Protein 3RMJ (pdb70)

Foldseek 3Di:
DQAFAEAAECQAQLCPAPQQPFALVLLLVLLVLVVQQAHAEYANYQLLPDVRRLVSLLVNLQRHARHEREHEAELDLSSLVSRLVSNLSYPHYEYEYEDEAAPCCVCPVVVHDLVVRLVSNLNSLLSNVVRPLEYEYEHACQVNHDLLSLQVSQLSSVVSRHAEYEYEPNVQPDDLQRLLVSLLVSLVSHVCSVRHAYEYKHACQPPCQLSNRVSNVNSRHRYYYAYDVQRHYDRHTHHPLVNQVCCQFVCVPSVHDYRGQQLSNQVSNVSSCVSSVPDDDLPDDLRRVPNACVPGDDDDNNSNNDD/DQAFAEAEECQAQQCPAVLQPFALVLLLVLLVLVVVQAHAEYANYQLPPDVRRLVSLLVNLQRDARHEYEHEAELALVSLVSRLVSNQSHPHYEYEYEDAAAPCCQCPVVVHDLVVRLVSLLVSLLSNVVRDLEYEYEHAVQVNHDLLSLLVSQLSSVVSRHAEYEYEPNVQPDDLQVLLVSLLVSCVSHVCSVRHAYEYKHACQVDCQLSNRVSNVNSPHRYYYAYDLQRHYDRHTHHPLSNQVVCQQPCVPSVHHYRGQLLSNQVSNVSSCVRRVPDRDQCHDLHRVCNVVDPPTDDDDNNSNNDD

Radius of gyration: 25.3 Å; Cα contacts (8 Å, |Δi|>4): 1574; chains: 2; bounding box: 49×45×78 Å

B-factor: mean 22.08, std 9.11, range [11.08, 83.56]

InterPro domains:
  IPR000891 Pyruvate carboxyltransferase [PF00682] (6-275)
  IPR000891 Pyruvate carboxyltransferase [PS50991] (7-269)
  IPR002034 Alpha-isopropylmalate/homocitrate synthase, conserved site [PS00815] (14-30)
  IPR002034 Alpha-isopropylmalate/homocitrate synthase, conserved site [PS00816] (201-214)
  IPR005671 2-isopropylmalate synthase, bacterial-type [MF_01025] (4-512)
  IPR005671 2-isopropylmalate synthase, bacterial-type [TIGR00973] (6-499)
  IPR013709 2-isopropylmalate synthase LeuA, allosteric (dimerisation) domain [PF08502] (372-502)
  IPR013709 2-isopropylmalate synthase LeuA, allosteric (dimerisation) domain [SM00917] (372-503)
  IPR013785 Aldolase-type TIM barrel [G3DSA:3.20.20.70] (1-280)
  IPR036230 2-isopropylmalate synthase LeuA, allosteric (dimerisation) domain superfamily [G3DSA:3.30.160.270] (397-503)
  IPR036230 2-isopropylmalate synthase LeuA, allosteric (dimerisation) domain superfamily [SSF110921] (395-501)
  IPR050073 2-IPM synthase/homocitrate synthase-like [PTHR10277] (3-502)
  IPR054691 2-isopropylmalate synthase/homocitrate synthase, post-catalytic domain [PF22617] (289-370)

Nearest PDB structures (foldseek):
  3rmj-assembly1_B  TM=1.003E+00  e=2.138E-63  Neisseria meningitidis serogroup B
  3rmj-assembly1_A  TM=1.002E+00  e=8.128E-59  Neisseria meningitidis serogroup B
  3ewb-assembly1_X-2  TM=9.824E-01  e=4.772E-33  Listeria monocytogenes serotype 4b str. F2365
  3eeg-assembly1_B  TM=9.761E-01  e=1.014E-32  Cytophaga hutchinsonii ATCC 33406
  3eeg-assembly1_A  TM=9.746E-01  e=2.756E-31  Cytophaga hutchinsonii ATCC 33406

CATH classification: 3.20.20.70

Organism: Neisseria meningitidis serogroup B (strain ATCC BAA-335 / MC58) (NCBI:txid122586)

Sequence (615 aa):
TNRVIIFDTTLRDGEQSPGAAMTKEEKIRVARQLEKLGVDIIEAGFAAASPGDFEEAVNAIIAKTITKSTVCSLSSRAIERDIRQAGEAVAPAPKKRIHTFIATSPIHMEEYKLKMKPKQQVIEAAVKAVKIAREYTDDVEFSCEDALRSEIDFLAEICGAVIEAGATTINIPDTVGYSIPYKTEEFFRELIAKTPNGGKVVWSAHCHNDLGLAVANSLAALKGGARQVECTVNGLGERAGNASVEEIIVMALKVRHDLFGLETGIDTTQIVPSSKLVSTITGYPVQPNKAIVGANAFSETYEIMSAEESVGWATNRVIIFDTTLRDGEQSPGAAMTKEEEKIRRVARQLEKLGVDIIEAGFAAASPGDFEAVNAIAKTITKSTVCSLSRAIERDIRQAGEAVAPAPKKRIHTFIATSPIHMEYKLKMKPKQVIEAAVKAVKIAREYTDDVEFSCEDALRSEIDFLAEICGAVIEAGATTINIPDTVGYSIPYKTEEFFRELIAKTPNGGKVVWSAHCHNDLGLAVANSLAALKGGARQVECTVNGLGERAGNASSVEEIVMALKVRHDLFGLETGIDTTQIVPSSKLVSTITGYPVQPNKAIVGANAFSHETTYEIMSAESVGWA

Secondary structure (DSSP, 8-state):
--BPEEEE-IIIIITTSTT----HHHHHHHHHHHHHHT-SEEEEEEGGG-HHHHHHHHHHHTT-SSSEEEEEEESSHHHHHHHHHHHTTSSSEEEEEEEE-SHHIIIIII---HHHHHHHHHHHHHHHTTT-S-EEEEEETGGGS-HHHHHHHHHHHHHHT--EEEEE-SSS---HHHHHHHHHHHHHHSTTGGGSEEEEE-B-TTS-HHHHHHHHHHTT--EEEEBGGG-SSTT-B-BHHHHHHHHHHTHHHH--B----GGGHHHHHHHHHHHHT----SS-TTTSTTTT---S-PPPHHHHT--/--BPEEEE-IIIIITTSTT----HHHHHHHHHHHHHHT-SEEEEEEGGG-HHHHHHHHHHHTT-SSSEEEEEEESSHHHHHHHHHHHTTSSSEEEEEEEE-SHHIIIIII---HHHHHHHHHHHHHHHTTT-S-EEEEEETGGGS-HHHHHHHHHHHHHHT--EEEEE-SSS---HHHHHHHHHHHHHHSTTGGGSEEEEE-B-TTS-HHHHHHHHHHTT--EEEEBGGG--STT-B-BHHHHHHHHHHTHHHH--B----GGGHHHHHHHHHHHH-----TT-TTTSTTTT----S-PPPTGGGT--

GO terms:
  GO:0003852 2-isopropylmalate synthase activity (F, EXP)

Structure (mmCIF, N/CA/C/O backbone):
data_3RMJ
#
_entry.id   3RMJ
#
_cell.length_a   46.296
_cell.length_b   103.581
_cell.length_c   129.937
_cell.angle_alpha   90.00
_cell.angle_beta   90.00
_cell.angle_gamma   90.00
#
_symmetry.space_group_name_H-M   'P 21 21 21'
#
loop_
_entity.id
_entity.type
_entity.pdbx_description
1 polymer '2-isopropylmalate synthase'
2 non-polymer 'MANGANESE (II) ION'
3 non-polymer 'MAGNESIUM ION'
4 non-polymer GLYCEROL
5 water water
#
loop_
_atom_site.group_PDB
_atom_site.id
_atom_site.type_symbol
_atom_site.label_atom_id
_atom_site.label_alt_id
_atom_site.label_comp_id
_atom_site.label_asym_id
_atom_site.label_entity_id
_atom_site.label_seq_id
_atom_site.pdbx_PDB_ins_code
_atom_site.Cartn_x
_atom_site.Cartn_y
_atom_site.Cartn_z
_atom_site.occupancy
_atom_site.B_iso_or_equiv
_atom_site.auth_seq_id
_atom_site.auth_comp_id
_atom_site.auth_asym_id
_atom_site.auth_atom_id
_atom_site.pdbx_PDB_model_num
ATOM 1 N N . THR A 1 10 ? 59.932 79.696 19.741 1.00 48.21 4 THR A N 1
ATOM 2 C CA . THR A 1 10 ? 58.617 80.397 19.744 1.00 43.12 4 THR A CA 1
ATOM 3 C C . THR A 1 10 ? 57.742 79.909 20.901 1.00 38.00 4 THR A C 1
ATOM 4 O O . THR A 1 10 ? 57.683 78.716 21.182 1.00 38.15 4 THR A O 1
ATOM 8 N N . ASN A 1 11 ? 57.071 80.843 21.564 1.00 31.62 5 ASN A N 1
ATOM 9 C CA . ASN A 1 11 ? 56.129 80.514 22.611 1.00 33.79 5 ASN A CA 1
ATOM 10 C C . ASN A 1 11 ? 54.650 80.481 22.137 1.00 30.37 5 ASN A C 1
ATOM 11 O O . ASN A 1 11 ? 53.728 80.452 22.953 1.00 28.15 5 ASN A O 1
ATOM 16 N N . ARG A 1 12 ? 54.434 80.514 20.826 1.00 25.14 6 ARG A N 1
ATOM 17 C CA . ARG A 1 12 ? 53.084 80.370 20.285 1.00 25.24 6 ARG A CA 1
ATOM 18 C C . ARG A 1 12 ? 52.725 78.876 20.179 1.00 24.92 6 ARG A C 1
ATOM 19 O O . ARG A 1 12 ? 53.471 78.084 19.609 1.00 27.45 6 ARG A O 1
ATOM 27 N N . VAL A 1 13 ? 51.589 78.493 20.748 1.00 22.01 7 VAL A N 1
ATOM 28 C CA . VAL A 1 13 ? 51.084 77.166 20.570 1.00 19.93 7 VAL A CA 1
ATOM 29 C C . VAL A 1 13 ? 50.004 77.182 19.520 1.00 18.20 7 VAL A C 1
ATOM 30 O O . VAL A 1 13 ? 49.121 78.041 19.539 1.00 17.38 7 VAL A O 1
ATOM 34 N N . ILE A 1 14 ? 50.053 76.197 18.635 1.00 16.92 8 ILE A N 1
ATOM 35 C CA . ILE A 1 14 ? 49.108 76.111 17.563 1.00 16.75 8 ILE A CA 1
ATOM 36 C C . ILE A 1 14 ? 47.962 75.189 18.003 1.00 15.99 8 ILE A C 1
ATOM 37 O O . ILE A 1 14 ? 48.174 74.052 18.359 1.00 15.51 8 ILE A O 1
ATOM 42 N N . ILE A 1 15 ? 46.744 75.703 17.968 1.00 15.65 9 ILE A N 1
ATOM 43 C CA . ILE A 1 15 ? 45.605 74.922 18.347 1.00 15.23 9 ILE A CA 1
ATOM 44 C C . ILE A 1 15 ? 44.988 74.311 17.086 1.00 15.05 9 ILE A C 1
ATOM 45 O O . ILE A 1 15 ? 44.455 75.027 16.249 1.00 15.04 9 ILE A O 1
ATOM 50 N N . PHE A 1 16 ? 45.105 72.996 16.961 1.00 14.30 10 PHE A N 1
ATOM 51 C CA . PHE A 1 16 ? 44.596 72.254 15.797 1.00 14.21 10 PHE A CA 1
ATOM 52 C C . PHE A 1 16 ? 43.266 71.597 16.230 1.00 14.98 10 PHE A C 1
ATOM 53 O O . PHE A 1 16 ? 43.261 70.677 17.082 1.00 15.69 10 PHE A O 1
ATOM 61 N N . ASP A 1 17 ? 42.144 72.104 15.720 1.00 14.79 11 ASP A N 1
ATOM 62 C CA . ASP A 1 17 ? 40.862 71.531 16.118 1.00 15.32 11 ASP A CA 1
ATOM 63 C C . ASP A 1 17 ? 40.385 70.507 15.087 1.00 15.35 11 ASP A C 1
ATOM 64 O O . ASP A 1 17 ? 40.319 70.798 13.872 1.00 14.82 11 ASP A O 1
ATOM 69 N N . THR A 1 18 ? 40.038 69.328 15.580 1.00 14.39 12 THR A N 1
ATOM 70 C CA . THR A 1 18 ? 39.585 68.268 14.677 1.00 15.38 12 THR A CA 1
ATOM 71 C C . THR A 1 18 ? 38.205 67.745 15.130 1.00 15.12 12 THR A C 1
ATOM 72 O O . THR A 1 18 ? 37.846 66.566 14.940 1.00 14.71 12 THR A O 1
ATOM 76 N N . THR A 1 19 ? 37.424 68.650 15.715 1.00 15.55 13 THR A N 1
ATOM 77 C CA . THR A 1 19 ? 36.030 68.359 16.087 1.00 16.22 13 THR A CA 1
ATOM 78 C C . THR A 1 19 ? 35.245 67.840 14.854 1.00 16.28 13 THR A C 1
ATOM 79 O O . THR A 1 19 ? 34.435 66.872 14.942 1.00 16.24 13 THR A O 1
ATOM 83 N N . LEU A 1 20 ? 35.509 68.448 13.697 1.00 15.87 14 LEU A N 1
ATOM 84 C CA . LEU A 1 20 ? 34.781 68.094 12.472 1.00 16.59 14 LEU A CA 1
ATOM 85 C C . LEU A 1 20 ? 35.325 66.864 11.759 1.00 17.99 14 LEU A C 1
ATOM 86 O O . LEU A 1 20 ? 34.838 66.524 10.667 1.00 17.74 14 LEU A O 1
ATOM 91 N N . ARG A 1 21 ? 36.339 66.204 12.321 1.00 16.88 15 ARG A N 1
ATOM 92 C CA . ARG A 1 21 ? 36.916 65.061 11.566 1.00 17.32 15 ARG A CA 1
ATOM 93 C C . ARG A 1 21 ? 37.073 63.929 12.566 1.00 18.30 15 ARG A C 1
ATOM 94 O O . ARG A 1 21 ? 36.243 62.982 12.604 1.00 19.23 15 ARG A O 1
ATOM 102 N N . ASP A 1 22 ? 38.088 64.043 13.416 1.00 16.47 16 ASP A N 1
ATOM 103 C CA . ASP A 1 22 ? 38.282 63.039 14.456 1.00 16.00 16 ASP A CA 1
ATOM 104 C C . ASP A 1 22 ? 37.065 62.967 15.410 1.00 16.19 16 ASP A C 1
ATOM 105 O O . ASP A 1 22 ? 36.626 61.871 15.788 1.00 16.07 16 ASP A O 1
ATOM 110 N N . GLY A 1 23 ? 36.496 64.134 15.723 1.00 15.29 17 GLY A N 1
ATOM 111 C CA . GLY A 1 23 ? 35.334 64.242 16.593 1.00 16.64 17 GLY A CA 1
ATOM 112 C C . GLY A 1 23 ? 34.115 63.594 15.988 1.00 19.12 17 GLY A C 1
ATOM 113 O O . GLY A 1 23 ? 33.393 62.834 16.647 1.00 19.35 17 GLY A O 1
ATOM 114 N N . GLU A 1 24 ? 33.910 63.908 14.711 1.00 20.25 18 GLU A N 1
ATOM 115 C CA . GLU A 1 24 ? 32.785 63.453 13.938 1.00 23.51 18 GLU A CA 1
ATOM 116 C C . GLU A 1 24 ? 32.679 61.924 13.935 1.00 22.42 18 GLU A C 1
ATOM 117 O O . GLU A 1 24 ? 31.572 61.373 13.828 1.00 23.01 18 GLU A O 1
ATOM 123 N N . GLN A 1 25 ? 33.830 61.258 14.035 1.00 20.48 19 GLN A N 1
ATOM 124 C CA . GLN A 1 25 ? 33.890 59.819 13.942 1.00 22.09 19 GLN A CA 1
ATOM 125 C C . GLN A 1 25 ? 33.314 59.156 15.179 1.00 22.78 19 GLN A C 1
ATOM 126 O O . GLN A 1 25 ? 33.111 57.943 15.160 1.00 21.74 19 GLN A O 1
ATOM 132 N N . SER A 1 26 ? 33.073 59.914 16.253 1.00 20.37 20 SER A N 1
ATOM 133 C CA . SER A 1 26 ? 32.464 59.291 17.460 1.00 21.74 20 SER A CA 1
ATOM 134 C C . SER A 1 26 ? 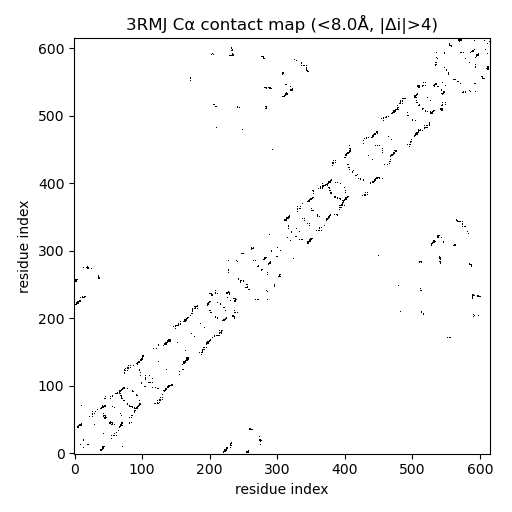31.087 58.701 17.080 1.00 21.37 20 SER A C 1
ATOM 135 O O . SER A 1 26 ? 30.396 59.221 16.187 1.00 18.85 20 SER A O 1
ATOM 138 N N . PRO A 1 27 ? 30.684 57.609 17.735 1.00 21.95 21 PRO A N 1
ATOM 139 C CA . PRO A 1 27 ? 29.425 56.999 17.278 1.00 23.33 21 PRO A CA 1
ATOM 140 C C . PRO A 1 27 ? 28.248 57.983 17.319 1.00 23.84 21 PRO A C 1
ATOM 141 O O . PRO A 1 27 ? 28.020 58.652 18.336 1.00 23.37 21 PRO A O 1
ATOM 145 N N . GLY A 1 28 ? 27.539 58.115 16.199 1.00 23.82 22 GLY A N 1
ATOM 146 C CA . GLY A 1 28 ? 26.364 58.968 16.181 1.00 24.07 22 GLY A CA 1
ATOM 147 C C . GLY A 1 28 ? 26.659 60.434 15.923 1.00 23.12 22 GLY A C 1
ATOM 148 O O . GLY A 1 28 ? 25.758 61.253 15.853 1.00 24.23 22 GLY A O 1
ATOM 149 N N . ALA A 1 29 ? 27.923 60.787 15.786 1.00 22.00 23 ALA A N 1
ATOM 150 C CA . ALA A 1 29 ? 28.287 62.187 15.799 1.00 21.82 23 ALA A CA 1
ATOM 151 C C . ALA A 1 29 ? 28.505 62.716 14.387 1.00 21.52 23 ALA A C 1
ATOM 152 O O . ALA A 1 29 ? 28.999 63.823 14.234 1.00 21.80 23 ALA A O 1
ATOM 154 N N . ALA A 1 30 ? 28.146 61.936 13.365 1.00 19.51 24 ALA A N 1
ATOM 155 C CA . ALA A 1 30 ? 28.270 62.406 11.968 1.00 21.21 24 ALA A CA 1
ATOM 156 C C . ALA A 1 30 ? 27.491 63.690 11.763 1.00 22.65 24 ALA A C 1
ATOM 157 O O . ALA A 1 30 ? 26.406 63.860 12.293 1.00 21.97 24 ALA A O 1
ATOM 159 N N . MET A 1 31 ? 28.058 64.609 10.991 1.00 23.14 25 MET A N 1
ATOM 160 C CA . MET A 1 31 ? 27.454 65.909 10.826 1.00 23.13 25 MET A CA 1
ATOM 161 C C . MET A 1 31 ? 27.185 66.159 9.357 1.00 21.02 25 MET A C 1
ATOM 162 O O . MET A 1 31 ? 27.970 65.740 8.538 1.00 19.44 25 MET A O 1
ATOM 167 N N . THR A 1 32 ? 26.085 66.836 9.052 1.00 19.84 26 THR A N 1
ATOM 168 C CA . THR A 1 32 ? 25.755 67.249 7.700 1.00 19.66 26 THR A CA 1
ATOM 169 C C . THR A 1 32 ? 26.647 68.436 7.286 1.00 19.74 26 THR A C 1
ATOM 170 O O . THR A 1 32 ? 27.321 69.080 8.095 1.00 17.79 26 THR A O 1
ATOM 174 N N . LYS A 1 33 ? 26.619 68.753 6.010 1.00 19.77 27 LYS A N 1
ATOM 175 C CA . LYS A 1 33 ? 27.393 69.876 5.556 1.00 20.39 27 LYS A CA 1
ATOM 176 C C . LYS A 1 33 ? 26.962 71.176 6.287 1.00 21.27 27 LYS A C 1
ATOM 177 O O . LYS A 1 33 ? 27.806 71.985 6.685 1.00 20.14 27 LYS A O 1
ATOM 183 N N . GLU A 1 34 ? 25.658 71.390 6.436 1.00 20.08 28 GLU A N 1
ATOM 184 C CA . GLU A 1 34 ? 25.181 72.635 7.041 1.00 22.06 28 GLU A CA 1
ATOM 185 C C . GLU A 1 34 ? 25.641 72.723 8.493 1.00 20.41 28 GLU A C 1
ATOM 186 O O . GLU A 1 34 ? 26.052 73.782 8.966 1.00 20.92 28 GLU A O 1
ATOM 192 N N . GLU A 1 35 ? 25.589 71.605 9.202 1.00 20.28 29 GLU A N 1
ATOM 193 C CA . GLU A 1 35 ? 26.082 71.559 10.578 1.00 19.62 29 GLU A CA 1
ATOM 194 C C . GLU A 1 35 ? 27.594 71.873 10.662 1.00 18.84 29 GLU A C 1
ATOM 195 O O . GLU A 1 35 ? 28.049 72.651 11.533 1.00 18.20 29 GLU A O 1
ATOM 201 N N . LYS A 1 36 ? 28.356 71.302 9.742 1.00 18.31 30 LYS A N 1
ATOM 202 C CA . LYS A 1 36 ? 29.806 71.486 9.717 1.00 18.56 30 LYS A CA 1
ATOM 203 C C . LYS A 1 36 ? 30.137 72.941 9.439 1.00 19.08 30 LYS A C 1
ATOM 204 O O . LYS A 1 36 ? 31.029 73.505 10.087 1.00 19.17 30 LYS A O 1
ATOM 210 N N . ILE A 1 37 ? 29.426 73.552 8.490 1.00 19.43 31 ILE A N 1
ATOM 211 C CA . ILE A 1 37 ? 29.708 74.964 8.191 1.00 19.81 31 ILE A CA 1
ATOM 212 C C . ILE A 1 37 ? 29.493 75.838 9.429 1.00 21.15 31 ILE A C 1
ATOM 213 O O . ILE A 1 37 ? 30.308 76.699 9.758 1.00 21.01 31 ILE A O 1
ATOM 218 N N . ARG A 1 38 ? 28.384 75.609 10.109 1.00 22.52 32 ARG A N 1
ATOM 219 C CA . ARG A 1 38 ? 28.071 76.354 11.290 1.00 22.99 32 ARG A CA 1
ATOM 220 C C . ARG A 1 38 ? 29.107 76.117 12.411 1.00 21.59 32 ARG A C 1
ATOM 221 O O . ARG A 1 38 ? 29.528 77.056 13.107 1.00 22.87 32 ARG A O 1
ATOM 229 N N . VAL A 1 39 ? 29.545 74.877 12.610 1.00 19.43 33 VAL A N 1
ATOM 230 C CA . VAL A 1 39 ? 30.546 74.661 13.640 1.00 18.51 33 VAL A CA 1
ATOM 231 C C . VAL A 1 39 ? 31.853 75.361 13.235 1.00 18.24 33 VAL A C 1
ATOM 232 O O . VAL A 1 39 ? 32.521 75.992 14.058 1.00 18.40 33 VAL A O 1
ATOM 236 N N . ALA A 1 40 ? 32.191 75.265 11.954 1.00 16.17 34 ALA A N 1
ATOM 237 C CA . ALA A 1 40 ? 33.422 75.797 11.460 1.00 16.55 34 ALA A CA 1
ATOM 238 C C . ALA A 1 40 ? 33.469 77.303 11.659 1.00 17.16 34 ALA A C 1
ATOM 239 O O . ALA A 1 40 ? 34.509 77.827 12.026 1.00 18.47 34 ALA A O 1
ATOM 241 N N . ARG A 1 41 ? 32.362 78.015 11.398 1.00 18.02 35 ARG A N 1
ATOM 242 C CA . ARG A 1 41 ? 32.348 79.470 11.588 1.00 19.30 35 ARG A CA 1
ATOM 243 C C . ARG A 1 41 ? 32.553 79.783 13.063 1.00 19.51 35 ARG A C 1
ATOM 244 O O . ARG A 1 41 ? 33.246 80.738 13.428 1.00 20.01 35 ARG A O 1
ATOM 252 N N . GLN A 1 42 ? 31.942 78.985 13.923 1.00 19.33 36 GLN A N 1
ATOM 253 C CA . GLN A 1 42 ? 32.124 79.196 15.365 1.00 20.42 36 GLN A CA 1
ATOM 254 C C . GLN A 1 42 ? 33.578 78.898 15.762 1.00 20.23 36 GLN A C 1
ATOM 255 O O . GLN A 1 42 ? 34.153 79.610 16.564 1.00 21.37 36 GLN A O 1
ATOM 261 N N . LEU A 1 43 ? 34.186 77.869 15.181 1.00 19.58 37 LEU A N 1
ATOM 262 C CA . LEU A 1 43 ? 35.600 77.558 15.504 1.00 19.38 37 LEU A CA 1
ATOM 263 C C . LEU A 1 43 ? 36.546 78.687 15.051 1.00 20.09 37 LEU A C 1
ATOM 264 O O . LEU A 1 43 ? 37.512 79.020 15.742 1.00 19.68 37 LEU A O 1
ATOM 269 N N . GLU A 1 44 ? 36.276 79.238 13.859 1.00 20.03 38 GLU A N 1
ATOM 270 C CA . GLU A 1 44 ? 36.979 80.448 13.397 1.00 20.54 38 GLU A CA 1
ATOM 271 C C . GLU A 1 44 ? 36.833 81.627 14.379 1.00 21.41 38 GLU A C 1
ATOM 272 O O . GLU A 1 44 ? 37.854 82.228 14.768 1.00 22.04 38 GLU A O 1
ATOM 278 N N . LYS A 1 45 ? 35.609 81.929 14.826 1.00 20.99 39 LYS A N 1
ATOM 279 C CA . LYS A 1 45 ? 35.421 82.943 15.872 1.00 22.98 39 LYS A CA 1
ATOM 280 C C . LYS A 1 45 ? 36.199 82.651 17.170 1.00 21.97 39 LYS A C 1
ATOM 281 O O . LYS A 1 45 ? 36.740 83.568 17.808 1.00 21.63 39 LYS A O 1
ATOM 287 N N . LEU A 1 46 ? 36.219 81.377 17.570 1.00 20.01 40 LEU A N 1
ATOM 288 C CA . LEU A 1 46 ? 36.922 80.940 18.788 1.00 19.87 40 LEU A CA 1
ATOM 289 C C . LEU A 1 46 ? 38.415 81.252 18.647 1.00 20.08 40 LEU A C 1
ATOM 290 O O . LEU A 1 46 ? 39.095 81.465 19.643 1.00 21.39 40 LEU A O 1
ATOM 295 N N . GLY A 1 47 ? 38.913 81.280 17.410 1.00 18.20 41 GLY A N 1
ATOM 296 C CA . GLY A 1 47 ? 40.301 81.646 17.138 1.00 18.74 41 GLY A CA 1
ATOM 297 C C . GLY A 1 47 ? 41.274 80.458 17.096 1.00 18.15 41 GLY A C 1
ATOM 298 O O . GLY A 1 47 ? 42.499 80.650 17.168 1.00 17.33 41 GLY A O 1
ATOM 299 N N . VAL A 1 48 ? 40.753 79.242 16.888 1.00 18.08 42 VAL A N 1
ATOM 300 C CA . VAL A 1 48 ? 41.625 78.082 16.669 1.00 17.56 42 VAL A CA 1
ATOM 301 C C . VAL A 1 48 ? 42.459 78.325 15.410 1.00 18.19 42 VAL A C 1
ATOM 302 O O . VAL A 1 48 ? 42.067 79.083 14.516 1.00 19.45 42 VAL A O 1
ATOM 306 N N . ASP A 1 49 ? 43.644 77.729 15.364 1.00 17.29 43 ASP A N 1
ATOM 307 C CA . ASP A 1 49 ? 44.559 78.019 14.273 1.00 17.34 43 ASP A CA 1
ATOM 308 C C . ASP A 1 49 ? 44.253 77.166 13.033 1.00 16.55 43 ASP A C 1
ATOM 309 O O . ASP A 1 49 ? 44.369 77.645 11.898 1.00 16.96 43 ASP A O 1
ATOM 314 N N . ILE A 1 50 ? 43.934 75.896 13.265 1.00 15.91 44 ILE A N 1
ATOM 315 C CA . ILE A 1 50 ? 43.648 74.944 12.170 1.00 14.97 44 ILE A CA 1
ATOM 316 C C . ILE A 1 50 ? 42.283 74.338 12.459 1.00 14.07 44 ILE A C 1
ATOM 317 O O . ILE A 1 50 ? 41.981 73.992 13.626 1.00 14.53 44 ILE A O 1
ATOM 322 N N . ILE A 1 51 ? 41.445 74.269 11.436 1.00 13.49 45 ILE A N 1
ATOM 323 C CA . ILE A 1 51 ? 40.176 73.548 11.509 1.00 14.17 45 ILE A CA 1
ATOM 324 C C . ILE A 1 51 ? 40.313 72.352 10.551 1.00 14.02 45 ILE A C 1
ATOM 325 O O . ILE A 1 51 ? 40.309 72.512 9.324 1.00 14.61 45 ILE A O 1
ATOM 330 N N . GLU A 1 52 ? 40.454 71.161 11.110 1.00 13.76 46 GLU A N 1
ATOM 331 C CA . GLU A 1 52 ? 40.373 69.975 10.271 1.00 14.55 46 GLU A CA 1
ATOM 332 C C . GLU A 1 52 ? 38.914 69.638 9.973 1.00 15.55 46 GLU A C 1
ATOM 333 O O . GLU A 1 52 ? 38.170 69.177 10.864 1.00 15.34 46 GLU A O 1
ATOM 339 N N . ALA A 1 53 ? 38.526 69.847 8.712 1.00 14.40 47 ALA A N 1
ATOM 340 C CA . ALA A 1 53 ? 37.128 69.956 8.367 1.00 14.85 47 ALA A CA 1
ATOM 341 C C . ALA A 1 53 ? 36.539 68.586 8.011 1.00 14.77 47 ALA A C 1
ATOM 342 O O . ALA A 1 53 ? 35.319 68.438 7.970 1.00 15.75 47 ALA A O 1
ATOM 344 N N . GLY A 1 54 ? 37.397 67.614 7.687 1.00 14.21 48 GLY A N 1
ATOM 345 C CA . GLY A 1 54 ? 36.929 66.337 7.169 1.00 13.93 48 GLY A CA 1
ATOM 346 C C . GLY A 1 54 ? 38.018 65.510 6.511 1.00 13.97 48 GLY A C 1
ATOM 347 O O . GLY A 1 54 ? 39.224 65.794 6.639 1.00 13.69 48 GLY A O 1
ATOM 348 N N . PHE A 1 55 ? 37.562 64.473 5.820 1.00 14.49 49 PHE A N 1
ATOM 349 C CA . PHE A 1 55 ? 38.404 63.516 5.124 1.00 15.12 49 PHE A CA 1
ATOM 350 C C . PHE A 1 55 ? 37.856 63.485 3.674 1.00 14.27 49 PHE A C 1
ATOM 351 O O . PHE A 1 55 ? 36.911 62.751 3.362 1.00 14.31 49 PHE A O 1
ATOM 359 N N . ALA A 1 56 ? 38.392 64.334 2.813 1.00 13.91 50 ALA A N 1
ATOM 360 C CA . ALA A 1 56 ? 37.750 64.598 1.522 1.00 13.84 50 ALA A CA 1
ATOM 361 C C . ALA A 1 56 ? 37.520 63.345 0.699 1.00 14.61 50 ALA A C 1
ATOM 362 O O . ALA A 1 56 ? 36.489 63.222 0.019 1.00 15.37 50 ALA A O 1
ATOM 364 N N . ALA A 1 57 ? 38.477 62.424 0.703 1.00 14.25 51 ALA A N 1
ATOM 365 C CA . ALA A 1 57 ? 38.389 61.239 -0.180 1.00 15.06 51 ALA A CA 1
ATOM 366 C C . ALA A 1 57 ? 37.371 60.199 0.332 1.00 16.58 51 ALA A C 1
ATOM 367 O O . ALA A 1 57 ? 37.131 59.186 -0.332 1.00 16.91 51 ALA A O 1
ATOM 369 N N . ALA A 1 58 ? 36.819 60.395 1.538 1.00 16.06 52 ALA A N 1
ATOM 370 C CA . ALA A 1 58 ? 35.942 59.343 2.096 1.00 17.34 52 ALA A CA 1
ATOM 371 C C . ALA A 1 58 ? 34.664 59.106 1.317 1.00 18.33 52 ALA A C 1
ATOM 372 O O . ALA A 1 58 ? 34.187 57.976 1.288 1.00 19.48 52 ALA A O 1
ATOM 374 N N . SER A 1 59 ? 34.100 60.165 0.713 1.00 18.93 53 SER A N 1
ATOM 375 C CA . SER A 1 59 ? 32.865 60.074 -0.092 1.00 19.41 53 SER A CA 1
ATOM 376 C C . SER A 1 59 ? 32.649 61.406 -0.805 1.00 20.04 53 SER A C 1
ATOM 377 O O . SER A 1 59 ? 33.264 62.405 -0.453 1.00 19.00 53 SER A O 1
ATOM 380 N N . PRO A 1 60 ? 31.735 61.448 -1.793 1.00 21.00 54 PRO A N 1
ATOM 381 C CA . PRO A 1 60 ? 31.483 62.743 -2.411 1.00 20.91 54 PRO A CA 1
ATOM 382 C C . PRO A 1 60 ? 30.877 63.745 -1.413 1.00 20.30 54 PRO A C 1
ATOM 383 O O . PRO A 1 60 ? 31.189 64.935 -1.479 1.00 19.82 54 PRO A O 1
ATOM 387 N N . GLY A 1 61 ? 30.038 63.267 -0.498 1.00 19.56 55 GLY A N 1
ATOM 388 C CA . GLY A 1 61 ? 29.489 64.137 0.537 1.00 20.22 55 GLY A CA 1
ATOM 389 C C . GLY A 1 61 ? 30.579 64.758 1.405 1.00 20.61 55 GLY A C 1
ATOM 390 O O . GLY A 1 61 ? 30.502 65.961 1.750 1.00 20.18 55 GLY A O 1
ATOM 391 N N . ASP A 1 62 ? 31.593 63.950 1.758 1.00 18.92 56 ASP A N 1
ATOM 392 C CA . ASP A 1 62 ? 32.724 64.437 2.549 1.00 17.47 56 ASP A CA 1
ATOM 393 C C . ASP A 1 62 ? 33.563 65.444 1.763 1.00 16.55 56 ASP A C 1
ATOM 394 O O . ASP A 1 62 ? 33.970 66.495 2.283 1.00 15.52 56 ASP A O 1
ATOM 399 N N . PHE A 1 63 ? 33.790 65.158 0.483 1.00 15.53 57 PHE A N 1
ATOM 400 C CA . PHE A 1 63 ? 34.473 66.117 -0.341 1.00 15.78 57 PHE A CA 1
ATOM 401 C C . PHE A 1 63 ? 33.718 67.467 -0.384 1.00 16.29 57 PHE A C 1
ATOM 402 O O . PHE A 1 63 ? 34.329 68.532 -0.295 1.00 16.92 57 PHE A O 1
ATOM 410 N N A GLU A 1 64 ? 32.395 67.409 -0.537 0.50 17.38 58 GLU A N 1
ATOM 411 N N B GLU A 1 64 ? 32.395 67.415 -0.525 0.50 17.40 58 GLU A N 1
ATOM 412 C CA A GLU A 1 64 ? 31.602 68.622 -0.696 0.50 18.25 58 GLU A CA 1
ATOM 413 C CA B GLU A 1 64 ? 31.628 68.635 -0.737 0.50 18.29 58 GLU A CA 1
ATOM 414 C C A GLU A 1 64 ? 31.691 69.431 0.574 0.50 17.83 58 GLU A C 1
ATOM 415 C C B GLU A 1 64 ? 31.532 69.441 0.558 0.50 17.95 58 GLU A C 1
ATOM 416 O O A GLU A 1 64 ? 31.912 70.638 0.528 0.50 18.19 58 GLU A O 1
ATOM 417 O O B GLU A 1 64 ? 31.501 70.667 0.508 0.50 18.27 58 GLU A O 1
ATOM 428 N N . ALA A 1 65 ? 31.508 68.757 1.710 1.00 16.79 59 ALA A N 1
ATOM 429 C CA . ALA A 1 65 ? 31.581 69.426 3.016 1.00 16.96 59 ALA A CA 1
ATOM 430 C C . ALA A 1 65 ? 32.945 70.065 3.264 1.00 17.07 59 ALA A C 1
ATOM 431 O O . ALA A 1 65 ? 33.019 71.228 3.666 1.00 17.46 59 ALA A O 1
ATOM 433 N N . VAL A 1 66 ? 34.028 69.351 2.957 1.00 15.85 60 VAL A N 1
ATOM 434 C CA . VAL A 1 66 ? 35.348 69.912 3.156 1.00 15.21 60 VAL A CA 1
ATOM 435 C C . VAL A 1 66 ? 35.487 71.160 2.289 1.00 15.71 60 VAL A C 1
ATOM 436 O O . VAL A 1 66 ? 35.926 72.209 2.779 1.00 14.58 60 VAL A O 1
ATOM 440 N N . ASN A 1 67 ? 35.120 71.021 1.006 1.00 15.44 61 ASN A N 1
ATOM 441 C CA . ASN A 1 67 ? 35.193 72.090 0.052 1.00 16.63 61 ASN A CA 1
ATOM 442 C C . ASN A 1 67 ? 34.293 73.288 0.455 1.00 18.51 61 ASN A C 1
ATOM 443 O O . ASN A 1 67 ? 34.717 74.456 0.344 1.00 19.64 61 ASN A O 1
ATOM 448 N N . ALA A 1 68 ? 33.082 73.016 0.928 1.00 18.95 62 ALA A N 1
ATOM 449 C CA . ALA A 1 68 ? 32.260 74.098 1.479 1.00 19.22 62 ALA A CA 1
ATOM 450 C C . ALA A 1 68 ? 32.952 74.872 2.610 1.00 19.41 62 ALA A C 1
ATOM 451 O O . ALA A 1 68 ? 32.857 76.103 2.653 1.00 20.18 62 ALA A O 1
ATOM 453 N N A ILE A 1 69 ? 33.636 74.158 3.508 0.50 17.83 63 ILE A N 1
ATOM 454 N N B ILE A 1 69 ? 33.647 74.181 3.513 0.50 17.52 63 ILE A N 1
ATOM 455 C CA A ILE A 1 69 ? 34.380 74.808 4.582 0.50 17.61 63 ILE A CA 1
ATOM 456 C CA B ILE A 1 69 ? 34.353 74.889 4.578 0.50 17.02 63 ILE A CA 1
ATOM 457 C C A ILE A 1 69 ? 35.528 75.652 4.028 0.50 17.32 63 ILE A C 1
ATOM 458 C C B ILE A 1 69 ? 35.565 75.659 4.048 0.50 16.99 63 ILE A C 1
ATOM 459 O O A ILE A 1 69 ? 35.796 76.768 4.514 0.50 17.19 63 ILE A O 1
ATOM 460 O O B ILE A 1 69 ? 35.907 76.743 4.563 0.50 16.84 63 ILE A O 1
ATOM 469 N N . ALA A 1 70 ? 36.211 75.107 3.021 1.00 15.85 64 ALA A N 1
ATOM 470 C CA . ALA A 1 70 ? 37.307 75.767 2.400 1.00 16.68 64 ALA A CA 1
ATOM 471 C C . ALA A 1 70 ? 36.829 77.080 1.749 1.00 17.66 64 ALA A C 1
ATOM 472 O O . ALA A 1 70 ? 37.618 77.999 1.607 1.00 18.31 64 ALA A O 1
ATOM 474 N N . LYS A 1 71 ? 35.555 77.158 1.361 1.00 18.99 65 LYS A N 1
ATOM 475 C CA . LYS A 1 71 ? 35.012 78.394 0.762 1.00 19.69 65 LYS A CA 1
ATOM 476 C C . LYS A 1 71 ? 34.471 79.370 1.794 1.00 21.35 65 LYS A C 1
ATOM 477 O O . LYS A 1 71 ? 34.098 80.472 1.441 1.00 23.12 65 LYS A O 1
ATOM 483 N N . THR A 1 72 ? 34.458 78.971 3.061 1.00 22.29 66 THR A N 1
ATOM 484 C CA . THR A 1 72 ? 33.805 79.718 4.138 1.00 23.16 66 THR A CA 1
ATOM 485 C C . THR A 1 72 ? 34.850 80.411 5.013 1.00 23.52 66 THR A C 1
ATOM 486 O O . THR A 1 72 ? 34.671 81.561 5.431 1.00 22.79 66 THR A O 1
ATOM 490 N N . ILE A 1 73 ? 35.924 79.690 5.333 1.00 20.73 67 ILE A N 1
ATOM 491 C CA . ILE A 1 73 ? 36.766 80.076 6.439 1.00 21.02 67 ILE A CA 1
ATOM 492 C C . ILE A 1 73 ? 37.939 80.843 5.860 1.00 20.91 67 ILE A C 1
ATOM 493 O O . ILE A 1 73 ? 38.500 80.419 4.841 1.00 21.28 67 ILE A O 1
ATOM 498 N N . THR A 1 74 ? 38.330 81.947 6.506 1.00 20.15 68 THR A N 1
ATOM 499 C CA . THR A 1 74 ? 39.466 82.745 5.988 1.00 22.43 68 THR A CA 1
ATOM 500 C C . THR A 1 74 ? 40.567 83.042 6.990 1.00 22.58 68 THR A C 1
ATOM 501 O O . THR A 1 74 ? 41.674 83.357 6.586 1.00 22.99 68 THR A O 1
ATOM 505 N N . LYS A 1 75 ? 40.266 82.936 8.288 1.00 22.91 69 LYS A N 1
ATOM 506 C CA . LYS A 1 75 ? 41.170 83.386 9.338 1.00 24.93 69 LYS A CA 1
ATOM 507 C C . LYS A 1 75 ? 41.862 82.210 10.023 1.00 22.87 69 LYS A C 1
ATOM 508 O O . LYS A 1 75 ? 42.822 82.403 10.763 1.00 22.92 69 LYS A O 1
ATOM 514 N N . SER A 1 76 ? 41.343 81.009 9.784 1.00 20.87 70 SER A N 1
ATOM 515 C CA . SER A 1 76 ? 41.952 79.778 10.247 1.00 19.04 70 SER A CA 1
ATOM 516 C C . SER A 1 76 ? 42.348 78.940 9.035 1.00 18.39 70 SER A C 1
ATOM 517 O O . SER A 1 76 ? 41.751 79.090 7.982 1.00 17.81 70 SER A O 1
ATOM 520 N N . THR A 1 77 ? 43.327 78.045 9.217 1.00 17.36 71 THR A N 1
ATOM 521 C CA . THR A 1 77 ? 43.726 77.082 8.206 1.00 16.05 71 THR A CA 1
ATOM 522 C C . THR A 1 77 ? 42.681 75.971 8.070 1.00 15.58 71 THR A C 1
ATOM 523 O O . THR A 1 77 ? 42.221 75.375 9.076 1.00 16.01 71 THR A O 1
ATOM 527 N N . VAL A 1 78 ? 42.283 75.704 6.838 1.00 14.43 72 VAL A N 1
ATOM 528 C CA . VAL A 1 78 ? 41.356 74.595 6.590 1.00 15.24 72 VAL A CA 1
ATOM 529 C C . VAL A 1 78 ? 42.152 73.326 6.164 1.00 14.81 72 VAL A C 1
ATOM 530 O O . VAL A 1 78 ? 42.905 73.360 5.179 1.00 14.43 72 VAL A O 1
ATOM 534 N N . CYS A 1 79 ? 41.971 72.239 6.900 1.00 13.33 73 CYS A N 1
ATOM 535 C CA . CYS A 1 79 ? 42.726 71.020 6.713 1.00 13.10 73 CYS A CA 1
ATOM 536 C C . CYS A 1 79 ? 41.805 69.852 6.289 1.00 13.20 73 CYS A C 1
ATOM 537 O O . CYS A 1 79 ? 40.629 69.773 6.698 1.00 13.38 73 CYS A O 1
ATOM 540 N N . SER A 1 80 ? 42.305 68.973 5.421 1.00 12.98 74 SER A N 1
ATOM 541 C CA . SER A 1 80 ? 41.607 67.685 5.203 1.00 13.06 74 SER A CA 1
ATOM 542 C C . SER A 1 80 ? 42.553 66.562 5.556 1.00 12.91 74 SER A C 1
ATOM 543 O O . SER A 1 80 ? 43.756 66.626 5.233 1.00 13.07 74 SER A O 1
ATOM 546 N N . LEU A 1 81 ? 42.008 65.499 6.127 1.00 12.77 75 LEU A N 1
ATOM 547 C CA . LEU A 1 81 ? 42.736 64.246 6.225 1.00 13.06 75 LEU A CA 1
ATOM 548 C C . LEU A 1 81 ? 42.891 63.562 4.848 1.00 13.46 75 LEU A C 1
ATOM 549 O O . LEU A 1 81 ? 42.101 63.803 3.889 1.00 14.06 75 LEU A O 1
ATOM 554 N N A SER A 1 82 ? 43.907 62.709 4.748 0.50 13.44 76 SER A N 1
ATOM 555 N N B SER A 1 82 ? 43.917 62.719 4.730 0.50 13.99 76 SER A N 1
ATOM 556 C CA A SER A 1 82 ? 44.124 61.889 3.558 0.50 13.13 76 SER A CA 1
ATOM 557 C CA B SER A 1 82 ? 44.074 61.850 3.557 0.50 13.95 76 SER A CA 1
ATOM 558 C C A SER A 1 82 ? 44.909 60.660 4.035 0.50 14.06 76 SER A C 1
ATOM 559 C C B SER A 1 82 ? 44.978 60.682 3.926 0.50 14.61 76 SER A C 1
ATOM 560 O O A SER A 1 82 ? 45.733 60.789 4.924 0.50 14.34 76 SER A O 1
ATOM 561 O O B SER A 1 82 ? 46.004 60.883 4.569 0.50 14.86 76 SER A O 1
ATOM 566 N N . ARG A 1 83 ? 44.635 59.473 3.495 1.00 14.94 77 ARG A N 1
ATOM 567 C CA . ARG A 1 83 ? 45.590 58.362 3.568 1.00 15.60 77 ARG A CA 1
ATOM 568 C C . ARG A 1 83 ? 46.821 58.700 2.748 1.00 15.69 77 ARG A C 1
ATOM 569 O O . ARG A 1 83 ? 46.791 59.610 1.872 1.00 15.42 77 ARG A O 1
ATOM 577 N N . ALA A 1 84 ? 47.892 57.951 2.982 1.00 15.52 78 ALA A N 1
ATOM 578 C CA . ALA A 1 84 ? 49.159 58.199 2.294 1.00 16.20 78 ALA A CA 1
ATOM 579 C C . ALA A 1 84 ? 49.093 57.598 0.887 1.00 17.19 78 ALA A C 1
ATOM 580 O O . ALA A 1 84 ? 49.915 56.748 0.522 1.00 18.20 78 ALA A O 1
ATOM 582 N N . ILE A 1 85 ? 48.115 58.027 0.086 1.00 17.54 79 ILE A N 1
ATOM 583 C CA . ILE A 1 85 ? 47.967 57.469 -1.267 1.00 17.86 79 ILE A CA 1
ATOM 584 C C . ILE A 1 85 ? 47.519 58.540 -2.230 1.00 16.57 79 ILE A C 1
ATOM 585 O O . ILE A 1 85 ? 46.830 59.491 -1.859 1.00 15.33 79 ILE A O 1
ATOM 590 N N . GLU A 1 86 ? 47.887 58.376 -3.486 1.00 15.66 80 GLU A N 1
ATOM 591 C CA . GLU A 1 86 ? 47.793 59.488 -4.402 1.00 16.32 80 GLU A CA 1
ATOM 592 C C . GLU A 1 86 ? 46.345 60.020 -4.499 1.00 15.10 80 GLU A C 1
ATOM 593 O O . GLU A 1 86 ? 46.119 61.229 -4.402 1.00 13.63 80 GLU A O 1
ATOM 599 N N . ARG A 1 87 ? 45.376 59.124 -4.714 1.00 15.20 81 ARG A N 1
ATOM 600 C CA . ARG A 1 87 ? 43.963 59.553 -4.838 1.00 14.49 81 ARG A CA 1
ATOM 601 C C . ARG A 1 87 ? 43.547 60.463 -3.695 1.00 14.80 81 ARG A C 1
ATOM 602 O O . ARG A 1 87 ? 42.926 61.514 -3.916 1.00 15.02 81 ARG A O 1
ATOM 610 N N . ASP A 1 88 ? 43.794 60.010 -2.461 1.00 13.73 82 ASP A N 1
ATOM 611 C CA . ASP A 1 88 ? 43.288 60.743 -1.277 1.00 13.51 82 ASP A CA 1
ATOM 612 C C . ASP A 1 88 ? 43.947 62.125 -1.163 1.00 12.35 82 ASP A C 1
ATOM 613 O O . ASP A 1 88 ? 43.319 63.086 -0.781 1.00 11.74 82 ASP A O 1
ATOM 618 N N . ILE A 1 89 ? 45.242 62.188 -1.459 1.00 12.94 83 ILE A N 1
ATOM 619 C CA . ILE A 1 89 ? 46.000 63.435 -1.340 1.00 12.77 83 ILE A CA 1
ATOM 620 C C . ILE A 1 89 ? 45.467 64.442 -2.363 1.00 13.32 83 ILE A C 1
ATOM 621 O O . ILE A 1 89 ? 45.232 65.609 -2.052 1.00 12.74 83 ILE A O 1
ATOM 626 N N . ARG A 1 90 ? 45.236 63.986 -3.586 1.00 13.81 84 ARG A N 1
ATOM 627 C CA . ARG A 1 90 ? 44.743 64.924 -4.595 1.00 15.08 84 ARG A CA 1
ATOM 628 C C . ARG A 1 90 ? 43.341 65.421 -4.285 1.00 16.16 84 ARG A C 1
ATOM 629 O O . ARG A 1 90 ? 43.019 66.569 -4.572 1.00 14.85 84 ARG A O 1
ATOM 637 N N . GLN A 1 91 ? 42.517 64.566 -3.677 1.00 16.33 85 GLN A N 1
ATOM 638 C CA . GLN A 1 91 ? 41.162 64.969 -3.357 1.00 17.81 85 GLN A CA 1
ATOM 639 C C . GLN A 1 91 ? 41.140 65.929 -2.169 1.00 16.44 85 GLN A C 1
ATOM 640 O O . GLN A 1 91 ? 40.409 66.925 -2.184 1.00 17.09 85 GLN A O 1
ATOM 646 N N . ALA A 1 92 ? 41.981 65.657 -1.172 1.00 15.05 86 ALA A N 1
ATOM 647 C CA . ALA A 1 92 ? 42.197 66.612 -0.092 1.00 13.59 86 ALA A CA 1
ATOM 648 C C . ALA A 1 92 ? 42.634 67.952 -0.650 1.00 13.75 86 ALA A C 1
ATOM 649 O O . ALA A 1 92 ? 42.138 69.012 -0.241 1.00 14.18 86 ALA A O 1
ATOM 651 N N . GLY A 1 93 ? 43.622 67.904 -1.542 1.00 14.12 87 GLY A N 1
ATOM 652 C CA . GLY A 1 93 ? 44.191 69.138 -2.124 1.00 14.66 87 GLY A CA 1
ATOM 653 C C . GLY A 1 93 ? 43.192 69.896 -2.987 1.00 15.83 87 GLY A C 1
ATOM 654 O O . GLY A 1 93 ? 43.113 71.112 -2.914 1.00 17.48 87 GLY A O 1
ATOM 655 N N . GLU A 1 94 ? 42.412 69.187 -3.798 1.00 15.58 88 GLU A N 1
ATOM 656 C CA . GLU A 1 94 ? 41.326 69.840 -4.547 1.00 17.39 88 GLU A CA 1
ATOM 657 C C . GLU A 1 94 ? 40.226 70.429 -3.662 1.00 16.19 88 GLU A C 1
ATOM 658 O O . GLU A 1 94 ? 39.693 71.494 -3.966 1.00 15.81 88 GLU A O 1
ATOM 664 N N . ALA A 1 95 ? 39.851 69.726 -2.602 1.00 14.83 89 ALA A N 1
ATOM 665 C CA . ALA A 1 95 ? 38.779 70.198 -1.727 1.00 15.61 89 ALA A CA 1
ATOM 666 C C . ALA A 1 95 ? 39.194 71.430 -0.876 1.00 15.71 89 ALA A C 1
ATOM 667 O O . ALA A 1 95 ? 38.365 72.314 -0.608 1.00 17.25 89 ALA A O 1
ATOM 669 N N . VAL A 1 96 ? 40.442 71.467 -0.399 1.00 14.14 90 VAL A N 1
ATOM 670 C CA . VAL A 1 96 ? 40.901 72.641 0.322 1.00 14.19 90 VAL A CA 1
ATOM 671 C C . VAL A 1 96 ? 41.380 73.808 -0.551 1.00 15.36 90 VAL A C 1
ATOM 672 O O . VAL A 1 96 ? 41.595 74.889 -0.036 1.00 15.60 90 VAL A O 1
ATOM 676 N N . ALA A 1 97 ? 41.562 73.575 -1.849 1.00 14.93 91 ALA A N 1
ATOM 677 C CA . ALA A 1 97 ? 42.133 74.609 -2.741 1.00 16.90 91 ALA A CA 1
ATOM 678 C C . ALA A 1 97 ? 41.566 76.035 -2.529 1.00 16.81 91 ALA A C 1
ATOM 679 O O . ALA A 1 97 ? 42.329 77.002 -2.528 1.00 17.33 91 ALA A O 1
ATOM 681 N N . PRO A 1 98 ? 40.241 76.176 -2.328 1.00 17.54 92 PRO A N 1
ATOM 682 C CA . PRO A 1 98 ? 39.677 77.547 -2.189 1.00 18.72 92 PRO A CA 1
ATOM 683 C C . PRO A 1 98 ? 40.123 78.366 -0.964 1.00 19.97 92 PRO A C 1
ATOM 684 O O . PRO A 1 98 ? 39.970 79.573 -0.957 1.00 19.94 92 PRO A O 1
ATOM 688 N N . ALA A 1 99 ? 40.603 77.713 0.091 1.00 21.29 93 ALA A N 1
ATOM 689 C CA . ALA A 1 99 ? 40.856 78.414 1.345 1.00 20.35 93 ALA A CA 1
ATOM 690 C C . ALA A 1 99 ? 42.149 79.215 1.201 1.00 21.04 93 ALA A C 1
ATOM 691 O O . ALA A 1 99 ? 43.132 78.692 0.682 1.00 20.25 93 ALA A O 1
ATOM 693 N N . PRO A 1 100 ? 42.163 80.481 1.674 1.00 21.50 94 PRO A N 1
ATOM 694 C CA . PRO A 1 100 ? 43.461 81.185 1.643 1.00 22.14 94 PRO A CA 1
ATOM 695 C C . PRO A 1 100 ? 44.544 80.521 2.503 1.00 22.04 94 PRO A C 1
ATOM 696 O O . PRO A 1 100 ? 45.729 80.627 2.171 1.00 21.92 94 PRO A O 1
ATOM 700 N N . LYS A 1 101 ? 44.147 79.861 3.612 1.00 21.10 95 LYS A N 1
ATOM 701 C CA . LYS A 1 101 ? 45.056 79.082 4.433 1.00 19.85 95 LYS A CA 1
ATOM 702 C C . LYS A 1 101 ? 44.588 77.612 4.438 1.00 18.67 95 LYS A C 1
ATOM 703 O O . LYS A 1 101 ? 43.507 77.294 4.916 1.00 18.08 95 LYS A O 1
ATOM 709 N N . LYS A 1 102 ? 45.412 76.717 3.916 1.00 17.46 96 LYS A N 1
ATOM 710 C CA . LYS A 1 102 ? 44.985 75.344 3.695 1.00 17.94 96 LYS A CA 1
ATOM 711 C C . LYS A 1 102 ? 46.123 74.372 4.001 1.00 16.65 96 LYS A C 1
ATOM 712 O O . LYS A 1 102 ? 47.318 74.676 3.749 1.00 17.39 96 LYS A O 1
ATOM 718 N N . ARG A 1 103 ? 45.743 73.217 4.533 1.00 15.81 97 ARG A N 1
ATOM 719 C CA . ARG A 1 103 ? 46.688 72.185 4.950 1.00 13.64 97 ARG A CA 1
ATOM 720 C C . ARG A 1 103 ? 46.142 70.842 4.479 1.00 13.11 97 ARG A C 1
ATOM 721 O O . ARG A 1 103 ? 44.922 70.624 4.486 1.00 13.58 97 ARG A O 1
ATOM 729 N N . ILE A 1 104 ? 47.034 69.934 4.106 1.00 13.11 98 ILE A N 1
ATOM 730 C CA . ILE A 1 104 ? 46.699 68.521 3.952 1.00 12.29 98 ILE A CA 1
ATOM 731 C C . ILE A 1 104 ? 47.371 67.754 5.089 1.00 13.69 98 ILE A C 1
ATOM 732 O O . ILE A 1 104 ? 48.563 67.986 5.373 1.00 14.24 98 ILE A O 1
ATOM 737 N N . HIS A 1 105 ? 46.615 66.879 5.752 1.00 12.18 99 HIS A N 1
ATOM 738 C CA . HIS A 1 105 ? 47.148 66.014 6.817 1.00 11.97 99 HIS A CA 1
ATOM 739 C C . HIS A 1 105 ? 47.135 64.589 6.333 1.00 12.36 99 HIS A C 1
ATOM 740 O O . HIS A 1 105 ? 46.078 64.048 6.062 1.00 13.41 99 HIS A O 1
ATOM 747 N N . THR A 1 106 ? 48.312 63.999 6.132 1.00 12.83 100 THR A N 1
ATOM 748 C CA . THR A 1 106 ? 48.406 62.637 5.705 1.00 13.67 100 THR A CA 1
ATOM 749 C C . THR A 1 106 ? 49.093 61.785 6.778 1.00 14.26 100 THR A C 1
ATOM 750 O O . THR A 1 106 ? 49.653 62.336 7.738 1.00 14.21 100 THR A O 1
ATOM 754 N N . PHE A 1 107 ? 48.984 60.460 6.673 1.00 15.19 101 PHE A N 1
ATOM 755 C CA . PHE A 1 107 ? 49.399 59.589 7.817 1.00 14.98 101 PHE A CA 1
ATOM 756 C C . PHE A 1 107 ? 49.752 58.177 7.355 1.00 16.05 101 PHE A C 1
ATOM 757 O O . PHE A 1 107 ? 49.295 57.745 6.306 1.00 16.63 101 PHE A O 1
ATOM 765 N N . ILE A 1 108 ? 50.549 57.460 8.138 1.00 15.39 102 ILE A N 1
ATOM 766 C CA . ILE A 1 108 ? 50.703 56.030 7.892 1.00 16.14 102 ILE A CA 1
ATOM 767 C C . ILE A 1 108 ? 51.112 55.408 9.213 1.00 17.15 102 ILE A C 1
ATOM 768 O O . ILE A 1 108 ? 51.682 56.097 10.068 1.00 16.68 102 ILE A O 1
ATOM 773 N N .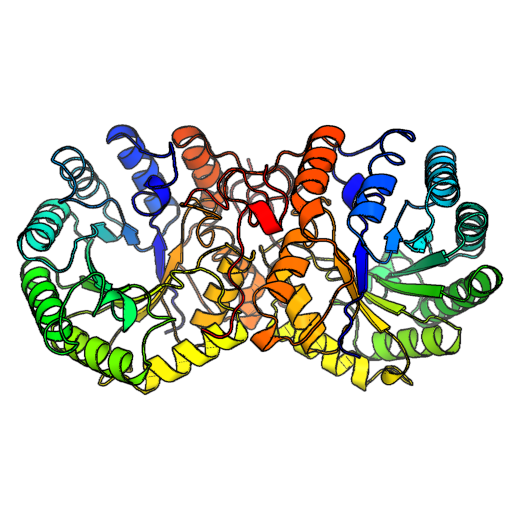 ALA A 1 109 ? 50.793 54.119 9.386 1.00 17.64 103 ALA A N 1
ATOM 774 C CA . ALA A 1 109 ? 51.177 53.386 10.595 1.00 19.70 103 ALA A CA 1
ATOM 775 C C . ALA A 1 109 ? 52.697 53.165 10.590 1.00 18.67 103 ALA A C 1
ATOM 776 O O . ALA A 1 109 ? 53.292 52.864 9.548 1.00 17.32 103 ALA A O 1
ATOM 778 N N . THR A 1 110 ? 53.305 53.297 11.754 1.00 18.02 104 THR A N 1
ATOM 779 C CA . THR A 1 110 ? 54.754 53.224 11.841 1.00 18.90 104 THR A CA 1
ATOM 780 C C . THR A 1 110 ? 55.197 52.180 12.856 1.00 19.52 104 THR A C 1
ATOM 781 O O . THR A 1 110 ? 56.395 52.043 13.121 1.00 19.57 104 THR A O 1
ATOM 785 N N . SER A 1 111 ? 54.251 51.443 13.431 1.00 20.31 105 SER A N 1
ATOM 786 C CA . SER A 1 111 ? 54.635 50.405 14.398 1.00 21.68 105 SER A CA 1
ATOM 787 C C . SER A 1 111 ? 54.941 49.037 13.750 1.00 23.98 105 SER A C 1
ATOM 788 O O . SER A 1 111 ? 54.358 48.686 12.703 1.00 22.65 105 SER A O 1
ATOM 791 N N . PRO A 1 112 ? 55.843 48.239 14.373 1.00 25.66 106 PRO A N 1
ATOM 792 C CA . PRO A 1 112 ? 56.172 46.933 13.758 1.00 26.57 106 PRO A CA 1
ATOM 793 C C . PRO A 1 112 ? 54.929 46.115 13.483 1.00 28.21 106 PRO A C 1
ATOM 794 O O . PRO A 1 112 ? 54.774 45.605 12.359 1.00 28.49 106 PRO A O 1
ATOM 798 N N . ILE A 1 113 ? 54.008 46.056 14.451 1.00 28.57 107 ILE A N 1
ATOM 799 C CA . ILE A 1 113 ? 52.805 45.236 14.260 1.00 31.87 107 ILE A CA 1
ATOM 800 C C . ILE A 1 113 ? 51.933 45.755 13.112 1.00 29.23 107 ILE A C 1
ATOM 801 O O . ILE A 1 113 ? 51.521 44.974 12.262 1.00 29.05 107 ILE A O 1
ATOM 806 N N . HIS A 1 114 ? 51.659 47.058 13.085 1.00 28.67 108 HIS A N 1
ATOM 807 C CA . HIS A 1 114 ? 50.817 47.610 12.028 1.00 29.51 108 HIS A CA 1
ATOM 808 C C . HIS A 1 114 ? 51.493 47.450 10.675 1.00 28.25 108 HIS A C 1
ATOM 809 O O . HIS A 1 114 ? 50.856 47.056 9.715 1.00 29.05 108 HIS A O 1
ATOM 816 N N . MET A 1 115 ? 52.792 47.714 10.593 1.00 25.12 109 MET A N 1
ATOM 817 C CA . MET A 1 115 ? 53.484 47.672 9.305 1.00 27.38 109 MET A CA 1
ATOM 818 C C . MET A 1 115 ? 53.485 46.260 8.704 1.00 30.72 109 MET A C 1
ATOM 819 O O . MET A 1 115 ? 53.201 46.084 7.516 1.00 32.22 109 MET A O 1
ATOM 824 N N A GLU A 1 116 ? 53.831 45.271 9.531 0.50 31.68 110 GLU A N 1
ATOM 825 N N B GLU A 1 116 ? 53.791 45.256 9.510 0.50 32.11 110 GLU A N 1
ATOM 826 C CA A GLU A 1 116 ? 53.884 43.854 9.117 0.50 35.29 110 GLU A CA 1
ATOM 827 C CA B GLU A 1 116 ? 53.884 43.907 8.958 0.50 35.79 110 GLU A CA 1
ATOM 828 C C A GLU A 1 116 ? 52.506 43.269 8.813 0.50 36.35 110 GLU A C 1
ATOM 829 C C B GLU A 1 116 ? 52.527 43.175 8.844 0.50 36.88 110 GLU A C 1
ATOM 830 O O A GLU A 1 116 ? 52.276 42.667 7.756 0.50 37.26 110 GLU A O 1
ATOM 831 O O B GLU A 1 116 ? 52.322 42.391 7.908 0.50 37.63 110 GLU A O 1
ATOM 842 N N . TYR A 1 117 ? 51.602 43.441 9.768 1.00 37.67 111 TYR A N 1
ATOM 843 C CA . TYR A 1 117 ? 50.321 42.735 9.784 1.00 39.28 111 TYR A CA 1
ATOM 844 C C . TYR A 1 117 ? 49.182 43.498 9.138 1.00 42.11 111 TYR A C 1
ATOM 845 O O . TYR A 1 117 ? 48.386 42.900 8.422 1.00 42.87 111 TYR A O 1
ATOM 854 N N . LYS A 1 118 ? 49.099 44.806 9.364 1.00 36.11 112 LYS A N 1
ATOM 855 C CA . LYS A 1 118 ? 48.074 45.592 8.671 1.00 38.80 112 LYS A CA 1
ATOM 856 C C . LYS A 1 118 ? 48.520 46.006 7.272 1.00 37.29 112 LYS A C 1
ATOM 857 O O . LYS A 1 118 ? 47.888 45.635 6.296 1.00 40.08 112 LYS A O 1
ATOM 863 N N . LEU A 1 119 ? 49.622 46.744 7.174 1.00 33.02 113 LEU A N 1
ATOM 864 C CA . LEU A 1 119 ? 50.095 47.258 5.879 1.00 31.37 113 LEU A CA 1
ATOM 865 C C . LEU A 1 119 ? 50.695 46.178 4.952 1.00 32.97 113 LEU A C 1
ATOM 866 O O . LEU A 1 119 ? 50.664 46.317 3.731 1.00 31.85 113 LEU A O 1
ATOM 871 N N . LYS A 1 120 ? 51.272 45.135 5.540 1.00 31.69 114 LYS A N 1
ATOM 872 C CA . LYS A 1 120 ? 52.081 44.161 4.800 1.00 36.67 114 LYS A CA 1
ATOM 873 C C . LYS A 1 120 ? 53.158 44.840 3.925 1.00 35.32 114 LYS A C 1
ATOM 874 O O . LYS A 1 120 ? 53.321 44.510 2.744 1.00 33.66 114 LYS A O 1
ATOM 880 N N . MET A 1 121 ? 53.867 45.792 4.531 1.00 32.62 115 MET A N 1
ATOM 881 C CA . MET A 1 121 ? 55.028 46.468 3.941 1.00 31.09 115 MET A CA 1
ATOM 882 C C . MET A 1 121 ? 56.248 46.400 4.859 1.00 29.22 115 MET A C 1
ATOM 883 O O . MET A 1 121 ? 56.119 46.498 6.102 1.00 29.69 115 MET A O 1
ATOM 888 N N . LYS A 1 122 ? 57.428 46.267 4.253 1.00 28.39 116 LYS A N 1
ATOM 889 C CA . LYS A 1 122 ? 58.693 46.510 4.951 1.00 28.34 116 LYS A CA 1
ATOM 890 C C . LYS A 1 122 ? 58.811 47.987 5.315 1.00 28.29 116 LYS A C 1
ATOM 891 O O . LYS A 1 122 ? 58.302 48.875 4.594 1.00 26.10 116 LYS A O 1
ATOM 897 N N . PRO A 1 123 ? 59.467 48.267 6.447 1.00 27.23 117 PRO A N 1
ATOM 898 C CA . PRO A 1 123 ? 59.657 49.656 6.847 1.00 26.41 117 PRO A CA 1
ATOM 899 C C . PRO A 1 123 ? 60.088 50.567 5.686 1.00 25.78 117 PRO A C 1
ATOM 900 O O . PRO A 1 123 ? 59.594 51.701 5.567 1.00 25.11 117 PRO A O 1
ATOM 904 N N . LYS A 1 124 ? 60.972 50.074 4.816 1.00 28.41 118 LYS A N 1
ATOM 905 C CA . LYS A 1 124 ? 61.444 50.880 3.673 1.00 27.85 118 LYS A CA 1
ATOM 906 C C . LYS A 1 124 ? 60.330 51.326 2.731 1.00 25.96 118 LYS A C 1
ATOM 907 O O . LYS A 1 124 ? 60.357 52.461 2.210 1.00 25.20 118 LYS A O 1
ATOM 913 N N A GLN A 1 125 ? 59.378 50.425 2.487 0.50 25.01 119 GLN A N 1
ATOM 914 N N B GLN A 1 125 ? 59.363 50.444 2.489 0.50 24.85 119 GLN A N 1
ATOM 915 C CA A GLN A 1 125 ? 58.231 50.719 1.621 0.50 24.70 119 GLN A CA 1
ATOM 916 C CA B GLN A 1 125 ? 58.254 50.780 1.586 0.50 24.43 119 GLN A CA 1
ATOM 917 C C A GLN A 1 125 ? 57.326 51.754 2.287 0.50 21.99 119 GLN A C 1
ATOM 918 C C B GLN A 1 125 ? 57.246 51.710 2.275 0.50 21.87 119 GLN A C 1
ATOM 919 O O A GLN A 1 125 ? 56.765 52.633 1.623 0.50 21.21 119 GLN A O 1
ATOM 920 O O B GLN A 1 125 ? 56.550 52.490 1.613 0.50 21.04 119 GLN A O 1
ATOM 931 N N . VAL A 1 126 ? 57.178 51.622 3.600 1.00 20.71 120 VAL A N 1
ATOM 932 C CA . VAL A 1 126 ? 56.363 52.538 4.403 1.00 19.38 120 VAL A CA 1
ATOM 933 C C . VAL A 1 126 ? 56.941 53.965 4.280 1.00 19.23 120 VAL A C 1
ATOM 934 O O . VAL A 1 126 ? 56.213 54.907 3.963 1.00 19.40 120 VAL A O 1
ATOM 938 N N . ILE A 1 127 ? 58.249 54.115 4.500 1.00 18.35 121 ILE A N 1
ATOM 939 C CA . ILE A 1 127 ? 58.896 55.407 4.281 1.00 18.04 121 ILE A CA 1
ATOM 940 C C . ILE A 1 127 ? 58.661 55.913 2.853 1.00 19.59 121 ILE A C 1
ATOM 941 O O . ILE A 1 127 ? 58.221 57.050 2.640 1.00 17.93 121 ILE A O 1
ATOM 946 N N . GLU A 1 128 ? 58.950 55.069 1.867 1.00 19.28 122 GLU A N 1
ATOM 947 C CA . GLU A 1 128 ? 58.712 55.489 0.480 1.00 21.25 122 GLU A CA 1
ATOM 948 C C . GLU A 1 128 ? 57.267 55.938 0.228 1.00 20.33 122 GLU A C 1
ATOM 949 O O . GLU A 1 128 ? 57.039 56.943 -0.442 1.00 18.12 122 GLU A O 1
ATOM 955 N N . ALA A 1 129 ? 56.287 55.200 0.753 1.00 18.90 123 ALA A N 1
ATOM 956 C CA . ALA A 1 129 ? 54.899 55.616 0.550 1.00 17.98 123 ALA A CA 1
ATOM 957 C C . ALA A 1 129 ? 54.623 56.996 1.206 1.00 17.37 123 ALA A C 1
ATOM 958 O O . ALA A 1 129 ? 53.933 57.882 0.617 1.00 17.54 123 ALA A O 1
ATOM 960 N N . ALA A 1 130 ? 55.164 57.190 2.407 1.00 16.36 124 ALA A N 1
ATOM 961 C CA . ALA A 1 130 ? 54.974 58.464 3.115 1.00 16.15 124 ALA A CA 1
ATOM 962 C C . ALA A 1 130 ? 55.591 59.625 2.363 1.00 15.07 124 ALA A C 1
ATOM 963 O O . ALA A 1 130 ? 54.979 60.672 2.230 1.00 13.61 124 ALA A O 1
ATOM 965 N N . VAL A 1 131 ? 56.831 59.436 1.919 1.00 15.96 125 VAL A N 1
ATOM 966 C CA . VAL A 1 131 ? 57.536 60.448 1.139 1.00 16.72 125 VAL A CA 1
ATOM 967 C C . VAL A 1 131 ? 56.773 60.801 -0.155 1.00 18.07 125 VAL A C 1
ATOM 968 O O . VAL A 1 131 ? 56.614 61.984 -0.494 1.00 16.72 125 VAL A O 1
ATOM 972 N N . LYS A 1 132 ? 56.323 59.781 -0.878 1.00 19.10 126 LYS A N 1
ATOM 973 C CA . LYS A 1 132 ? 55.511 59.979 -2.088 1.00 20.15 126 LYS A CA 1
ATOM 974 C C . LYS A 1 132 ? 54.227 60.796 -1.800 1.00 18.40 126 LYS A C 1
ATOM 975 O O . LYS A 1 132 ? 53.933 61.731 -2.522 1.00 16.66 126 LYS A O 1
ATOM 981 N N . ALA A 1 133 ? 53.493 60.443 -0.736 1.00 16.11 127 ALA A N 1
ATOM 982 C CA . ALA A 1 133 ? 52.248 61.136 -0.387 1.00 15.47 127 ALA A CA 1
ATOM 983 C C . ALA A 1 133 ? 52.525 62.601 -0.053 1.00 14.91 127 ALA A C 1
ATOM 984 O O . ALA A 1 133 ? 51.760 63.500 -0.444 1.00 13.68 127 ALA A O 1
ATOM 986 N N . VAL A 1 134 ? 53.607 62.836 0.697 1.00 14.57 128 VAL A N 1
ATOM 987 C CA . VAL A 1 134 ? 53.931 64.190 1.124 1.00 14.66 128 VAL A CA 1
ATOM 988 C C . VAL A 1 134 ? 54.365 65.037 -0.100 1.00 15.21 128 VAL A C 1
ATOM 989 O O . VAL A 1 134 ? 54.015 66.228 -0.195 1.00 16.15 128 VAL A O 1
ATOM 993 N N . LYS A 1 135 ? 55.115 64.451 -1.031 1.00 15.32 129 LYS A N 1
ATOM 994 C CA . LYS A 1 135 ? 55.480 65.217 -2.264 1.00 17.15 129 LYS A CA 1
ATOM 995 C C . LYS A 1 135 ? 54.265 65.617 -3.103 1.00 17.18 129 LYS A C 1
ATOM 996 O O . LYS A 1 135 ? 54.186 66.745 -3.653 1.00 16.22 129 LYS A O 1
ATOM 1002 N N . ILE A 1 136 ? 53.292 64.708 -3.206 1.00 15.63 130 ILE A N 1
ATOM 1003 C CA . ILE A 1 136 ? 52.110 65.035 -3.987 1.00 15.20 130 ILE A CA 1
ATOM 1004 C C . ILE A 1 136 ? 51.314 66.092 -3.245 1.00 14.38 130 ILE A C 1
ATOM 1005 O O . ILE A 1 136 ? 50.780 67.008 -3.883 1.00 14.52 130 ILE A O 1
ATOM 1010 N N . ALA A 1 137 ? 51.255 65.996 -1.907 1.00 13.08 131 ALA A N 1
ATOM 1011 C CA . ALA A 1 137 ? 50.558 67.020 -1.147 1.00 12.96 131 ALA A CA 1
ATOM 1012 C C . ALA A 1 137 ? 51.096 68.425 -1.408 1.00 13.77 131 ALA A C 1
ATOM 1013 O O . ALA A 1 137 ? 50.312 69.394 -1.448 1.00 13.42 131 ALA A O 1
ATOM 1015 N N . ARG A 1 138 ? 52.421 68.540 -1.557 1.00 14.74 132 ARG A N 1
ATOM 1016 C CA . ARG A 1 138 ? 53.072 69.848 -1.813 1.00 15.72 132 ARG A CA 1
ATOM 1017 C C . ARG A 1 138 ? 52.760 70.432 -3.182 1.00 17.39 132 ARG A C 1
ATOM 1018 O O . ARG A 1 138 ? 53.050 71.613 -3.427 1.00 16.50 132 ARG A O 1
ATOM 1026 N N . GLU A 1 139 ? 52.160 69.626 -4.060 1.00 17.24 133 GLU A N 1
ATOM 1027 C CA . GLU A 1 139 ? 51.589 70.171 -5.299 1.00 18.89 133 GLU A CA 1
ATOM 1028 C C . GLU A 1 139 ? 50.393 71.076 -5.005 1.00 18.30 133 GLU A C 1
ATOM 1029 O O . GLU A 1 139 ? 50.066 71.906 -5.830 1.00 17.71 133 GLU A O 1
ATOM 1035 N N . TYR A 1 140 ? 49.792 70.958 -3.809 1.00 16.10 134 TYR A N 1
ATOM 1036 C CA . TYR A 1 140 ? 48.539 71.652 -3.519 1.00 15.42 134 TYR A CA 1
ATOM 1037 C C . TYR A 1 140 ? 48.664 72.716 -2.445 1.00 16.31 134 TYR A C 1
ATOM 1038 O O . TYR A 1 140 ? 47.875 73.637 -2.390 1.00 18.49 134 TYR A O 1
ATOM 1047 N N . THR A 1 141 ? 49.630 72.589 -1.551 1.00 16.38 135 THR A N 1
ATOM 1048 C CA . THR A 1 141 ? 49.768 73.604 -0.514 1.00 16.37 135 THR A CA 1
ATOM 1049 C C . THR A 1 141 ? 51.192 73.483 0.019 1.00 17.55 135 THR A C 1
ATOM 1050 O O . THR A 1 141 ? 51.781 72.415 -0.077 1.00 16.14 135 THR A O 1
ATOM 1054 N N . ASP A 1 142 ? 51.722 74.541 0.628 1.00 17.32 136 ASP A N 1
ATOM 1055 C CA . ASP A 1 142 ? 53.031 74.435 1.258 1.00 18.93 136 ASP A CA 1
ATOM 1056 C C . ASP A 1 142 ? 52.926 73.958 2.726 1.00 18.21 136 ASP A C 1
ATOM 1057 O O . ASP A 1 142 ? 53.930 73.861 3.441 1.00 18.00 136 ASP A O 1
ATOM 1062 N N . ASP A 1 143 ? 51.711 73.652 3.158 1.00 15.72 137 ASP A N 1
ATOM 1063 C CA . ASP A 1 143 ? 51.427 73.404 4.573 1.00 16.20 137 ASP A CA 1
ATOM 1064 C C . ASP A 1 143 ? 50.919 71.930 4.716 1.00 14.54 137 ASP A C 1
ATOM 1065 O O . ASP A 1 143 ? 49.755 71.638 4.382 1.00 13.66 137 ASP A O 1
ATOM 1070 N N . VAL A 1 144 ? 51.786 71.010 5.146 1.00 13.98 138 VAL A N 1
ATOM 1071 C CA . VAL A 1 144 ? 51.461 69.571 5.113 1.00 13.51 138 VAL A CA 1
ATOM 1072 C C . VAL A 1 144 ? 51.836 68.971 6.485 1.00 14.26 138 VAL A C 1
ATOM 1073 O O . VAL A 1 144 ? 52.971 69.137 6.936 1.00 14.01 138 VAL A O 1
ATOM 1077 N N . GLU A 1 145 ? 50.882 68.280 7.110 1.00 12.44 139 GLU A N 1
ATOM 1078 C CA . GLU A 1 145 ? 51.119 67.595 8.343 1.00 13.97 139 GLU A CA 1
ATOM 1079 C C . GLU A 1 145 ? 51.259 66.109 8.052 1.00 13.54 139 GLU A C 1
ATOM 1080 O O . GLU A 1 145 ? 50.549 65.590 7.184 1.00 14.07 139 GLU A O 1
ATOM 1086 N N . PHE A 1 146 ? 52.206 65.445 8.722 1.00 13.23 140 PHE A N 1
ATOM 1087 C CA . PHE A 1 146 ? 52.327 64.019 8.624 1.00 14.05 140 PHE A CA 1
ATOM 1088 C C . PHE A 1 146 ? 52.138 63.448 10.032 1.00 13.26 140 PHE A C 1
ATOM 1089 O O . PHE A 1 146 ? 52.792 63.919 10.965 1.00 12.68 140 PHE A O 1
ATOM 1097 N N . SER A 1 147 ? 51.262 62.451 10.171 1.00 12.81 141 SER A N 1
ATOM 1098 C CA . SER A 1 147 ? 51.099 61.744 11.469 1.00 13.28 141 SER A CA 1
ATOM 1099 C C . SER A 1 147 ? 51.738 60.368 11.367 1.00 14.17 141 SER A C 1
ATOM 1100 O O . SER A 1 147 ? 51.510 59.641 10.381 1.00 12.81 141 SER A O 1
ATOM 1103 N N . CYS A 1 148 ? 52.475 59.988 12.411 1.00 15.57 142 CYS A N 1
ATOM 1104 C CA . CYS A 1 148 ? 52.949 58.621 12.565 1.00 15.91 142 CYS A CA 1
ATOM 1105 C C . CYS A 1 148 ? 51.885 57.859 13.369 1.00 17.22 142 CYS A C 1
ATOM 1106 O O . CYS A 1 148 ? 51.860 57.927 14.605 1.00 16.82 142 CYS A O 1
ATOM 1109 N N . GLU A 1 149 ? 51.011 57.139 12.674 1.00 18.11 143 GLU A N 1
ATOM 1110 C CA . GLU A 1 149 ? 49.929 56.421 13.332 1.00 20.01 143 GLU A CA 1
ATOM 1111 C C . GLU A 1 149 ? 50.596 55.312 14.177 1.00 20.97 143 GLU A C 1
ATOM 1112 O O . GLU A 1 149 ? 51.553 54.634 13.686 1.00 20.29 143 GLU A O 1
ATOM 1118 N N . ASP A 1 150 ? 50.138 55.177 15.436 1.00 19.54 144 ASP A N 1
ATOM 1119 C CA . ASP A 1 150 ? 50.641 54.172 16.413 1.00 19.42 144 ASP A CA 1
ATOM 1120 C C . ASP A 1 150 ? 52.093 54.493 16.843 1.00 18.98 144 ASP A C 1
ATOM 1121 O O . ASP A 1 150 ? 52.895 53.603 17.216 1.00 18.94 144 ASP A O 1
ATOM 1126 N N . ALA A 1 151 ? 52.426 55.790 16.795 1.00 18.92 145 ALA A N 1
ATOM 1127 C CA . ALA A 1 151 ? 53.766 56.289 17.122 1.00 18.14 145 ALA A CA 1
ATOM 1128 C C . ALA A 1 151 ? 54.323 55.678 18.402 1.00 19.72 145 ALA A C 1
ATOM 1129 O O . ALA A 1 151 ? 55.511 55.316 18.484 1.00 18.91 145 ALA A O 1
ATOM 1131 N N . LEU A 1 152 ? 53.483 55.606 19.429 1.00 20.19 146 LEU A N 1
ATOM 1132 C CA . LEU A 1 152 ? 53.984 55.228 20.746 1.00 21.62 146 LEU A CA 1
ATOM 1133 C C . LEU A 1 152 ? 54.233 53.747 20.923 1.00 23.69 146 LEU A C 1
ATOM 1134 O O . LEU A 1 152 ? 54.749 53.350 21.962 1.00 25.57 146 LEU A O 1
ATO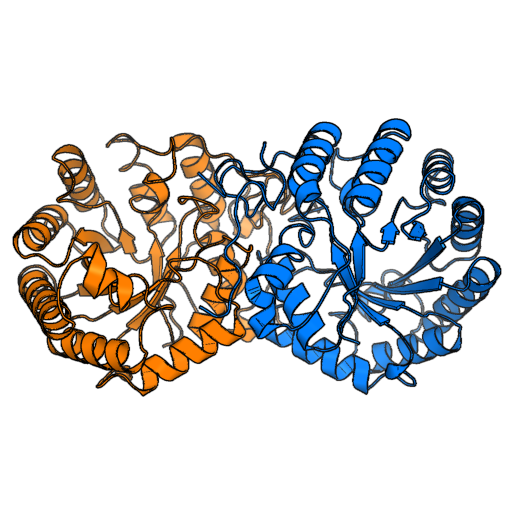M 1139 N N . ARG A 1 153 ? 53.872 52.924 19.930 1.00 22.52 147 ARG A N 1
ATOM 1140 C CA . ARG A 1 153 ? 54.273 51.513 19.891 1.00 23.26 147 ARG A CA 1
ATOM 1141 C C . ARG A 1 153 ? 55.288 51.283 18.779 1.00 22.99 147 ARG A C 1
ATOM 1142 O O . ARG A 1 153 ? 55.552 50.137 18.395 1.00 24.05 147 ARG A O 1
ATOM 1150 N N . SER A 1 154 ? 55.857 52.380 18.272 1.00 20.27 148 SER A N 1
ATOM 1151 C CA . SER A 1 154 ? 56.851 52.316 17.198 1.00 21.52 148 SER A CA 1
ATOM 1152 C C . SER A 1 154 ? 58.252 52.358 17.772 1.00 21.92 148 SER A C 1
ATOM 1153 O O . SER A 1 154 ? 58.442 52.788 18.905 1.00 22.38 148 SER A O 1
ATOM 1156 N N . GLU A 1 155 ? 59.232 51.895 17.002 1.00 23.62 149 GLU A N 1
ATOM 1157 C CA . GLU A 1 155 ? 60.627 51.919 17.432 1.00 26.92 149 GLU A CA 1
ATOM 1158 C C . GLU A 1 155 ? 61.108 53.359 17.217 1.00 25.84 149 GLU A C 1
ATOM 1159 O O . GLU A 1 155 ? 60.916 53.943 16.142 1.00 22.93 149 GLU A O 1
ATOM 1165 N N . ILE A 1 156 ? 61.700 53.955 18.243 1.00 25.69 150 ILE A N 1
ATOM 1166 C CA . ILE A 1 156 ? 62.010 55.385 18.153 1.00 28.63 150 ILE A CA 1
ATOM 1167 C C . ILE A 1 156 ? 63.031 55.708 17.034 1.00 26.25 150 ILE A C 1
ATOM 1168 O O . ILE A 1 156 ? 62.961 56.752 16.387 1.00 25.93 150 ILE A O 1
ATOM 1173 N N . ASP A 1 157 ? 63.935 54.783 16.765 1.00 26.93 151 ASP A N 1
ATOM 1174 C CA . ASP A 1 157 ? 64.886 54.977 15.675 1.00 28.03 151 ASP A CA 1
ATOM 1175 C C . ASP A 1 157 ? 64.243 54.996 14.292 1.00 25.35 151 ASP A C 1
ATOM 1176 O O . ASP A 1 157 ? 64.717 55.711 13.386 1.00 24.54 151 ASP A O 1
ATOM 1181 N N . PHE A 1 158 ? 63.187 54.196 14.122 1.00 23.25 152 PHE A N 1
ATOM 1182 C CA . PHE A 1 158 ? 62.435 54.205 12.871 1.00 22.03 152 PHE A CA 1
ATOM 1183 C C . PHE A 1 158 ? 61.619 55.478 12.787 1.00 20.79 152 PHE A C 1
ATOM 1184 O O . PHE A 1 158 ? 61.566 56.095 11.717 1.00 20.50 152 PHE A O 1
ATOM 1192 N N . LEU A 1 159 ? 61.012 55.898 13.902 1.00 19.56 153 LEU A N 1
ATOM 1193 C CA . LEU A 1 159 ? 60.288 57.164 13.896 1.00 19.18 153 LEU A CA 1
ATOM 1194 C C . LEU A 1 159 ? 61.188 58.292 13.446 1.00 19.41 153 LEU A C 1
ATOM 1195 O O . LEU A 1 159 ? 60.796 59.095 12.588 1.00 18.62 153 LEU A O 1
ATOM 1200 N N . ALA A 1 160 ? 62.396 58.351 14.017 1.00 19.60 154 ALA A N 1
ATOM 1201 C CA . ALA A 1 160 ? 63.327 59.412 13.650 1.00 19.12 154 ALA A CA 1
ATOM 1202 C C . ALA A 1 160 ? 63.636 59.315 12.173 1.00 19.08 154 ALA A C 1
ATOM 1203 O O . ALA A 1 160 ? 63.706 60.335 11.490 1.00 19.28 154 ALA A O 1
ATOM 1205 N N . GLU A 1 161 ? 63.848 58.106 11.658 1.00 17.46 155 GLU A N 1
ATOM 1206 C CA . GLU A 1 161 ? 64.158 57.997 10.231 1.00 18.62 155 GLU A CA 1
ATOM 1207 C C . GLU A 1 161 ? 62.983 58.433 9.320 1.00 17.18 155 GLU A C 1
ATOM 1208 O O . GLU A 1 161 ? 63.165 59.215 8.361 1.00 17.32 155 GLU A O 1
ATOM 1214 N N . ILE A 1 162 ? 61.786 57.932 9.577 1.00 16.01 156 ILE A N 1
ATOM 1215 C CA . ILE A 1 162 ? 60.663 58.310 8.702 1.00 16.10 156 ILE A CA 1
ATOM 1216 C C . ILE A 1 162 ? 60.288 59.793 8.872 1.00 15.88 156 ILE A C 1
ATOM 1217 O O . ILE A 1 162 ? 59.992 60.490 7.894 1.00 15.70 156 ILE A O 1
ATOM 1222 N N . CYS A 1 163 ? 60.289 60.287 10.107 1.00 15.56 157 CYS A N 1
ATOM 1223 C CA . CYS A 1 163 ? 60.099 61.719 10.280 1.00 16.36 157 CYS A CA 1
ATOM 1224 C C . CYS A 1 163 ? 61.164 62.541 9.539 1.00 16.91 157 CYS A C 1
ATOM 1225 O O . CYS A 1 163 ? 60.813 63.519 8.839 1.00 16.77 157 CYS A O 1
ATOM 1228 N N . GLY A 1 164 ? 62.442 62.168 9.656 1.00 16.88 158 GLY A N 1
ATOM 1229 C CA . GLY A 1 164 ? 63.484 62.843 8.843 1.00 17.53 158 GLY A CA 1
ATOM 1230 C C . GLY A 1 164 ? 63.131 62.803 7.351 1.00 17.89 158 GLY A C 1
ATOM 1231 O O . GLY A 1 164 ? 63.240 63.810 6.624 1.00 17.57 158 GLY A O 1
ATOM 1232 N N . ALA A 1 165 ? 62.696 61.639 6.865 1.00 17.37 159 ALA A N 1
ATOM 1233 C CA . ALA A 1 165 ? 62.404 61.531 5.426 1.00 17.04 159 ALA A CA 1
ATOM 1234 C C . ALA A 1 165 ? 61.219 62.404 4.954 1.00 16.33 159 ALA A C 1
ATOM 1235 O O . ALA A 1 165 ? 61.257 62.970 3.847 1.00 16.43 159 ALA A O 1
ATOM 1237 N N . VAL A 1 166 ? 60.133 62.438 5.714 1.00 15.41 160 VAL A N 1
ATOM 1238 C CA . VAL A 1 166 ? 58.985 63.305 5.327 1.00 17.10 160 VAL A CA 1
ATOM 1239 C C . VAL A 1 166 ? 59.235 64.818 5.491 1.00 17.02 160 VAL A C 1
ATOM 1240 O O . VAL A 1 166 ? 58.660 65.637 4.788 1.00 17.12 160 VAL A O 1
ATOM 1244 N N . ILE A 1 167 ? 60.090 65.185 6.426 1.00 18.51 161 ILE A N 1
ATOM 1245 C CA . ILE A 1 167 ? 60.497 66.588 6.561 1.00 17.44 161 ILE A CA 1
ATOM 1246 C C . ILE A 1 167 ? 61.265 66.963 5.313 1.00 18.85 161 ILE A C 1
ATOM 1247 O O . ILE A 1 167 ? 60.952 67.960 4.672 1.00 17.90 161 ILE A O 1
ATOM 1252 N N . GLU A 1 168 ? 62.215 66.117 4.917 1.00 19.61 162 GLU A N 1
ATOM 1253 C CA . GLU A 1 168 ? 62.931 66.345 3.667 1.00 21.20 162 GLU A CA 1
ATOM 1254 C C . GLU A 1 168 ? 61.961 66.477 2.471 1.00 21.36 162 GLU A C 1
ATOM 1255 O O . GLU A 1 168 ? 62.131 67.360 1.609 1.00 20.27 162 GLU A O 1
ATOM 1261 N N . ALA A 1 169 ? 60.948 65.614 2.438 1.00 18.77 163 ALA A N 1
ATOM 1262 C CA . ALA A 1 169 ? 59.888 65.642 1.408 1.00 18.94 163 ALA A CA 1
ATOM 1263 C C . ALA A 1 169 ? 58.995 66.879 1.421 1.00 19.24 163 ALA A C 1
ATOM 1264 O O . ALA A 1 169 ? 58.339 67.192 0.421 1.00 18.98 163 ALA A O 1
ATOM 1266 N N . GLY A 1 170 ? 58.957 67.594 2.535 1.00 17.91 164 GLY A N 1
ATOM 1267 C CA . GLY A 1 170 ? 58.086 68.745 2.622 1.00 18.46 164 GLY A CA 1
ATOM 1268 C C . GLY A 1 170 ? 57.071 68.829 3.744 1.00 18.33 164 GLY A C 1
ATOM 1269 O O . GLY A 1 170 ? 56.317 69.799 3.788 1.00 19.03 164 GLY A O 1
ATOM 1270 N N . ALA A 1 171 ? 57.038 67.865 4.667 1.00 15.83 165 ALA A N 1
ATOM 1271 C CA . ALA A 1 171 ? 56.130 67.996 5.795 1.00 16.10 165 ALA A CA 1
ATOM 1272 C C . ALA A 1 171 ? 56.653 69.086 6.741 1.00 16.00 165 ALA A C 1
ATOM 1273 O O . ALA A 1 171 ? 57.860 69.133 7.079 1.00 16.15 165 ALA A O 1
ATOM 1275 N N . THR A 1 172 ? 55.740 69.962 7.157 1.00 16.05 166 THR A N 1
ATOM 1276 C CA . THR A 1 172 ? 56.103 71.073 8.033 1.00 15.70 166 THR A CA 1
ATOM 1277 C C . THR A 1 172 ? 55.530 70.954 9.447 1.00 15.06 166 THR A C 1
ATOM 1278 O O . THR A 1 172 ? 55.940 71.675 10.339 1.00 14.79 166 THR A O 1
ATOM 1282 N N . THR A 1 173 ? 54.596 70.031 9.648 1.00 15.27 167 THR A N 1
ATOM 1283 C CA . THR A 1 173 ? 54.106 69.671 10.971 1.00 15.15 167 THR A CA 1
ATOM 1284 C C . THR A 1 173 ? 54.190 68.142 11.105 1.00 14.91 167 THR A C 1
ATOM 1285 O O . THR A 1 173 ? 53.746 67.410 10.220 1.00 15.43 167 THR A O 1
ATOM 1289 N N . ILE A 1 174 ? 54.771 67.656 12.203 1.00 14.83 168 ILE A N 1
ATOM 1290 C CA . ILE A 1 174 ? 54.799 66.211 12.430 1.00 14.56 168 ILE A CA 1
ATOM 1291 C C . ILE A 1 174 ? 53.977 65.915 13.663 1.00 14.47 168 ILE A C 1
ATOM 1292 O O . ILE A 1 174 ? 54.246 66.495 14.723 1.00 14.85 168 ILE A O 1
ATOM 1297 N N . ASN A 1 175 ? 53.001 65.002 13.539 1.00 14.60 169 ASN A N 1
ATOM 1298 C CA . ASN A 1 175 ? 52.053 64.762 14.615 1.00 14.93 169 ASN A CA 1
ATOM 1299 C C . ASN A 1 175 ? 52.261 63.372 15.188 1.00 15.10 169 ASN A C 1
ATOM 1300 O O . ASN A 1 175 ? 52.431 62.385 14.455 1.00 14.02 169 ASN A O 1
ATOM 1305 N N . ILE A 1 176 ? 52.304 63.310 16.513 1.00 16.83 170 ILE A N 1
ATOM 1306 C CA . ILE A 1 176 ? 52.527 62.056 17.211 1.00 18.64 170 ILE A CA 1
ATOM 1307 C C . ILE A 1 176 ? 51.296 61.680 18.067 1.00 20.43 170 ILE A C 1
ATOM 1308 O O . ILE A 1 176 ? 51.129 62.207 19.169 1.00 19.27 170 ILE A O 1
ATOM 1313 N N . PRO A 1 177 ? 50.425 60.784 17.561 1.00 19.50 171 PRO A N 1
ATOM 1314 C CA . PRO A 1 177 ? 49.215 60.445 18.347 1.00 18.64 171 PRO A CA 1
ATOM 1315 C C . PRO A 1 177 ? 49.485 59.366 19.406 1.00 18.53 171 PRO A C 1
ATOM 1316 O O . PRO A 1 177 ? 50.318 58.473 19.182 1.00 18.14 171 PRO A O 1
ATOM 1320 N N . ASP A 1 178 ? 48.820 59.471 20.558 1.00 18.71 172 ASP A N 1
ATOM 1321 C CA . ASP A 1 178 ? 48.813 58.376 21.531 1.00 17.55 172 ASP A CA 1
ATOM 1322 C C . ASP A 1 178 ? 47.634 57.465 21.115 1.00 18.99 172 ASP A C 1
ATOM 1323 O O . ASP A 1 178 ? 46.524 57.542 21.663 1.00 18.72 172 ASP A O 1
ATOM 1328 N N . THR A 1 179 ? 47.867 56.648 20.095 1.00 16.22 173 THR A N 1
ATOM 1329 C CA . THR A 1 179 ? 46.781 55.913 19.455 1.00 16.71 173 THR A CA 1
ATOM 1330 C C . THR A 1 179 ? 45.976 55.064 20.444 1.00 17.90 173 THR A C 1
ATOM 1331 O O . THR A 1 179 ? 44.751 55.131 20.452 1.00 20.18 173 THR A O 1
ATOM 1335 N N . VAL A 1 180 ? 46.661 54.313 21.305 1.00 17.16 174 VAL A N 1
ATOM 1336 C CA . VAL A 1 180 ? 46.000 53.487 22.287 1.00 17.33 174 VAL A CA 1
ATOM 1337 C C . VAL A 1 180 ? 45.453 54.295 23.459 1.00 16.78 174 VAL A C 1
ATOM 1338 O O . VAL A 1 180 ? 44.419 53.941 24.012 1.00 18.02 174 VAL A O 1
ATOM 1342 N N . GLY A 1 181 ? 46.138 55.363 23.860 1.00 16.24 175 GLY A N 1
ATOM 1343 C CA . GLY A 1 181 ? 45.612 56.284 24.887 1.00 15.37 175 GLY A CA 1
ATOM 1344 C C . GLY A 1 181 ? 46.066 55.986 26.308 1.00 15.55 175 GLY A C 1
ATOM 1345 O O . GLY A 1 181 ? 45.438 56.445 27.281 1.00 15.59 175 GLY A O 1
ATOM 1346 N N . TYR A 1 182 ? 47.156 55.225 26.454 1.00 15.77 176 TYR A N 1
ATOM 1347 C CA . TYR A 1 182 ? 47.621 54.805 27.782 1.00 15.31 176 TYR A CA 1
ATOM 1348 C C . TYR A 1 182 ? 48.880 55.536 28.223 1.00 15.36 176 TYR A C 1
ATOM 1349 O O . TYR A 1 182 ? 49.491 55.141 29.240 1.00 14.64 176 TYR A O 1
ATOM 1358 N N . SER A 1 183 ? 49.280 56.600 27.519 1.00 14.54 177 SER A N 1
ATOM 1359 C CA . SER A 1 183 ? 50.511 57.303 27.913 1.00 15.86 177 SER A CA 1
ATOM 1360 C C . SER A 1 183 ? 50.345 58.072 29.261 1.00 16.05 177 SER A C 1
ATOM 1361 O O . SER A 1 183 ? 49.228 58.355 29.698 1.00 14.62 177 SER A O 1
ATOM 1364 N N . ILE A 1 184 ? 51.463 58.378 29.897 1.00 16.86 178 ILE A N 1
ATOM 1365 C CA . ILE A 1 184 ? 51.471 59.052 31.193 1.00 18.90 178 ILE A CA 1
ATOM 1366 C C . ILE A 1 184 ? 52.303 60.315 30.963 1.00 18.91 178 ILE A C 1
ATOM 1367 O O . ILE A 1 184 ? 53.282 60.248 30.252 1.00 18.76 178 ILE A O 1
ATOM 1372 N N . PRO A 1 185 ? 51.917 61.456 31.560 1.00 19.44 179 PRO A N 1
ATOM 1373 C CA . PRO A 1 185 ? 52.544 62.726 31.184 1.00 19.82 179 PRO A CA 1
ATOM 1374 C C . PRO A 1 185 ? 54.101 62.707 31.187 1.00 20.70 179 PRO A C 1
ATOM 1375 O O . PRO A 1 185 ? 54.728 63.143 30.215 1.00 20.51 179 PRO A O 1
ATOM 1379 N N . TYR A 1 186 ? 54.739 62.173 32.225 1.00 20.73 180 TYR A N 1
ATOM 1380 C CA . TYR A 1 186 ? 56.192 62.309 32.286 1.00 23.43 180 TYR A CA 1
ATOM 1381 C C . TYR A 1 186 ? 56.855 61.556 31.118 1.00 21.76 180 TYR A C 1
ATOM 1382 O O . TYR A 1 186 ? 57.866 62.020 30.556 1.00 21.62 180 TYR A O 1
ATOM 1391 N N . LYS A 1 187 ? 56.251 60.437 30.717 1.00 21.53 181 LYS A N 1
ATOM 1392 C CA . LYS A 1 187 ? 56.723 59.641 29.569 1.00 20.51 181 LYS A CA 1
ATOM 1393 C C . LYS A 1 187 ? 56.450 60.329 28.203 1.00 20.03 181 LYS A C 1
ATOM 1394 O O . LYS A 1 187 ? 57.240 60.223 27.257 1.00 18.18 181 LYS A O 1
ATOM 1400 N N . THR A 1 188 ? 55.294 60.970 28.085 1.00 19.05 182 THR A N 1
ATOM 1401 C CA . THR A 1 188 ? 54.974 61.755 26.894 1.00 17.73 182 THR A CA 1
ATOM 1402 C C . THR A 1 188 ? 55.990 62.891 26.724 1.00 18.89 182 THR A C 1
ATOM 1403 O O . THR A 1 188 ? 56.526 63.090 25.636 1.00 18.78 182 THR A O 1
ATOM 1407 N N . GLU A 1 189 ? 56.293 63.603 27.809 1.00 18.68 183 GLU A N 1
ATOM 1408 C CA . GLU A 1 189 ? 57.314 64.668 27.717 1.00 20.97 183 GLU A CA 1
ATOM 1409 C C . GLU A 1 189 ? 58.660 64.090 27.225 1.00 21.32 183 GLU A C 1
ATOM 1410 O O . GLU A 1 189 ? 59.224 64.594 26.256 1.00 21.92 183 GLU A O 1
ATOM 1416 N N . GLU A 1 190 ? 59.145 63.023 27.874 1.00 23.78 184 GLU A N 1
ATOM 1417 C CA . GLU A 1 190 ? 60.453 62.419 27.529 1.00 24.56 184 GLU A CA 1
ATOM 1418 C C . GLU A 1 190 ? 60.475 62.002 26.079 1.00 21.69 184 GLU A C 1
ATOM 1419 O O . GLU A 1 190 ? 61.469 62.170 25.409 1.00 21.35 184 GLU A O 1
ATOM 1425 N N . PHE A 1 191 ? 59.385 61.384 25.647 1.00 20.11 185 PHE A N 1
ATOM 1426 C CA . PHE A 1 191 ? 59.290 60.833 24.327 1.00 20.52 185 PHE A CA 1
ATOM 1427 C C . PHE A 1 191 ? 59.422 61.946 23.275 1.00 19.87 185 PHE A C 1
ATOM 1428 O O . PHE A 1 191 ? 60.169 61.804 22.294 1.00 18.58 185 PHE A O 1
ATOM 1436 N N . PHE A 1 192 ? 58.693 63.048 23.464 1.00 18.58 186 PHE A N 1
ATOM 1437 C CA . PHE A 1 192 ? 58.795 64.154 22.523 1.00 18.39 186 PHE A CA 1
ATOM 1438 C C . PHE A 1 192 ? 60.225 64.730 22.541 1.00 19.40 186 PHE A C 1
ATOM 1439 O O . PHE A 1 192 ? 60.790 65.004 21.501 1.00 16.77 186 PHE A O 1
ATOM 1447 N N . ARG A 1 193 ? 60.820 64.895 23.721 1.00 20.71 187 ARG A N 1
ATOM 1448 C CA . ARG A 1 193 ? 62.132 65.550 23.761 1.00 23.92 187 ARG A CA 1
ATOM 1449 C C . ARG A 1 193 ? 63.155 64.702 23.000 1.00 24.03 187 ARG A C 1
ATOM 1450 O O . ARG A 1 193 ? 64.027 65.218 22.291 1.00 26.92 187 ARG A O 1
ATOM 1458 N N . GLU A 1 194 ? 63.024 63.396 23.142 1.00 23.03 188 GLU A N 1
ATOM 1459 C CA . GLU A 1 194 ? 63.950 62.460 22.566 1.00 23.85 188 GLU A CA 1
ATOM 1460 C C . GLU A 1 194 ? 63.762 62.360 21.057 1.00 23.20 188 GLU A C 1
ATOM 1461 O O . GLU A 1 194 ? 64.735 62.346 20.301 1.00 21.45 188 GLU A O 1
ATOM 1467 N N . LEU A 1 195 ? 62.508 62.265 20.632 1.00 19.61 189 LEU A N 1
ATOM 1468 C CA . LEU A 1 195 ? 62.222 62.156 19.221 1.00 18.91 189 LEU A CA 1
ATOM 1469 C C . LEU A 1 195 ? 62.618 63.438 18.446 1.00 19.45 189 LEU A C 1
ATOM 1470 O O . LEU A 1 195 ? 63.186 63.360 17.332 1.00 19.80 189 LEU A O 1
ATOM 1475 N N . ILE A 1 196 ? 62.340 64.603 19.019 1.00 18.79 190 ILE A N 1
ATOM 1476 C CA . ILE A 1 196 ? 62.616 65.832 18.296 1.00 20.33 190 ILE A CA 1
ATOM 1477 C C . ILE A 1 196 ? 64.123 65.908 18.077 1.00 22.18 190 ILE A C 1
ATOM 1478 O O . ILE A 1 196 ? 64.565 66.154 16.959 1.00 21.55 190 ILE A O 1
ATOM 1483 N N . ALA A 1 197 ? 64.886 65.656 19.138 1.00 23.02 191 ALA A N 1
ATOM 1484 C CA . ALA A 1 197 ? 66.352 65.727 19.083 1.00 24.63 191 ALA A CA 1
ATOM 1485 C C . ALA A 1 197 ? 66.991 64.648 18.215 1.00 26.85 191 ALA A C 1
ATOM 1486 O O . ALA A 1 197 ? 68.134 64.804 17.805 1.00 28.38 191 ALA A O 1
ATOM 1488 N N . LYS A 1 198 ? 66.265 63.562 17.951 1.00 24.88 192 LYS A N 1
ATOM 1489 C CA . LYS A 1 198 ? 66.812 62.462 17.172 1.00 25.62 192 LYS A CA 1
ATOM 1490 C C . LYS A 1 198 ? 66.498 62.573 15.684 1.00 23.84 192 LYS A C 1
ATOM 1491 O O . LYS A 1 198 ? 67.090 61.898 14.856 1.00 23.73 192 LYS A O 1
ATOM 1497 N N . THR A 1 199 ? 65.549 63.424 15.347 1.00 21.47 193 THR A N 1
ATOM 1498 C CA . THR A 1 199 ? 65.076 63.497 13.982 1.00 20.33 193 THR A CA 1
ATOM 1499 C C . THR A 1 199 ? 65.905 64.519 13.192 1.00 20.14 193 THR A C 1
ATOM 1500 O O . THR A 1 199 ? 66.055 65.657 13.643 1.00 19.96 193 THR A O 1
ATOM 1504 N N . PRO A 1 200 ? 66.446 64.117 12.026 1.00 20.11 194 PRO A N 1
ATOM 1505 C CA . PRO A 1 200 ? 67.220 65.022 11.142 1.00 20.98 194 PRO A CA 1
ATOM 1506 C C . PRO A 1 200 ? 66.356 66.216 10.714 1.00 20.02 194 PRO A C 1
ATOM 1507 O O . PRO A 1 200 ? 65.226 66.004 10.218 1.00 19.05 194 PRO A O 1
ATOM 1511 N N . ASN A 1 201 ? 66.883 67.431 10.882 1.00 19.41 195 ASN A N 1
ATOM 1512 C CA . ASN A 1 201 ? 66.147 68.661 10.648 1.00 19.16 195 ASN A CA 1
ATOM 1513 C C . ASN A 1 201 ? 64.860 68.799 11.483 1.00 18.69 195 ASN A C 1
ATOM 1514 O O . ASN A 1 201 ? 63.972 69.576 11.147 1.00 17.82 195 ASN A O 1
ATOM 1519 N N . GLY A 1 202 ? 64.810 68.083 12.613 1.00 20.39 196 GLY A N 1
ATOM 1520 C CA . GLY A 1 202 ? 63.718 68.187 13.575 1.00 19.19 196 GLY A CA 1
ATOM 1521 C C . GLY A 1 202 ? 63.384 69.619 13.969 1.00 21.22 196 GLY A C 1
ATOM 1522 O O . GLY A 1 202 ? 62.221 69.930 14.218 1.00 21.22 196 GLY A O 1
ATOM 1523 N N . GLY A 1 203 ? 64.392 70.493 14.033 1.00 21.28 197 GLY A N 1
ATOM 1524 C CA . GLY A 1 203 ? 64.174 71.863 14.511 1.00 23.34 197 GLY A CA 1
ATOM 1525 C C . GLY A 1 203 ? 63.495 72.729 13.448 1.00 25.25 197 GLY A C 1
ATOM 1526 O O . GLY A 1 203 ? 63.169 73.887 13.716 1.00 28.43 197 GLY A O 1
ATOM 1527 N N . LYS A 1 204 ? 63.276 72.190 12.250 1.00 23.85 198 LYS A N 1
ATOM 1528 C CA . LYS A 1 204 ? 62.747 72.973 11.154 1.00 26.13 198 LYS A CA 1
ATOM 1529 C C . LYS A 1 204 ? 61.235 72.958 11.089 1.00 25.81 198 LYS A C 1
ATOM 1530 O O . LYS A 1 204 ? 60.664 73.693 10.296 1.00 24.50 198 LYS A O 1
ATOM 1536 N N . VAL A 1 205 ? 60.592 72.123 11.894 1.00 21.23 199 VAL A N 1
ATOM 1537 C CA . VAL A 1 205 ? 59.156 71.900 11.781 1.00 18.76 199 VAL A CA 1
ATOM 1538 C C . VAL A 1 205 ? 58.452 72.032 13.114 1.00 17.48 199 VAL A C 1
ATOM 1539 O O . VAL A 1 205 ? 59.090 72.012 14.163 1.00 17.30 199 VAL A O 1
ATOM 1543 N N . VAL A 1 206 ? 57.130 72.163 13.074 1.00 15.92 200 VAL A N 1
ATOM 1544 C CA . VAL A 1 206 ? 56.312 72.165 14.288 1.00 15.69 200 VAL A CA 1
ATOM 1545 C C . VAL A 1 206 ? 55.997 70.697 14.671 1.00 14.57 200 VAL A C 1
ATOM 1546 O O . VAL A 1 206 ? 55.576 69.917 13.808 1.00 13.49 200 VAL A O 1
ATOM 1550 N N . TRP A 1 207 ? 56.184 70.347 15.951 1.00 14.31 201 TRP A N 1
ATOM 1551 C CA . TRP A 1 207 ? 55.788 69.027 16.462 1.00 14.07 201 TRP A CA 1
ATOM 1552 C C . TRP A 1 207 ? 54.440 69.070 17.141 1.00 14.33 201 TRP A C 1
ATOM 1553 O O . TRP A 1 207 ? 54.133 70.003 17.889 1.00 13.36 201 TRP A O 1
ATOM 1564 N N . SER A 1 208 ? 53.611 68.058 16.865 1.00 13.97 202 SER A N 1
ATOM 1565 C CA . SER A 1 208 ? 52.232 68.076 17.330 1.00 13.93 202 SER A CA 1
ATOM 1566 C C . SER A 1 208 ? 51.929 66.833 18.191 1.00 13.34 202 SER A C 1
ATOM 1567 O O . SER A 1 208 ? 52.475 65.768 17.962 1.00 12.80 202 SER A O 1
ATOM 1570 N N . ALA A 1 209 ? 51.081 66.995 19.198 1.00 13.26 203 ALA A N 1
ATOM 1571 C CA . ALA A 1 209 ? 50.597 65.884 19.997 1.00 12.94 203 ALA A CA 1
ATOM 1572 C C . ALA A 1 209 ? 49.132 65.726 19.678 1.00 13.31 203 ALA A C 1
ATOM 1573 O O . ALA A 1 209 ? 48.444 66.731 19.435 1.00 13.69 203 ALA A O 1
ATOM 1575 N N . HIS A 1 210 ? 48.672 64.473 19.651 1.00 12.91 204 HIS A N 1
ATOM 1576 C CA . HIS A 1 210 ? 47.256 64.125 19.559 1.00 13.37 204 HIS A CA 1
ATOM 1577 C C . HIS A 1 210 ? 46.950 63.063 20.612 1.00 14.04 204 HIS A C 1
ATOM 1578 O O . HIS A 1 210 ? 47.150 61.862 20.381 1.00 14.72 204 HIS A O 1
ATOM 1585 N N . CYS A 1 211 ? 46.511 63.510 21.798 1.00 14.08 205 CYS A N 1
ATOM 1586 C CA . CYS A 1 211 ? 46.368 62.644 22.967 1.00 14.57 205 CYS A CA 1
ATOM 1587 C C . CYS A 1 211 ? 44.939 62.154 23.184 1.00 13.75 205 CYS A C 1
ATOM 1588 O O . CYS A 1 211 ? 43.995 62.835 22.790 1.00 14.57 205 CYS A O 1
ATOM 1591 N N . HIS A 1 212 ? 44.802 60.990 23.825 1.00 13.46 206 HIS A N 1
ATOM 1592 C CA . HIS A 1 212 ? 43.503 60.349 24.082 1.00 13.36 206 HIS A CA 1
ATOM 1593 C C . HIS A 1 212 ? 43.195 60.184 25.537 1.00 13.45 206 HIS A C 1
ATOM 1594 O O . HIS A 1 212 ? 44.093 60.074 26.327 1.00 14.48 206 HIS A O 1
ATOM 1601 N N . ASN A 1 213 ? 41.909 60.180 25.885 1.00 13.93 207 ASN A N 1
ATOM 1602 C CA . ASN A 1 213 ? 41.479 60.286 27.277 1.00 14.70 207 ASN A CA 1
ATOM 1603 C C . ASN A 1 213 ? 41.130 58.9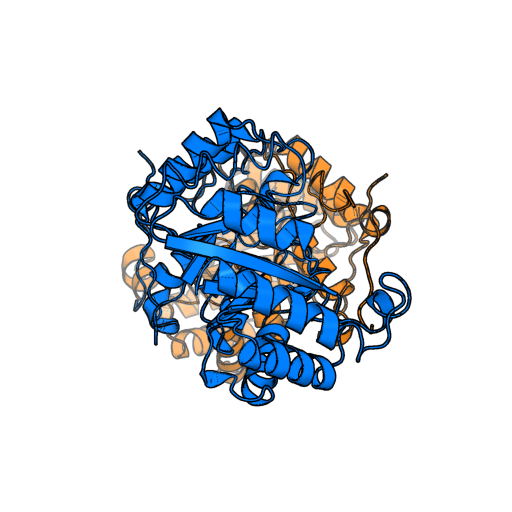70 27.950 1.00 14.33 207 ASN A C 1
ATOM 1604 O O . ASN A 1 213 ? 40.435 58.993 28.969 1.00 14.88 207 ASN A O 1
ATOM 1609 N N . ASP A 1 214 ? 41.637 57.826 27.441 1.00 14.04 208 ASP A N 1
ATOM 1610 C CA . ASP A 1 214 ? 41.238 56.524 27.977 1.00 14.41 208 ASP A CA 1
ATOM 1611 C C . ASP A 1 214 ? 41.608 56.318 29.456 1.00 14.77 208 ASP A C 1
ATOM 1612 O O . ASP A 1 214 ? 41.008 55.474 30.091 1.00 15.83 208 ASP A O 1
ATOM 1617 N N . LEU A 1 215 ? 42.611 57.051 29.966 1.00 14.98 209 LEU A N 1
ATOM 1618 C CA . LEU A 1 215 ? 42.941 57.020 31.396 1.00 16.17 209 LEU A CA 1
ATOM 1619 C C . LEU A 1 215 ? 42.696 58.353 32.097 1.00 16.88 209 LEU A C 1
ATOM 1620 O O . LEU A 1 215 ? 43.168 58.545 33.197 1.00 17.50 209 LEU A O 1
ATOM 1625 N N . GLY A 1 216 ? 41.965 59.251 31.452 1.00 17.09 210 GLY A N 1
ATOM 1626 C CA . GLY A 1 216 ? 41.670 60.563 32.034 1.00 17.59 210 GLY A CA 1
ATOM 1627 C C . GLY A 1 216 ? 42.802 61.568 31.918 1.00 17.46 210 GLY A C 1
ATOM 1628 O O . GLY A 1 216 ? 42.795 62.590 32.609 1.00 18.74 210 GLY A O 1
ATOM 1629 N N . LEU A 1 217 ? 43.774 61.285 31.051 1.00 15.31 211 LEU A N 1
ATOM 1630 C CA . LEU A 1 217 ? 45.060 61.990 31.072 1.00 15.46 211 LEU A CA 1
ATOM 1631 C C . LEU A 1 217 ? 45.367 62.758 29.750 1.00 15.09 211 LEU A C 1
ATOM 1632 O O . LEU A 1 217 ? 46.496 63.245 29.535 1.00 16.81 211 LEU A O 1
ATOM 1637 N N . ALA A 1 218 ? 44.390 62.829 28.855 1.00 14.33 212 ALA A N 1
ATOM 1638 C CA . ALA A 1 218 ? 44.605 63.479 27.549 1.00 13.94 212 ALA A CA 1
ATOM 1639 C C . ALA A 1 218 ? 45.152 64.899 27.634 1.00 14.05 212 ALA A C 1
ATOM 1640 O O . ALA A 1 218 ? 46.083 65.279 26.899 1.00 13.64 212 ALA A O 1
ATOM 1642 N N . VAL A 1 219 ? 44.580 65.705 28.529 1.00 14.56 213 VAL A N 1
ATOM 1643 C CA . VAL A 1 219 ? 44.991 67.111 28.638 1.00 13.81 213 VAL A CA 1
ATOM 1644 C C . VAL A 1 219 ? 46.376 67.178 29.263 1.00 13.07 213 VAL A C 1
ATOM 1645 O O . VAL A 1 219 ? 47.253 67.911 28.788 1.00 11.91 213 VAL A O 1
ATOM 1649 N N . ALA A 1 220 ? 46.610 66.388 30.318 1.00 13.01 214 ALA A N 1
ATOM 1650 C CA . ALA A 1 220 ? 47.922 66.414 30.943 1.00 13.15 214 ALA A CA 1
ATOM 1651 C C . ALA A 1 220 ? 49.038 65.913 30.019 1.00 13.86 214 ALA A C 1
ATOM 1652 O O . ALA A 1 220 ? 50.182 66.451 30.017 1.00 14.84 214 ALA A O 1
ATOM 1654 N N . ASN A 1 221 ? 48.729 64.883 29.235 1.00 14.68 215 ASN A N 1
ATOM 1655 C CA . ASN A 1 221 ? 49.681 64.430 28.211 1.00 15.10 215 ASN A CA 1
ATOM 1656 C C . ASN A 1 221 ? 49.974 65.537 27.178 1.00 14.78 215 ASN A C 1
ATOM 1657 O O . ASN A 1 221 ? 51.121 65.716 26.748 1.00 15.88 215 ASN A O 1
ATOM 1662 N N . SER A 1 222 ? 48.946 66.258 26.757 1.00 14.63 216 SER A N 1
ATOM 1663 C CA . SER A 1 222 ? 49.140 67.347 25.786 1.00 14.40 216 SER A CA 1
ATOM 1664 C C . SER A 1 222 ? 50.055 68.429 26.392 1.00 14.57 216 SER A C 1
ATOM 1665 O O . SER A 1 222 ? 50.962 68.918 25.717 1.00 14.74 216 SER A O 1
ATOM 1668 N N . LEU A 1 223 ? 49.840 68.794 27.670 1.00 13.89 217 LEU A N 1
ATOM 1669 C CA . LEU A 1 223 ? 50.684 69.841 28.290 1.00 14.66 217 LEU A CA 1
ATOM 1670 C C . LEU A 1 223 ? 52.135 69.369 28.428 1.00 15.40 217 LEU A C 1
ATOM 1671 O O . LEU A 1 223 ? 53.077 70.133 28.200 1.00 16.24 217 LEU A O 1
ATOM 1676 N N . ALA A 1 224 ? 52.290 68.090 28.755 1.00 15.46 218 ALA A N 1
ATOM 1677 C CA . ALA A 1 224 ? 53.576 67.433 28.846 1.00 16.80 218 ALA A CA 1
ATOM 1678 C C . ALA A 1 224 ? 54.321 67.435 27.500 1.00 16.81 218 ALA A C 1
ATOM 1679 O O . ALA A 1 224 ? 55.528 67.737 27.436 1.00 16.69 218 ALA A O 1
ATOM 1681 N N . ALA A 1 225 ? 53.599 67.087 26.436 1.00 15.48 219 ALA A N 1
ATOM 1682 C CA . ALA A 1 225 ? 54.135 67.223 25.062 1.00 15.08 219 ALA A CA 1
ATOM 1683 C C . ALA A 1 225 ? 54.685 68.627 24.791 1.00 15.12 219 ALA A C 1
ATOM 1684 O O . ALA A 1 225 ? 55.816 68.759 24.261 1.00 15.30 219 ALA A O 1
ATOM 1686 N N . LEU A 1 226 ? 53.946 69.665 25.193 1.00 15.26 220 LEU A N 1
ATOM 1687 C CA . LEU A 1 226 ? 54.437 71.070 25.015 1.00 15.78 220 LEU A CA 1
ATOM 1688 C C . LEU A 1 226 ? 55.717 71.323 25.817 1.00 18.08 220 LEU A C 1
ATOM 1689 O O . LEU A 1 226 ? 56.655 71.974 25.323 1.00 18.46 220 LEU A O 1
ATOM 1694 N N . LYS A 1 227 ? 55.744 70.869 27.078 1.00 18.55 221 LYS A N 1
ATOM 1695 C CA . LYS A 1 227 ? 56.962 70.964 27.871 1.00 20.89 221 LYS A CA 1
ATOM 1696 C C . LYS A 1 227 ? 58.094 70.243 27.147 1.00 21.26 221 LYS A C 1
ATOM 1697 O O . LYS A 1 227 ? 59.240 70.664 27.193 1.00 21.36 221 LYS A O 1
ATOM 1703 N N . GLY A 1 228 ? 57.769 69.146 26.471 1.00 20.46 222 GLY A N 1
ATOM 1704 C CA . GLY A 1 228 ? 58.768 68.375 25.730 1.00 19.18 222 GLY A CA 1
ATOM 1705 C C . GLY A 1 228 ? 59.230 68.949 24.391 1.00 18.16 222 GLY A C 1
ATOM 1706 O O . GLY A 1 228 ? 60.120 68.386 23.751 1.00 17.62 222 GLY A O 1
ATOM 1707 N N . GLY A 1 229 ? 58.668 70.075 23.970 1.00 17.29 223 GLY A N 1
ATOM 1708 C CA . GLY A 1 229 ? 59.055 70.656 22.668 1.00 18.11 223 GLY A CA 1
ATOM 1709 C C . GLY A 1 229 ? 57.931 70.750 21.616 1.00 17.76 223 GLY A C 1
ATOM 1710 O O . GLY A 1 229 ? 58.079 71.414 20.594 1.00 19.34 223 GLY A O 1
ATOM 1711 N N . ALA A 1 230 ? 56.810 70.068 21.817 1.00 16.39 224 ALA A N 1
ATOM 1712 C CA . ALA A 1 230 ? 55.697 70.206 20.865 1.00 15.16 224 ALA A CA 1
ATOM 1713 C C . ALA A 1 230 ? 55.211 71.651 20.915 1.00 14.99 224 ALA A C 1
ATOM 1714 O O . ALA A 1 230 ? 55.283 72.324 21.989 1.00 14.45 224 ALA A O 1
ATOM 1716 N N . ARG A 1 231 ? 54.732 72.146 19.771 1.00 15.06 225 ARG A N 1
ATOM 1717 C CA . ARG A 1 231 ? 54.106 73.457 19.701 1.00 16.32 225 ARG A CA 1
ATOM 1718 C C . ARG A 1 231 ? 52.720 73.430 19.004 1.00 16.81 225 ARG A C 1
ATOM 1719 O O . ARG A 1 231 ? 52.107 74.472 18.796 1.00 17.87 225 ARG A O 1
ATOM 1727 N N . GLN A 1 232 ? 52.217 72.240 18.681 1.00 15.68 226 GLN A N 1
ATOM 1728 C CA . GLN A 1 232 ? 50.837 72.098 18.217 1.00 14.61 226 GLN A CA 1
ATOM 1729 C C . GLN A 1 232 ? 50.147 71.039 19.083 1.00 14.83 226 GLN A C 1
ATOM 1730 O O . GLN A 1 232 ? 50.757 70.005 19.403 1.00 14.10 226 GLN A O 1
ATOM 1736 N N . VAL A 1 233 ? 48.910 71.339 19.502 1.00 14.05 227 VAL A N 1
ATOM 1737 C CA . VAL A 1 233 ? 48.043 70.361 20.124 1.00 14.85 227 VAL A CA 1
ATOM 1738 C C . VAL A 1 233 ? 46.787 70.118 19.309 1.00 14.49 227 VAL A C 1
ATOM 1739 O O . VAL A 1 233 ? 46.046 71.073 18.981 1.00 15.85 227 VAL A O 1
ATOM 1743 N N . GLU A 1 234 ? 46.570 68.848 18.958 1.00 13.25 228 GLU A N 1
ATOM 1744 C CA . GLU A 1 234 ? 45.322 68.405 18.354 1.00 13.03 228 GLU A CA 1
ATOM 1745 C C . GLU A 1 234 ? 44.295 68.143 19.418 1.00 13.80 228 GLU A C 1
ATOM 1746 O O . GLU A 1 234 ? 44.608 67.487 20.422 1.00 13.81 228 GLU A O 1
ATOM 1752 N N . CYS A 1 235 ? 43.095 68.678 19.242 1.00 13.75 229 CYS A N 1
ATOM 1753 C CA . CYS A 1 235 ? 42.097 68.628 20.317 1.00 14.61 229 CYS A CA 1
ATOM 1754 C C . CYS A 1 235 ? 40.749 68.902 19.704 1.00 14.53 229 CYS A C 1
ATOM 1755 O O . CYS A 1 235 ? 40.641 69.197 18.480 1.00 13.87 229 CYS A O 1
ATOM 1758 N N . THR A 1 236 ? 39.712 68.770 20.533 1.00 13.07 230 THR A N 1
ATOM 1759 C CA . THR A 1 236 ? 38.362 68.922 20.057 1.00 13.62 230 THR A CA 1
ATOM 1760 C C . THR A 1 236 ? 37.530 69.653 21.073 1.00 14.44 230 THR A C 1
ATOM 1761 O O . THR A 1 236 ? 37.826 69.632 22.289 1.00 13.70 230 THR A O 1
ATOM 1765 N N . VAL A 1 237 ? 36.447 70.270 20.593 1.00 14.84 231 VAL A N 1
ATOM 1766 C CA . VAL A 1 237 ? 35.455 70.844 21.531 1.00 15.65 231 VAL A CA 1
ATOM 1767 C C . VAL A 1 237 ? 34.837 69.762 22.387 1.00 15.24 231 VAL A C 1
ATOM 1768 O O . VAL A 1 237 ? 34.443 68.726 21.880 1.00 15.27 231 VAL A O 1
ATOM 1772 N N . ASN A 1 238 ? 34.768 70.011 23.696 1.00 16.50 232 ASN A N 1
ATOM 1773 C CA . ASN A 1 238 ? 34.266 69.062 24.687 1.00 16.00 232 ASN A CA 1
ATOM 1774 C C . ASN A 1 238 ? 35.012 67.739 24.762 1.00 16.09 232 ASN A C 1
ATOM 1775 O O . ASN A 1 238 ? 34.509 66.796 25.363 1.00 16.27 232 ASN A O 1
ATOM 1780 N N . GLY A 1 239 ? 36.173 67.629 24.118 1.00 16.60 233 GLY A N 1
ATOM 1781 C CA . GLY A 1 239 ? 36.894 66.335 24.050 1.00 17.05 233 GLY A CA 1
ATOM 1782 C C . GLY A 1 239 ? 36.188 65.279 23.202 1.00 18.57 233 GLY A C 1
ATOM 1783 O O . GLY A 1 239 ? 36.545 64.077 23.223 1.00 18.04 233 GLY A O 1
ATOM 1784 N N . LEU A 1 240 ? 35.200 65.723 22.424 1.00 17.79 234 LEU A N 1
ATOM 1785 C CA . LEU A 1 240 ? 34.560 64.867 21.426 1.00 17.22 234 LEU A CA 1
ATOM 1786 C C . LEU A 1 240 ? 35.522 63.929 20.651 1.00 17.32 234 LEU A C 1
ATOM 1787 O O . LEU A 1 240 ? 36.538 64.367 20.081 1.00 18.20 234 LEU A O 1
ATOM 1792 N N . GLY A 1 241 ? 35.162 62.645 20.606 1.00 16.05 235 GLY A N 1
ATOM 1793 C CA . GLY A 1 241 ? 35.888 61.651 19.819 1.00 17.13 235 GLY A CA 1
ATOM 1794 C C . GLY A 1 241 ? 35.468 60.242 20.191 1.00 17.75 235 GLY A C 1
ATOM 1795 O O . GLY A 1 241 ? 34.686 60.056 21.133 1.00 18.43 235 GLY A O 1
ATOM 1796 N N . GLU A 1 242 ? 36.005 59.255 19.486 1.00 17.39 236 GLU A N 1
ATOM 1797 C CA . GLU A 1 242 ? 35.680 57.860 19.753 1.00 20.00 236 GLU A CA 1
ATOM 1798 C C . GLU A 1 242 ? 36.234 57.454 21.123 1.00 18.90 236 GLU A C 1
ATOM 1799 O O . GLU A 1 242 ? 37.148 58.106 21.638 1.00 17.45 236 GLU A O 1
ATOM 1805 N N . ARG A 1 243 ? 35.666 56.384 21.686 1.00 18.77 237 ARG A N 1
ATOM 1806 C CA . ARG A 1 243 ? 36.107 55.811 22.965 1.00 19.68 237 ARG A CA 1
ATOM 1807 C C . ARG A 1 243 ? 35.958 56.850 24.038 1.00 20.44 237 ARG A C 1
ATOM 1808 O O . ARG A 1 243 ? 34.895 57.450 24.197 1.00 21.18 237 ARG A O 1
ATOM 1816 N N . ALA A 1 244 ? 37.025 57.080 24.785 1.00 19.71 238 ALA A N 1
ATOM 1817 C CA . ALA A 1 244 ? 36.924 58.067 25.872 1.00 20.62 238 ALA A CA 1
ATOM 1818 C C . ALA A 1 244 ? 37.247 59.480 25.371 1.00 21.18 238 ALA A C 1
ATOM 1819 O O . ALA A 1 244 ? 37.214 60.441 26.130 1.00 26.03 238 ALA A O 1
ATOM 1821 N N . GLY A 1 245 ? 37.519 59.613 24.080 1.00 19.81 239 GLY A N 1
ATOM 1822 C CA . GLY A 1 245 ? 37.566 60.924 23.454 1.00 16.96 239 GLY A CA 1
ATOM 1823 C C . GLY A 1 245 ? 38.963 61.520 23.363 1.00 16.47 239 GLY A C 1
ATOM 1824 O O . GLY A 1 245 ? 39.987 60.849 23.635 1.00 14.76 239 GLY A O 1
ATOM 1825 N N . ASN A 1 246 ? 38.998 62.793 22.960 1.00 15.77 240 ASN A N 1
ATOM 1826 C CA . ASN A 1 246 ? 40.247 63.517 22.727 1.00 15.11 240 ASN A CA 1
ATOM 1827 C C . ASN A 1 246 ? 40.542 64.499 23.856 1.00 15.74 240 ASN A C 1
ATOM 1828 O O . ASN A 1 246 ? 39.726 64.654 24.780 1.00 19.54 240 ASN A O 1
ATOM 1833 N N . ALA A 1 247 ? 41.701 65.157 23.804 1.00 16.24 241 ALA A N 1
ATOM 1834 C CA . ALA A 1 247 ? 41.987 66.282 24.699 1.00 16.18 241 ALA A CA 1
ATOM 1835 C C . ALA A 1 247 ? 40.989 67.394 24.361 1.00 16.28 241 ALA A C 1
ATOM 1836 O O . ALA A 1 247 ? 40.716 67.675 23.197 1.00 14.14 241 ALA A O 1
ATOM 1838 N N . SER A 1 248 ? 40.420 67.999 25.383 1.00 15.56 242 SER A N 1
ATOM 1839 C CA . SER A 1 248 ? 39.437 69.061 25.152 1.00 17.64 242 SER A CA 1
ATOM 1840 C C . SER A 1 248 ? 40.153 70.403 24.879 1.00 18.08 242 SER A C 1
ATOM 1841 O O . SER A 1 248 ? 41.082 70.806 25.626 1.00 16.63 242 SER A O 1
ATOM 1844 N N . VAL A 1 249 ? 39.786 71.060 23.767 1.00 18.44 243 VAL A N 1
ATOM 1845 C CA . VAL A 1 249 ? 40.354 72.366 23.461 1.00 18.01 243 VAL A CA 1
ATOM 1846 C C . VAL A 1 249 ? 40.176 73.354 24.608 1.00 18.21 243 VAL A C 1
ATOM 1847 O O . VAL A 1 249 ? 41.131 74.032 24.969 1.00 18.71 243 VAL A O 1
ATOM 1851 N N . GLU A 1 250 ? 38.991 73.406 25.208 1.00 16.81 244 GLU A N 1
ATOM 1852 C CA . GLU A 1 250 ? 38.745 74.396 26.270 1.00 17.71 244 GLU A CA 1
ATOM 1853 C C . GLU A 1 250 ? 39.639 74.194 27.503 1.00 18.59 244 GLU A C 1
ATOM 1854 O O . GLU A 1 250 ? 40.046 75.177 28.142 1.00 18.08 244 GLU A O 1
ATOM 1860 N N . GLU A 1 251 ? 39.964 72.932 27.822 1.00 17.50 245 GLU A N 1
ATOM 1861 C CA . GLU A 1 251 ? 40.849 72.673 28.950 1.00 17.44 245 GLU A CA 1
ATOM 1862 C C . GLU A 1 251 ? 42.306 73.030 28.657 1.00 17.18 245 GLU A C 1
ATOM 1863 O O . GLU A 1 251 ? 42.983 73.663 29.492 1.00 17.27 245 GLU A O 1
ATOM 1869 N N A ILE A 1 252 ? 42.793 72.638 27.481 0.50 16.34 246 ILE A N 1
ATOM 1870 N N B ILE A 1 252 ? 42.785 72.632 27.482 0.50 16.75 246 ILE A N 1
ATOM 1871 C CA A ILE A 1 252 ? 44.141 72.978 27.100 0.50 16.33 246 ILE A CA 1
ATOM 1872 C CA B ILE A 1 252 ? 44.127 72.957 27.068 0.50 17.04 246 ILE A CA 1
ATOM 1873 C C A ILE A 1 252 ? 44.304 74.491 27.154 0.50 16.82 246 ILE A C 1
ATOM 1874 C C B ILE A 1 252 ? 44.327 74.473 27.098 0.50 17.25 246 ILE A C 1
ATOM 1875 O O A ILE A 1 252 ? 45.249 75.002 27.754 0.50 16.79 246 ILE A O 1
ATOM 1876 O O B ILE A 1 252 ? 45.320 74.969 27.633 0.50 17.06 246 ILE A O 1
ATOM 1885 N N . VAL A 1 253 ? 43.389 75.198 26.498 1.00 16.91 247 VAL A N 1
ATOM 1886 C CA . VAL A 1 253 ? 43.531 76.646 26.328 1.00 17.77 247 VAL A CA 1
ATOM 1887 C C . VAL A 1 253 ? 43.471 77.376 27.663 1.00 18.13 247 VAL A C 1
ATOM 1888 O O . VAL A 1 253 ? 44.245 78.320 27.913 1.00 18.25 247 VAL A O 1
ATOM 1892 N N . MET A 1 254 ? 42.549 76.949 28.517 1.00 18.57 248 MET A N 1
ATOM 1893 C CA . MET A 1 254 ? 42.406 77.615 29.824 1.00 19.51 248 MET A CA 1
ATOM 1894 C C . MET A 1 254 ? 43.484 77.203 30.844 1.00 19.59 248 MET A C 1
ATOM 1895 O O . MET A 1 254 ? 43.845 78.013 31.706 1.00 22.16 248 MET A O 1
ATOM 1900 N N . ALA A 1 255 ? 44.009 75.979 30.748 1.00 18.22 249 ALA A N 1
ATOM 1901 C CA . ALA A 1 255 ? 45.212 75.607 31.535 1.00 18.55 249 ALA A CA 1
ATOM 1902 C C . ALA A 1 255 ? 46.402 76.516 31.158 1.00 18.82 249 ALA A C 1
ATOM 1903 O O . ALA A 1 255 ? 47.087 77.056 32.039 1.00 17.98 249 ALA A O 1
ATOM 1905 N N . LEU A 1 256 ? 46.620 76.706 29.861 1.00 17.94 250 LEU A N 1
ATOM 1906 C CA . LEU A 1 256 ? 47.688 77.617 29.426 1.00 19.90 250 LEU A CA 1
ATOM 1907 C C . LEU A 1 256 ? 47.474 79.060 29.880 1.00 20.90 250 LEU A C 1
ATOM 1908 O O . LEU A 1 256 ? 48.431 79.726 30.256 1.00 21.85 250 LEU A O 1
ATOM 1913 N N . LYS A 1 257 ? 46.223 79.527 29.834 1.00 20.38 251 LYS A N 1
ATOM 1914 C CA . LYS A 1 257 ? 45.911 80.917 30.148 1.00 23.33 251 LYS A CA 1
ATOM 1915 C C . LYS A 1 257 ? 46.070 81.167 31.643 1.00 22.20 251 LYS A C 1
ATOM 1916 O O . LYS A 1 257 ? 46.793 82.074 32.043 1.00 21.76 251 LYS A O 1
ATOM 1922 N N . VAL A 1 258 ? 45.424 80.321 32.442 1.00 20.49 252 VAL A N 1
ATOM 1923 C CA . VAL A 1 258 ? 45.407 80.474 33.890 1.00 21.22 252 VAL A CA 1
ATOM 1924 C C . VAL A 1 258 ? 46.820 80.321 34.430 1.00 22.41 252 VAL A C 1
ATOM 1925 O O . VAL A 1 258 ? 47.252 81.102 35.307 1.00 22.43 252 VAL A O 1
ATOM 1929 N N . ARG A 1 259 ? 47.532 79.301 33.935 1.00 19.56 253 ARG A N 1
ATOM 1930 C CA . ARG A 1 259 ? 48.878 79.008 34.427 1.00 20.56 253 ARG A CA 1
ATOM 1931 C C . ARG A 1 259 ? 49.976 79.472 33.446 1.00 21.16 253 ARG A C 1
ATOM 1932 O O . ARG A 1 259 ? 51.031 78.834 33.308 1.00 19.98 253 ARG A O 1
ATOM 1940 N N . HIS A 1 260 ? 49.705 80.574 32.739 1.00 21.10 254 HIS A N 1
ATOM 1941 C CA . HIS A 1 260 ? 50.709 81.229 31.914 1.00 22.51 254 HIS A CA 1
ATOM 1942 C C . HIS A 1 260 ? 51.968 81.523 32.708 1.00 24.94 254 HIS A C 1
ATOM 1943 O O . HIS A 1 260 ? 53.068 81.520 32.151 1.00 24.31 254 HIS A O 1
ATOM 1950 N N . ASP A 1 261 ? 51.824 81.738 34.026 1.00 24.27 255 ASP A N 1
ATOM 1951 C CA . ASP A 1 261 ? 52.968 81.872 34.925 1.00 25.47 255 ASP A CA 1
ATOM 1952 C C . ASP A 1 261 ? 53.945 80.689 34.871 1.00 26.67 255 ASP A C 1
ATOM 1953 O O . ASP A 1 261 ? 55.138 80.860 35.028 1.00 26.06 255 ASP A O 1
ATOM 1958 N N . LEU A 1 262 ? 53.442 79.481 34.659 1.00 26.33 256 LEU A N 1
ATOM 1959 C CA . LEU A 1 262 ? 54.305 78.341 34.623 1.00 24.80 256 LEU A CA 1
ATOM 1960 C C . LEU A 1 262 ? 54.691 78.003 33.185 1.00 25.76 256 LEU A C 1
ATOM 1961 O O . LEU A 1 262 ? 55.757 77.431 32.969 1.00 28.66 256 LEU A O 1
ATOM 1966 N N . PHE A 1 263 ? 53.801 78.273 32.225 1.00 23.09 257 PHE A N 1
ATOM 1967 C CA . PHE A 1 263 ? 54.015 77.822 30.835 1.00 22.22 257 PHE A CA 1
ATOM 1968 C C . PHE A 1 263 ? 54.669 78.867 29.939 1.00 22.92 257 PHE A C 1
ATOM 1969 O O . PHE A 1 263 ? 55.507 78.523 29.127 1.00 23.33 257 PHE A O 1
ATOM 1977 N N . GLY A 1 264 ? 54.263 80.127 30.063 1.00 22.76 258 GLY A N 1
ATOM 1978 C CA . GLY A 1 264 ? 54.790 81.195 29.189 1.00 23.62 258 GLY A CA 1
ATOM 1979 C C . GLY A 1 264 ? 54.396 81.003 27.734 1.00 23.04 258 GLY A C 1
ATOM 1980 O O . GLY A 1 264 ? 55.097 81.484 26.828 1.00 23.62 258 GLY A O 1
ATOM 1981 N N . LEU A 1 265 ? 53.284 80.295 27.487 1.00 21.35 259 LEU A N 1
ATOM 1982 C CA . LEU A 1 265 ? 52.859 79.986 26.115 1.00 21.50 259 LEU A CA 1
ATOM 1983 C C . LEU A 1 265 ? 51.570 80.731 25.765 1.00 22.72 259 LEU A C 1
ATOM 1984 O O . LEU A 1 265 ? 50.744 80.962 26.662 1.00 22.15 259 LEU A O 1
ATOM 1989 N N . GLU A 1 266 ? 51.401 81.079 24.475 1.00 27.38 260 GLU A N 1
ATOM 1990 C CA . GLU A 1 266 ? 50.296 81.916 23.984 1.00 28.07 260 GLU A CA 1
ATOM 1991 C C . GLU A 1 266 ? 49.502 81.186 22.931 1.00 25.32 260 GLU A C 1
ATOM 1992 O O . GLU A 1 266 ? 50.068 80.400 22.182 1.00 24.90 260 GLU A O 1
ATOM 1998 N N . THR A 1 267 ? 48.214 81.497 22.824 1.00 23.85 261 THR A N 1
ATOM 1999 C CA . THR A 1 267 ? 47.407 81.040 21.682 1.00 23.57 261 THR A CA 1
ATOM 2000 C C . THR A 1 267 ? 46.691 82.245 21.101 1.00 24.11 261 THR A C 1
ATOM 2001 O O . THR A 1 267 ? 46.765 83.324 21.657 1.00 24.44 261 THR A O 1
ATOM 2005 N N . GLY A 1 268 ? 45.975 82.074 19.996 1.00 23.70 262 GLY A N 1
ATOM 2006 C CA . GLY A 1 268 ? 45.172 83.173 19.470 1.00 24.62 262 GLY A CA 1
ATOM 2007 C C . GLY A 1 268 ? 43.706 83.007 19.826 1.00 24.30 262 GLY A C 1
ATOM 2008 O O . GLY A 1 268 ? 42.844 83.534 19.146 1.00 25.50 262 GLY A O 1
ATOM 2009 N N . ILE A 1 269 ? 43.408 82.252 20.871 1.00 22.42 263 ILE A N 1
ATOM 2010 C CA . ILE A 1 269 ? 42.018 81.895 21.164 1.00 22.26 263 ILE A CA 1
ATOM 2011 C C . ILE A 1 269 ? 41.262 83.079 21.773 1.00 23.53 263 ILE A C 1
ATOM 2012 O O . ILE A 1 269 ? 41.812 83.779 22.608 1.00 24.01 263 ILE A O 1
ATOM 2017 N N . ASP A 1 270 ? 40.006 83.296 21.371 1.00 23.71 264 ASP A N 1
ATOM 2018 C CA . ASP A 1 270 ? 39.123 84.212 22.072 1.00 24.09 264 ASP A CA 1
ATOM 2019 C C . ASP A 1 270 ? 38.339 83.398 23.066 1.00 23.74 264 ASP A C 1
ATOM 2020 O O . ASP A 1 270 ? 37.429 82.664 22.671 1.00 21.67 264 ASP A O 1
ATOM 2025 N N . THR A 1 271 ? 38.676 83.542 24.360 1.00 23.09 265 THR A N 1
ATOM 2026 C CA . THR A 1 271 ? 38.170 82.623 25.350 1.00 23.41 265 THR A CA 1
ATOM 2027 C C . THR A 1 271 ? 36.677 82.844 25.575 1.00 25.60 265 THR A C 1
ATOM 2028 O O . THR A 1 271 ? 35.980 81.922 25.994 1.00 26.13 265 THR A O 1
ATOM 2032 N N . THR A 1 272 ? 36.181 84.053 25.284 1.00 25.92 266 THR A N 1
ATOM 2033 C CA . THR A 1 272 ? 34.748 84.327 25.419 1.00 27.61 266 THR A CA 1
ATOM 2034 C C . THR A 1 272 ? 33.886 83.498 24.460 1.00 28.71 266 THR A C 1
ATOM 2035 O O . THR A 1 272 ? 32.667 83.442 24.607 1.00 30.60 266 THR A O 1
ATOM 2039 N N . GLN A 1 273 ? 34.532 82.836 23.502 1.00 26.88 267 GLN A N 1
ATOM 2040 C CA . GLN A 1 273 ? 33.842 81.979 22.557 1.00 26.63 267 GLN A CA 1
ATOM 2041 C C . GLN A 1 273 ? 33.793 80.498 22.967 1.00 25.13 267 GLN A C 1
ATOM 2042 O O . GLN A 1 273 ? 33.192 79.705 22.292 1.00 26.06 267 GLN A O 1
ATOM 2048 N N . ILE A 1 274 ? 34.351 80.152 24.119 1.00 23.38 268 ILE A N 1
ATOM 2049 C CA . ILE A 1 274 ? 34.481 78.753 24.506 1.00 23.31 268 ILE A CA 1
ATOM 2050 C C . ILE A 1 274 ? 33.097 78.108 24.800 1.00 24.43 268 ILE A C 1
ATOM 2051 O O . ILE A 1 274 ? 32.784 77.025 24.282 1.00 22.06 268 ILE A O 1
ATOM 2056 N N . VAL A 1 275 ? 32.272 78.794 25.588 1.00 24.20 269 VAL A N 1
ATOM 2057 C CA . VAL A 1 275 ? 30.995 78.217 26.019 1.00 26.05 269 VAL A CA 1
ATOM 2058 C C . VAL A 1 275 ? 29.984 78.161 24.845 1.00 26.63 269 VAL A C 1
ATOM 2059 O O . VAL A 1 275 ? 29.290 77.157 24.677 1.00 26.69 269 VAL A O 1
ATOM 2063 N N . PRO A 1 276 ? 29.903 79.228 24.021 1.00 27.27 270 PRO A N 1
ATOM 2064 C CA . PRO A 1 276 ? 29.125 79.072 22.769 1.00 27.73 270 PRO A CA 1
ATOM 2065 C C . PRO A 1 276 ? 29.557 77.869 21.903 1.00 25.83 270 PRO A C 1
ATOM 2066 O O . PRO A 1 276 ? 28.699 77.151 21.361 1.00 25.33 270 PRO A O 1
ATOM 2070 N N . SER A 1 277 ? 30.866 77.659 21.770 1.00 23.70 271 SER A N 1
ATOM 2071 C CA . SER A 1 277 ? 31.374 76.537 20.976 1.00 23.44 271 SER A CA 1
ATOM 2072 C C . SER A 1 277 ? 30.966 75.211 21.632 1.00 21.91 271 SER A C 1
ATOM 2073 O O . SER A 1 277 ? 30.563 74.274 20.950 1.00 20.89 271 SER A O 1
ATOM 2076 N N . SER A 1 278 ? 31.099 75.120 22.961 1.00 21.52 272 SER A N 1
ATOM 2077 C CA . SER A 1 278 ? 30.728 73.876 23.636 1.00 20.69 272 SER A CA 1
ATOM 2078 C C . SER A 1 278 ? 29.242 73.535 23.362 1.00 22.38 272 SER A C 1
ATOM 2079 O O . SER A 1 278 ? 28.880 72.372 23.092 1.00 22.18 272 SER A O 1
ATOM 2082 N N . LYS A 1 279 ? 28.388 74.547 23.488 1.00 23.38 273 LYS A N 1
ATOM 2083 C CA . LYS A 1 279 ? 26.937 74.344 23.480 1.00 26.22 273 LYS A CA 1
ATOM 2084 C C . LYS A 1 279 ? 26.512 73.919 22.094 1.00 25.24 273 LYS A C 1
ATOM 2085 O O . LYS A 1 279 ? 25.716 72.992 21.937 1.00 26.05 273 LYS A O 1
ATOM 2091 N N . LEU A 1 280 ? 27.074 74.595 21.100 1.00 23.85 274 LEU A N 1
ATOM 2092 C CA . LEU A 1 280 ? 26.819 74.304 19.705 1.00 24.22 274 LEU A CA 1
ATOM 2093 C C . LEU A 1 280 ? 27.163 72.857 19.337 1.00 24.57 274 LEU A C 1
ATOM 2094 O O . LEU A 1 280 ? 26.310 72.113 18.817 1.00 25.08 274 LEU A O 1
ATOM 2099 N N . VAL A 1 281 ? 28.411 72.455 19.615 1.00 23.71 275 VAL A N 1
ATOM 2100 C CA . VAL A 1 281 ? 28.869 71.107 19.313 1.00 23.07 275 VAL A CA 1
ATOM 2101 C C . VAL A 1 281 ? 28.046 70.052 20.035 1.00 24.62 275 VAL A C 1
ATOM 2102 O O . VAL A 1 281 ? 27.648 69.012 19.458 1.00 24.42 275 VAL A O 1
ATOM 2106 N N . SER A 1 282 ? 27.780 70.318 21.307 1.00 24.64 276 SER A N 1
ATOM 2107 C CA . SER A 1 282 ? 26.930 69.445 22.083 1.00 25.40 276 SER A CA 1
ATOM 2108 C C . SER A 1 282 ? 25.532 69.279 21.455 1.00 27.31 276 SER A C 1
ATOM 2109 O O . SER A 1 282 ? 25.009 68.166 21.332 1.00 27.67 276 SER A O 1
ATOM 2112 N N . THR A 1 283 ? 24.930 70.386 21.051 1.00 27.29 277 THR A N 1
ATOM 2113 C CA . THR A 1 283 ? 23.606 70.352 20.403 1.00 31.05 277 THR A CA 1
ATOM 2114 C C . THR A 1 283 ? 23.577 69.564 19.103 1.00 31.11 277 THR A C 1
ATOM 2115 O O . THR A 1 283 ? 22.671 68.752 18.862 1.00 30.49 277 THR A O 1
ATOM 2119 N N . ILE A 1 284 ? 24.568 69.822 18.260 1.00 30.73 278 ILE A N 1
ATOM 2120 C CA . ILE A 1 284 ? 24.643 69.193 16.928 1.00 32.39 278 ILE A CA 1
ATOM 2121 C C . ILE A 1 284 ? 25.008 67.685 16.955 1.00 33.08 278 ILE A C 1
ATOM 2122 O O . ILE A 1 284 ? 24.538 66.922 16.109 1.00 34.91 278 ILE A O 1
ATOM 2127 N N . THR A 1 285 ? 25.827 67.253 17.926 1.00 29.56 279 THR A N 1
ATOM 2128 C CA . THR A 1 285 ? 26.325 65.873 17.956 1.00 27.95 279 THR A CA 1
ATOM 2129 C C . THR A 1 285 ? 25.508 65.007 18.911 1.00 29.95 279 THR A C 1
ATOM 2130 O O . THR A 1 285 ? 25.587 63.773 18.878 1.00 32.07 279 THR A O 1
ATOM 2134 N N . GLY A 1 286 ? 24.729 65.652 19.767 1.00 28.95 280 GLY A N 1
ATOM 2135 C CA . GLY A 1 286 ? 24.016 64.928 20.836 1.00 30.41 280 GLY A CA 1
ATOM 2136 C C . GLY A 1 286 ? 24.934 64.361 21.896 1.00 28.50 280 GLY A C 1
ATOM 2137 O O . GLY A 1 286 ? 24.571 63.416 22.604 1.00 30.60 280 GLY A O 1
ATOM 2138 N N . TYR A 1 287 ? 26.133 64.932 22.018 1.00 27.05 281 TYR A N 1
ATOM 2139 C CA . TYR A 1 287 ? 27.037 64.564 23.109 1.00 26.04 281 TYR A CA 1
ATOM 2140 C C . TYR A 1 287 ? 26.969 65.625 24.191 1.00 26.87 281 TYR A C 1
ATOM 2141 O O . TYR A 1 287 ? 27.556 66.716 24.049 1.00 25.86 281 TYR A O 1
ATOM 2150 N N . PRO A 1 288 ? 26.249 65.312 25.274 1.00 29.20 282 PRO A N 1
ATOM 2151 C CA . PRO A 1 288 ? 26.097 66.256 26.391 1.00 30.26 282 PRO A CA 1
ATOM 2152 C C . PRO A 1 288 ? 27.414 66.441 27.158 1.00 27.27 282 PRO A C 1
ATOM 2153 O O . PRO A 1 288 ? 28.301 65.575 27.097 1.00 26.08 282 PRO A O 1
ATOM 2157 N N . VAL A 1 289 ? 27.562 67.549 27.879 1.00 27.10 283 VAL A N 1
ATOM 2158 C CA . VAL A 1 289 ? 28.650 67.593 28.846 1.00 27.48 283 VAL A CA 1
ATOM 2159 C C . VAL A 1 289 ? 28.096 67.451 30.265 1.00 26.97 283 VAL A C 1
ATOM 2160 O O . VAL A 1 289 ? 27.068 68.050 30.598 1.00 26.03 283 VAL A O 1
ATOM 2164 N N . GLN A 1 290 ? 28.775 66.663 31.090 1.00 26.63 284 GLN A N 1
ATOM 2165 C CA . GLN A 1 290 ? 28.328 66.509 32.468 1.00 27.71 284 GLN A CA 1
ATOM 2166 C C . GLN A 1 290 ? 28.475 67.799 33.261 1.00 27.55 284 GLN A C 1
ATOM 2167 O O . GLN A 1 290 ? 29.252 68.677 32.889 1.00 24.91 284 GLN A O 1
ATOM 2173 N N . PRO A 1 291 ? 27.702 67.926 34.356 1.00 27.72 285 PRO A N 1
ATOM 2174 C CA . PRO A 1 291 ? 27.718 69.161 35.150 1.00 29.17 285 PRO A CA 1
ATOM 2175 C C . PRO A 1 291 ? 29.115 69.474 35.734 1.00 27.76 285 PRO A C 1
ATOM 2176 O O . PRO A 1 291 ? 29.537 70.637 35.754 1.00 26.57 285 PRO A O 1
ATOM 2180 N N . ASN A 1 292 ? 29.829 68.433 36.154 1.00 26.66 286 ASN A N 1
ATOM 2181 C CA . ASN A 1 292 ? 31.184 68.562 36.658 1.00 27.98 286 ASN A CA 1
ATOM 2182 C C . ASN A 1 292 ? 32.113 68.245 35.494 1.00 28.54 286 ASN A C 1
ATOM 2183 O O . ASN A 1 292 ? 32.654 67.119 35.367 1.00 32.82 286 ASN A O 1
ATOM 2188 N N . LYS A 1 293 ? 32.195 69.195 34.578 1.00 27.45 287 LYS A N 1
ATOM 2189 C CA . LYS A 1 293 ? 33.093 69.128 33.460 1.00 22.97 287 LYS A CA 1
ATOM 2190 C C . LYS A 1 293 ? 33.817 70.479 33.515 1.00 21.16 287 LYS A C 1
ATOM 2191 O O . LYS A 1 293 ? 33.171 71.527 33.649 1.00 22.95 287 LYS A O 1
ATOM 2197 N N . ALA A 1 294 ? 35.147 70.449 33.459 1.00 19.42 288 ALA A N 1
ATOM 2198 C CA . ALA A 1 294 ? 35.962 71.658 33.529 1.00 18.47 288 ALA A CA 1
ATOM 2199 C C . ALA A 1 294 ? 35.506 72.674 32.484 1.00 19.35 288 ALA A C 1
ATOM 2200 O O . ALA A 1 294 ? 35.223 72.300 31.329 1.00 18.61 288 ALA A O 1
ATOM 2202 N N . ILE A 1 295 ? 35.411 73.930 32.920 1.00 18.91 289 ILE A N 1
ATOM 2203 C CA . ILE A 1 295 ? 35.187 75.103 32.053 1.00 20.65 289 ILE A CA 1
ATOM 2204 C C . ILE A 1 295 ? 33.747 75.266 31.526 1.00 22.34 289 ILE A C 1
ATOM 2205 O O . ILE A 1 295 ? 33.143 76.335 31.678 1.00 25.33 289 ILE A O 1
ATOM 2210 N N . VAL A 1 296 ? 33.221 74.226 30.884 1.00 21.80 290 VAL A N 1
ATOM 2211 C CA . VAL A 1 296 ? 31.948 74.313 30.182 1.00 23.35 290 VAL A CA 1
ATOM 2212 C C . VAL A 1 296 ? 30.823 73.526 30.852 1.00 25.89 290 VAL A C 1
ATOM 2213 O O . VAL A 1 296 ? 29.678 73.571 30.411 1.00 26.21 290 VAL A O 1
ATOM 2217 N N . GLY A 1 297 ? 31.143 72.806 31.922 1.00 24.54 291 GLY A N 1
ATOM 2218 C CA . GLY A 1 297 ? 30.124 72.017 32.588 1.00 26.60 291 GLY A CA 1
ATOM 2219 C C . GLY A 1 297 ? 29.214 72.997 33.266 1.00 27.74 291 GLY A C 1
ATOM 2220 O O . GLY A 1 297 ? 29.655 74.098 33.595 1.00 29.37 291 GLY A O 1
ATOM 2221 N N . ALA A 1 298 ? 27.954 72.617 33.467 1.00 28.14 292 ALA A N 1
ATOM 2222 C CA . ALA A 1 298 ? 26.986 73.507 34.105 1.00 30.25 292 ALA A CA 1
ATOM 2223 C C . ALA A 1 298 ? 27.432 74.054 35.476 1.00 29.47 292 ALA A C 1
ATOM 2224 O O . ALA A 1 298 ? 27.012 75.142 35.877 1.00 30.04 292 ALA A O 1
ATOM 2226 N N . ASN A 1 299 ? 28.285 73.325 36.192 1.00 28.27 293 ASN A N 1
ATOM 2227 C CA . ASN A 1 299 ? 28.633 73.740 37.567 1.00 28.68 293 ASN A CA 1
ATOM 2228 C C . ASN A 1 299 ? 29.987 74.415 37.713 1.00 28.17 293 ASN A C 1
ATOM 2229 O O . ASN A 1 299 ? 30.356 74.868 38.818 1.00 27.79 293 ASN A O 1
ATOM 2234 N N . ALA A 1 300 ? 30.730 74.450 36.617 1.00 25.73 294 ALA A N 1
ATOM 2235 C CA . ALA A 1 300 ? 32.129 74.839 36.663 1.00 26.17 294 ALA A CA 1
ATOM 2236 C C . ALA A 1 300 ? 32.334 76.187 37.392 1.00 27.88 294 ALA A C 1
ATOM 2237 O O . ALA A 1 300 ? 33.379 76.406 38.000 1.00 27.25 294 ALA A O 1
ATOM 2239 N N . PHE A 1 301 ? 31.329 77.057 37.358 1.00 29.47 295 PHE A N 1
ATOM 2240 C CA . PHE A 1 301 ? 31.444 78.383 37.951 1.00 34.73 295 PHE A CA 1
ATOM 2241 C C . PHE A 1 301 ? 30.337 78.701 38.960 1.00 40.54 295 PHE A C 1
ATOM 2242 O O . PHE A 1 301 ? 30.109 79.867 39.289 1.00 44.19 295 PHE A O 1
ATOM 2250 N N . SER A 1 302 ? 29.664 77.674 39.469 1.00 44.33 296 SER A N 1
ATOM 2251 C CA . SER A 1 302 ? 28.484 77.885 40.322 1.00 49.40 296 SER A CA 1
ATOM 2252 C C . SER A 1 302 ? 28.756 78.833 41.502 1.00 54.10 296 SER A C 1
ATOM 2253 O O . SER A 1 302 ? 29.724 78.645 42.250 1.00 57.15 296 SER A O 1
ATOM 2256 N N . GLU A 1 317 ? 49.297 85.664 44.260 1.00 69.42 311 GLU A N 1
ATOM 2257 C CA . GLU A 1 317 ? 49.199 84.547 43.314 1.00 68.79 311 GLU A CA 1
ATOM 2258 C C . GLU A 1 317 ? 49.648 84.959 41.918 1.00 64.53 311 GLU A C 1
ATOM 2259 O O . GLU A 1 317 ? 49.197 85.971 41.387 1.00 65.08 311 GLU A O 1
ATOM 2265 N N . THR A 1 318 ? 50.523 84.163 41.318 1.00 58.63 312 THR A N 1
ATOM 2266 C CA . THR A 1 318 ? 51.043 84.496 40.003 1.00 56.15 312 THR A CA 1
ATOM 2267 C C . THR A 1 318 ? 50.127 83.999 38.882 1.00 53.57 312 THR A C 1
ATOM 2268 O O . THR A 1 318 ? 50.493 84.064 37.709 1.00 52.24 312 THR A O 1
ATOM 2272 N N . TYR A 1 319 ? 48.934 83.519 39.230 1.00 50.80 313 TYR A N 1
ATOM 2273 C CA . TYR A 1 319 ? 48.030 82.996 38.196 1.00 51.92 313 TYR A CA 1
ATOM 2274 C C . TYR A 1 319 ? 46.722 83.772 38.040 1.00 53.19 313 TYR A C 1
ATOM 2275 O O . TYR A 1 319 ? 46.267 84.464 38.956 1.00 46.33 313 TYR A O 1
ATOM 2284 N N . GLU A 1 320 ? 46.125 83.611 36.862 1.00 58.31 314 GLU A N 1
ATOM 2285 C CA . GLU A 1 320 ? 44.992 84.409 36.428 1.00 63.99 314 GLU A CA 1
ATOM 2286 C C . GLU A 1 320 ? 43.675 83.693 36.728 1.00 64.27 314 GLU A C 1
ATOM 2287 O O . GLU A 1 320 ? 43.245 82.858 35.924 1.00 55.98 314 GLU A O 1
ATOM 2293 N N . ILE A 1 321 ? 43.038 84.015 37.863 1.00 59.34 315 ILE A N 1
ATOM 2294 C CA . ILE A 1 321 ? 41.744 83.402 38.222 1.00 56.13 315 ILE A CA 1
ATOM 2295 C C . ILE A 1 321 ? 40.717 83.548 37.075 1.00 57.67 315 ILE A C 1
ATOM 2296 O O . ILE A 1 321 ? 40.575 84.629 36.502 1.00 57.19 315 ILE A O 1
ATOM 2301 N N . MET A 1 322 ? 40.038 82.449 36.725 1.00 50.12 316 MET A N 1
ATOM 2302 C CA . MET A 1 322 ? 38.988 82.446 35.681 1.00 42.81 316 MET A CA 1
ATOM 2303 C C . MET A 1 322 ? 37.658 82.966 36.195 1.00 43.09 316 MET A C 1
ATOM 2304 O O . MET A 1 322 ? 37.141 82.464 37.197 1.00 39.71 316 MET A O 1
ATOM 2309 N N . SER A 1 323 ? 37.086 83.945 35.497 1.00 41.72 317 SER A N 1
ATOM 2310 C CA . SER A 1 323 ? 35.682 84.304 35.699 1.00 40.37 317 SER A CA 1
ATOM 2311 C C . SER A 1 323 ? 34.829 83.506 34.726 1.00 41.40 317 SER A C 1
ATOM 2312 O O . SER A 1 323 ? 35.297 83.119 33.656 1.00 41.32 317 SER A O 1
ATOM 2315 N N . ALA A 1 324 ? 33.568 83.281 35.073 1.00 41.05 318 ALA A N 1
ATOM 2316 C CA . ALA A 1 324 ? 32.637 82.642 34.141 1.00 39.76 318 ALA A CA 1
ATOM 2317 C C . ALA A 1 324 ? 32.487 83.458 32.848 1.00 39.55 318 ALA A C 1
ATOM 2318 O O . ALA A 1 324 ? 32.448 82.904 31.737 1.00 36.87 318 ALA A O 1
ATOM 2320 N N A GLU A 1 325 ? 32.409 84.780 32.971 0.50 39.93 319 GLU A N 1
ATOM 2321 N N B GLU A 1 325 ? 32.401 84.775 33.005 0.50 39.88 319 GLU A N 1
ATOM 2322 C CA A GLU A 1 325 ? 32.187 85.600 31.790 0.50 39.28 319 GLU A CA 1
ATOM 2323 C CA B GLU A 1 325 ? 32.225 85.662 31.875 0.50 39.20 319 GLU A CA 1
ATOM 2324 C C A GLU A 1 325 ? 33.386 85.559 30.843 0.50 37.05 319 GLU A C 1
ATOM 2325 C C B GLU A 1 325 ? 33.355 85.460 30.873 0.50 36.70 319 GLU A C 1
ATOM 2326 O O A GLU A 1 325 ? 33.233 85.741 29.640 0.50 37.25 319 GLU A O 1
ATOM 2327 O O B GLU A 1 325 ? 33.121 85.420 29.670 0.50 36.20 319 GLU A O 1
ATOM 2338 N N . SER A 1 326 ? 34.576 85.298 31.372 1.00 34.44 320 SER A N 1
ATOM 2339 C CA . SER A 1 326 ? 35.760 85.232 30.509 1.00 33.69 320 SER A CA 1
ATOM 2340 C C . SER A 1 326 ? 35.749 84.014 29.543 1.00 31.53 320 SER A C 1
ATOM 2341 O O . SER A 1 326 ? 36.406 84.039 28.505 1.00 29.77 320 SER A O 1
ATOM 2344 N N . VAL A 1 327 ? 35.003 82.966 29.887 1.00 28.78 321 VAL A N 1
ATOM 2345 C CA . VAL A 1 327 ? 34.918 81.792 29.004 1.00 28.52 321 VAL A CA 1
ATOM 2346 C C . VAL A 1 327 ? 33.585 81.742 28.243 1.00 29.67 321 VAL A C 1
ATOM 2347 O O . VAL A 1 327 ? 33.363 80.838 27.424 1.00 28.97 321 VAL A O 1
ATOM 2351 N N . GLY A 1 328 ? 32.730 82.734 28.488 1.00 31.08 322 GLY A N 1
ATOM 2352 C CA . GLY A 1 328 ? 31.572 82.988 27.628 1.00 31.79 322 GLY A CA 1
ATOM 2353 C C . GLY A 1 328 ? 30.222 82.622 28.236 1.00 33.14 322 GLY A C 1
ATOM 2354 O O . GLY A 1 328 ? 29.228 82.593 27.539 1.00 32.13 322 GLY A O 1
ATOM 2355 N N . TRP A 1 329 ? 30.177 82.348 29.538 1.00 35.06 323 TRP A N 1
ATOM 2356 C CA . TRP A 1 329 ? 28.891 82.166 30.230 1.00 38.65 323 TRP A CA 1
ATOM 2357 C C . TRP A 1 329 ? 28.134 83.473 30.283 1.00 43.09 323 TRP A C 1
ATOM 2358 O O . TRP A 1 329 ? 28.698 84.488 30.685 1.00 43.44 323 TRP A O 1
ATOM 2369 N N . ALA A 1 330 ? 26.857 83.442 29.889 1.00 47.24 324 ALA A N 1
ATOM 2370 C CA . ALA A 1 330 ? 26.021 84.646 29.695 1.00 52.03 324 ALA A CA 1
ATOM 2371 C C . ALA A 1 330 ? 26.256 85.756 30.722 1.00 57.67 324 ALA A C 1
ATOM 2372 O O . ALA A 1 330 ? 26.305 85.500 31.927 1.00 60.77 324 ALA A O 1
ATOM 2374 N N . THR B 1 10 ? 55.436 51.137 51.636 1.00 42.19 4 THR B N 1
ATOM 2375 C CA . THR B 1 10 ? 55.092 50.110 50.634 1.00 41.76 4 THR B CA 1
ATOM 2376 C C . THR B 1 10 ? 54.632 50.742 49.309 1.00 36.33 4 THR B C 1
ATOM 2377 O O . THR B 1 10 ? 54.720 51.952 49.065 1.00 36.07 4 THR B O 1
ATOM 2381 N N . ASN B 1 11 ? 54.112 49.894 48.451 1.00 31.93 5 ASN B N 1
ATOM 2382 C CA . ASN B 1 11 ? 53.642 50.323 47.158 1.00 27.56 5 ASN B CA 1
ATOM 2383 C C . ASN B 1 11 ? 52.112 50.282 47.172 1.00 25.81 5 ASN B C 1
ATOM 2384 O O . ASN B 1 11 ? 51.487 50.301 46.129 1.00 23.75 5 ASN B O 1
ATOM 2389 N N . ARG B 1 12 ? 51.512 50.271 48.366 1.00 23.15 6 ARG B N 1
ATOM 2390 C CA . ARG B 1 12 ? 50.062 50.194 48.481 1.00 21.88 6 ARG B CA 1
ATOM 2391 C C . ARG B 1 12 ? 49.524 51.639 48.510 1.00 21.78 6 ARG B C 1
ATOM 2392 O O . ARG B 1 12 ? 49.987 52.475 49.308 1.00 22.18 6 ARG B O 1
ATOM 2400 N N . VAL B 1 13 ? 48.582 51.948 47.624 1.00 19.37 7 VAL B N 1
ATOM 2401 C CA . VAL B 1 13 ? 47.970 53.280 47.587 1.00 18.64 7 VAL B CA 1
ATOM 2402 C C . VAL B 1 13 ? 46.637 53.178 48.253 1.00 17.60 7 VAL B C 1
ATOM 2403 O O . VAL B 1 13 ? 45.856 52.256 47.941 1.00 17.38 7 VAL B O 1
ATOM 2407 N N . ILE B 1 14 ? 46.390 54.064 49.217 1.00 16.26 8 ILE B N 1
ATOM 2408 C CA . ILE B 1 14 ? 45.147 54.038 49.964 1.00 15.32 8 ILE B CA 1
ATOM 2409 C C . ILE B 1 14 ? 44.082 54.832 49.189 1.00 14.30 8 ILE B C 1
ATOM 2410 O O . ILE B 1 14 ? 44.311 55.983 48.839 1.00 13.18 8 ILE B O 1
ATOM 2415 N N . ILE B 1 15 ? 42.936 54.213 48.906 1.00 13.83 9 ILE B N 1
ATOM 2416 C CA . ILE B 1 15 ? 41.881 54.916 48.198 1.00 14.15 9 ILE B CA 1
ATOM 2417 C C . ILE B 1 15 ? 40.860 55.411 49.222 1.00 14.16 9 ILE B C 1
ATOM 2418 O O . ILE B 1 15 ? 40.225 54.604 49.913 1.00 13.86 9 ILE B O 1
ATOM 2423 N N . PHE B 1 16 ? 40.734 56.740 49.306 1.00 13.27 10 PHE B N 1
ATOM 2424 C CA . PHE B 1 16 ? 39.895 57.416 50.281 1.00 12.92 10 PHE B CA 1
ATOM 2425 C C . PHE B 1 16 ? 38.749 57.958 49.462 1.00 13.17 10 PHE B C 1
ATOM 2426 O O . PHE B 1 16 ? 38.909 58.899 48.647 1.00 13.67 10 PHE B O 1
ATOM 2434 N N . ASP B 1 17 ? 37.588 57.341 49.620 1.00 13.24 11 ASP B N 1
ATOM 2435 C CA . ASP B 1 17 ? 36.439 57.796 48.811 1.00 14.67 11 ASP B CA 1
ATOM 2436 C C . ASP B 1 17 ? 35.631 58.812 49.612 1.00 13.82 11 ASP B C 1
ATOM 2437 O O . ASP B 1 17 ? 35.245 58.555 50.761 1.00 16.13 11 ASP B O 1
ATOM 2442 N N . THR B 1 18 ? 35.318 59.953 49.006 1.00 14.42 12 THR B N 1
ATOM 2443 C CA . THR B 1 18 ? 34.460 60.937 49.711 1.00 14.10 12 THR B CA 1
ATOM 2444 C C . THR B 1 18 ? 33.240 61.298 48.831 1.00 14.36 12 THR B C 1
ATOM 2445 O O . THR B 1 18 ? 32.735 62.440 48.811 1.00 13.28 12 THR B O 1
ATOM 2449 N N . THR B 1 19 ? 32.754 60.301 48.093 1.00 14.37 13 THR B N 1
ATOM 2450 C CA . THR B 1 19 ? 31.521 60.456 47.321 1.00 15.16 13 THR B CA 1
ATOM 2451 C C . THR B 1 19 ? 30.379 60.901 48.233 1.00 15.30 13 THR B C 1
ATOM 2452 O O . THR B 1 19 ? 29.573 61.750 47.872 1.00 16.55 13 THR B O 1
ATOM 2456 N N . LEU B 1 20 ? 30.352 60.342 49.439 1.00 15.92 14 LEU B N 1
ATOM 2457 C CA . LEU B 1 20 ? 29.244 60.567 50.362 1.00 15.83 14 LEU B CA 1
ATOM 2458 C C . LEU B 1 20 ? 29.378 61.833 51.203 1.00 16.93 14 LEU B C 1
ATOM 2459 O O . LEU B 1 20 ? 28.423 62.235 51.885 1.00 17.87 14 LEU B O 1
ATOM 2464 N N . ARG B 1 21 ? 30.527 62.500 51.131 1.00 16.16 15 ARG B N 1
ATOM 2465 C CA . ARG B 1 21 ? 30.694 63.749 51.874 1.00 16.34 15 ARG B CA 1
ATOM 2466 C C . ARG B 1 21 ? 30.964 64.885 50.866 1.00 17.18 15 ARG B C 1
ATOM 2467 O O . ARG B 1 21 ? 30.085 65.720 50.555 1.00 15.36 15 ARG B O 1
ATOM 2475 N N . ASP B 1 22 ? 32.181 64.890 50.319 1.00 17.24 16 ASP B N 1
ATOM 2476 C CA . ASP B 1 22 ? 32.593 65.912 49.354 1.00 18.00 16 ASP B CA 1
ATOM 2477 C C . ASP B 1 22 ? 31.755 65.835 48.064 1.00 17.78 16 ASP B C 1
ATOM 2478 O O . ASP B 1 22 ? 31.406 66.865 47.515 1.00 19.11 16 ASP B O 1
ATOM 2483 N N . GLY B 1 23 ? 31.456 64.632 47.575 1.00 17.31 17 GLY B N 1
ATOM 2484 C CA . GLY B 1 23 ? 30.590 64.466 46.385 1.00 18.39 17 GLY B CA 1
ATOM 2485 C C . GLY B 1 23 ? 29.152 64.969 46.597 1.00 21.30 17 GLY B C 1
ATOM 2486 O O . GLY B 1 23 ? 28.601 65.703 45.760 1.00 21.72 17 GLY B O 1
ATOM 2487 N N . GLU B 1 24 ? 28.557 64.588 47.722 1.00 20.94 18 GLU B N 1
ATOM 2488 C CA . GLU B 1 24 ? 27.172 64.947 48.025 1.00 24.05 18 GLU B CA 1
ATOM 2489 C C . GLU B 1 24 ? 26.958 66.457 48.204 1.00 25.47 18 GLU B C 1
ATOM 2490 O O . GLU B 1 24 ? 25.835 66.929 48.089 1.00 30.32 18 GLU B O 1
ATOM 2496 N N . GLN B 1 25 ? 28.029 67.208 48.444 1.00 23.66 19 GLN B N 1
ATOM 2497 C CA . GLN B 1 25 ? 27.972 68.676 48.464 1.00 26.37 19 GLN B CA 1
ATOM 2498 C C . GLN B 1 25 ? 27.696 69.317 47.089 1.00 26.02 19 GLN B C 1
ATOM 2499 O O . GLN B 1 25 ? 27.363 70.493 47.014 1.00 24.96 19 GLN B O 1
ATOM 2505 N N . SER B 1 26 ? 27.881 68.560 46.007 1.00 23.67 20 SER B N 1
ATOM 2506 C CA . SER B 1 26 ? 27.602 69.075 44.646 1.00 22.57 20 SER B CA 1
ATOM 2507 C C . SER B 1 26 ? 26.145 69.517 44.553 1.00 23.08 20 SER B C 1
ATOM 2508 O O . SER B 1 26 ? 25.276 68.854 45.098 1.00 22.60 20 SER B O 1
ATOM 2511 N N . PRO B 1 27 ? 25.876 70.639 43.855 1.00 24.56 21 PRO B N 1
ATOM 2512 C CA . PRO B 1 27 ? 24.495 71.168 43.698 1.00 25.10 21 PRO B CA 1
ATOM 2513 C C . PRO B 1 27 ? 23.530 70.077 43.234 1.00 24.67 21 PRO B C 1
ATOM 2514 O O . PRO B 1 27 ? 23.805 69.399 42.219 1.00 26.18 21 PRO B O 1
ATOM 2518 N N . GLY B 1 28 ? 22.427 69.895 43.961 1.00 25.50 22 GLY B N 1
ATOM 2519 C CA . GLY B 1 28 ? 21.411 68.885 43.593 1.00 24.56 22 GLY B CA 1
ATOM 2520 C C . GLY B 1 28 ? 21.747 67.458 44.022 1.00 24.44 22 GLY B C 1
ATOM 2521 O O . GLY B 1 28 ? 20.931 66.548 43.850 1.00 24.22 22 GLY B O 1
ATOM 2522 N N . ALA B 1 29 ? 22.931 67.245 44.612 1.00 23.90 23 ALA B N 1
ATOM 2523 C CA . ALA B 1 29 ? 23.425 65.881 44.859 1.00 21.30 23 ALA B CA 1
ATOM 2524 C C . ALA B 1 29 ? 23.062 65.334 46.226 1.00 22.35 23 ALA B C 1
ATOM 2525 O O . ALA B 1 29 ? 23.478 64.234 46.547 1.00 21.90 23 ALA B O 1
ATOM 2527 N N . ALA B 1 30 ? 22.308 66.096 47.022 1.00 21.43 24 ALA B N 1
ATOM 2528 C CA . ALA B 1 30 ? 21.876 65.647 48.327 1.00 23.30 24 ALA B CA 1
ATOM 2529 C C . ALA B 1 30 ? 21.229 64.249 48.247 1.00 24.27 24 ALA B C 1
ATOM 2530 O O . ALA B 1 30 ? 20.499 63.939 47.307 1.00 25.18 24 ALA B O 1
ATOM 2532 N N . MET B 1 31 ? 21.540 63.403 49.211 1.00 23.26 25 MET B N 1
ATOM 2533 C CA . MET B 1 31 ? 21.023 62.022 49.232 1.00 23.75 25 MET B CA 1
ATOM 2534 C C . MET B 1 31 ? 20.271 61.769 50.529 1.00 22.42 25 MET B C 1
ATOM 2535 O O . MET B 1 31 ? 20.614 62.323 51.570 1.00 22.25 25 MET B O 1
ATOM 2540 N N . THR B 1 32 ? 19.289 60.892 50.479 1.00 21.55 26 THR B N 1
ATOM 2541 C CA . THR B 1 32 ? 18.598 60.465 51.708 1.00 23.16 26 THR B CA 1
ATOM 2542 C C . THR B 1 32 ? 19.481 59.509 52.489 1.00 20.29 26 THR B C 1
ATOM 2543 O O . THR B 1 32 ? 20.425 58.962 51.940 1.00 18.50 26 THR B O 1
ATOM 2547 N N . LYS B 1 33 ? 19.141 59.271 53.757 1.00 20.96 27 LYS B N 1
ATOM 2548 C CA . LYS B 1 33 ? 19.892 58.288 54.571 1.00 20.10 27 LYS B CA 1
ATOM 2549 C C . LYS B 1 33 ? 19.970 56.912 53.893 1.00 18.31 27 LYS B C 1
ATOM 2550 O O . LYS B 1 33 ? 21.045 56.291 53.827 1.00 16.58 27 LYS B O 1
ATOM 2556 N N A GLU B 1 34 ? 18.845 56.414 53.388 0.50 18.98 28 GLU B N 1
ATOM 2557 N N B GLU B 1 34 ? 18.815 56.469 53.402 0.50 18.88 28 GLU B N 1
ATOM 2558 C CA A GLU B 1 34 ? 18.861 55.075 52.766 0.50 20.09 28 GLU B CA 1
ATOM 2559 C CA B GLU B 1 34 ? 18.661 55.188 52.700 0.50 20.18 28 GLU B CA 1
ATOM 2560 C C A GLU B 1 34 ? 19.672 55.033 51.454 0.50 19.55 28 GLU B C 1
ATOM 2561 C C B GLU B 1 34 ? 19.609 55.065 51.487 0.50 19.58 28 GLU B C 1
ATOM 2562 O O A GLU B 1 34 ? 20.283 54.001 51.128 0.50 18.79 28 GLU B O 1
ATOM 2563 O O B GLU B 1 34 ? 20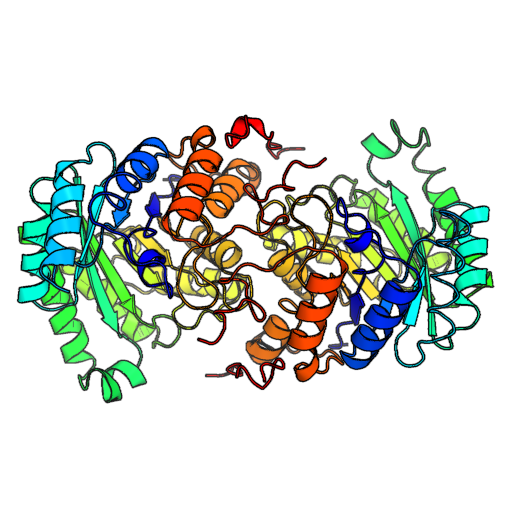.251 54.021 51.266 0.50 18.95 28 GLU B O 1
ATOM 2574 N N . GLU B 1 35 ? 19.681 56.137 50.708 1.00 18.91 29 GLU B N 1
ATOM 2575 C CA . GLU B 1 35 ? 20.533 56.206 49.514 1.00 19.08 29 GLU B CA 1
ATOM 2576 C C . GLU B 1 35 ? 22.018 56.159 49.909 1.00 18.34 29 GLU B C 1
ATOM 2577 O O . GLU B 1 35 ? 22.786 55.405 49.326 1.00 18.25 29 GLU B O 1
ATOM 2583 N N . LYS B 1 36 ? 22.400 56.923 50.928 1.00 16.70 30 LYS B N 1
ATOM 2584 C CA . LYS B 1 36 ? 23.798 56.896 51.396 1.00 17.16 30 LYS B CA 1
ATOM 2585 C C . LYS B 1 36 ? 24.228 55.511 51.830 1.00 16.94 30 LYS B C 1
ATOM 2586 O O . LYS B 1 36 ? 25.340 55.071 51.505 1.00 15.78 30 LYS B O 1
ATOM 2592 N N . ILE B 1 37 ? 23.329 54.807 52.510 1.00 17.33 31 ILE B N 1
ATOM 2593 C CA . ILE B 1 37 ? 23.645 53.475 53.010 1.00 18.73 31 ILE B CA 1
ATOM 2594 C C . ILE B 1 37 ? 23.856 52.540 51.829 1.00 18.92 31 ILE B C 1
ATOM 2595 O O . ILE B 1 37 ? 24.754 51.716 51.845 1.00 21.50 31 ILE B O 1
ATOM 2600 N N A ARG B 1 38 ? 23.045 52.675 50.787 0.50 19.19 32 ARG B N 1
ATOM 2601 N N B ARG B 1 38 ? 23.034 52.697 50.798 0.50 19.93 32 ARG B N 1
ATOM 2602 C CA A ARG B 1 38 ? 23.173 51.794 49.615 0.50 19.39 32 ARG B CA 1
ATOM 2603 C CA B ARG B 1 38 ? 23.134 51.864 49.601 0.50 20.69 32 ARG B CA 1
ATOM 2604 C C A ARG B 1 38 ? 24.459 52.091 48.821 0.50 18.90 32 ARG B C 1
ATOM 2605 C C B ARG B 1 38 ? 24.459 52.101 48.867 0.50 19.66 32 ARG B C 1
ATOM 2606 O O A ARG B 1 38 ? 25.162 51.168 48.377 0.50 17.80 32 ARG B O 1
ATOM 2607 O O B ARG B 1 38 ? 25.169 51.154 48.487 0.50 18.52 32 ARG B O 1
ATOM 2622 N N . VAL B 1 39 ? 24.774 53.374 48.657 1.00 17.58 33 VAL B N 1
ATOM 2623 C CA . VAL B 1 39 ? 26.052 53.770 48.091 1.00 16.49 33 VAL B CA 1
ATOM 2624 C C . VAL B 1 39 ? 27.211 53.276 48.967 1.00 15.81 33 VAL B C 1
ATOM 2625 O O . VAL B 1 39 ? 28.192 52.791 48.435 1.00 14.71 33 VAL B O 1
ATOM 2629 N N . ALA B 1 40 ? 27.116 53.416 50.308 1.00 14.31 34 ALA B N 1
ATOM 2630 C CA . ALA B 1 40 ? 28.222 52.971 51.168 1.00 14.06 34 ALA B CA 1
ATOM 2631 C C . ALA B 1 40 ? 28.489 51.463 51.010 1.00 14.20 34 ALA B C 1
ATOM 2632 O O . ALA B 1 40 ? 29.650 51.019 50.929 1.00 13.97 34 ALA B O 1
ATOM 2634 N N . ARG B 1 41 ? 27.421 50.679 50.920 1.00 14.74 35 ARG B N 1
ATOM 2635 C CA . ARG B 1 41 ? 27.537 49.243 50.715 1.00 15.57 35 ARG B CA 1
ATOM 2636 C C . ARG B 1 41 ? 28.262 48.925 49.408 1.00 16.16 35 ARG B C 1
ATOM 2637 O O . ARG B 1 41 ? 29.121 48.031 49.360 1.00 16.19 35 ARG B O 1
ATOM 2645 N N . GLN B 1 42 ? 27.885 49.622 48.341 1.00 15.47 36 GLN B N 1
ATOM 2646 C CA . GLN B 1 42 ? 28.531 49.423 47.059 1.00 15.30 36 GLN B CA 1
ATOM 2647 C C . GLN B 1 42 ? 30.016 49.860 47.074 1.00 14.61 36 GLN B C 1
ATOM 2648 O O . GLN B 1 42 ? 30.840 49.215 46.445 1.00 15.21 36 GLN B O 1
ATOM 2654 N N . LEU B 1 43 ? 30.364 50.922 47.817 1.00 14.15 37 LEU B N 1
ATOM 2655 C CA . LEU B 1 43 ? 31.763 51.353 47.885 1.00 14.09 37 LEU B CA 1
ATOM 2656 C C . LEU B 1 43 ? 32.603 50.314 48.631 1.00 14.48 37 LEU B C 1
ATOM 2657 O O . LEU B 1 43 ? 33.782 50.091 48.290 1.00 15.61 37 LEU B O 1
ATOM 2662 N N . GLU B 1 44 ? 32.017 49.721 49.667 1.00 13.91 38 GLU B N 1
ATOM 2663 C CA . GLU B 1 44 ? 32.671 48.599 50.362 1.00 15.89 38 GLU B CA 1
ATOM 2664 C C . GLU B 1 44 ? 32.949 47.416 49.392 1.00 15.92 38 GLU B C 1
ATOM 2665 O O . GLU B 1 44 ? 34.068 46.868 49.349 1.00 14.79 38 GLU B O 1
ATOM 2671 N N . LYS B 1 45 ? 31.937 47.057 48.602 1.00 16.41 39 LYS B N 1
ATOM 2672 C CA . LYS B 1 45 ? 32.098 45.988 47.616 1.00 18.89 39 LYS B CA 1
ATOM 2673 C C . LYS B 1 45 ? 33.203 46.393 46.614 1.00 17.47 39 LYS B C 1
ATOM 2674 O O . LYS B 1 45 ? 33.989 45.563 46.157 1.00 17.41 39 LYS B O 1
ATOM 2680 N N . LEU B 1 46 ? 33.256 47.686 46.274 1.00 16.80 40 LEU B N 1
ATOM 2681 C CA . LEU B 1 46 ? 34.259 48.174 45.325 1.00 16.14 40 LEU B CA 1
ATOM 2682 C C . LEU B 1 46 ? 35.685 48.025 45.903 1.00 15.44 40 LEU B C 1
ATOM 2683 O O . LEU B 1 46 ? 36.651 47.912 45.158 1.00 15.98 40 LEU B O 1
ATOM 2688 N N . GLY B 1 47 ? 35.799 48.027 47.230 1.00 15.17 41 GLY B N 1
ATOM 2689 C CA . GLY B 1 47 ? 37.070 47.795 47.923 1.00 14.96 41 GLY B CA 1
ATOM 2690 C C . GLY B 1 47 ? 37.851 49.081 48.203 1.00 14.63 41 GLY B C 1
ATOM 2691 O O . GLY B 1 47 ? 39.086 49.042 48.308 1.00 15.41 41 GLY B O 1
ATOM 2692 N N . VAL B 1 48 ? 37.165 50.218 48.308 1.00 13.84 42 VAL B N 1
ATOM 2693 C CA . VAL B 1 48 ? 37.849 51.432 48.695 1.00 13.58 42 VAL B CA 1
ATOM 2694 C C . VAL B 1 48 ? 38.290 51.221 50.153 1.00 13.85 42 VAL B C 1
ATOM 2695 O O . VAL B 1 48 ? 37.668 50.443 50.878 1.00 14.39 42 VAL B O 1
ATOM 2699 N N . ASP B 1 49 ? 39.368 51.898 50.559 1.00 13.98 43 ASP B N 1
ATOM 2700 C CA . ASP B 1 49 ? 39.948 51.715 51.895 1.00 14.35 43 ASP B CA 1
ATOM 2701 C C . ASP B 1 49 ? 39.183 52.492 52.938 1.00 14.37 43 ASP B C 1
ATOM 2702 O O . ASP B 1 49 ? 38.862 51.953 54.023 1.00 14.36 43 ASP B O 1
ATOM 2707 N N . ILE B 1 50 ? 38.792 53.718 52.579 1.00 14.47 44 ILE B N 1
ATOM 2708 C CA . ILE B 1 50 ? 38.102 54.628 53.513 1.00 13.93 44 ILE B CA 1
ATOM 2709 C C . ILE B 1 50 ? 36.854 55.124 52.825 1.00 13.46 44 ILE B C 1
ATOM 2710 O O . ILE B 1 50 ? 36.892 55.519 51.649 1.00 14.20 44 ILE B O 1
ATOM 2715 N N . ILE B 1 51 ? 35.759 55.144 53.571 1.00 12.25 45 ILE B N 1
ATOM 2716 C CA . ILE B 1 51 ? 34.516 55.728 53.104 1.00 12.48 45 ILE B CA 1
ATOM 2717 C C . ILE B 1 51 ? 34.228 56.913 54.022 1.00 11.96 45 ILE B C 1
ATOM 2718 O O . ILE B 1 51 ? 33.898 56.738 55.204 1.00 11.42 45 ILE B O 1
ATOM 2723 N N . GLU B 1 52 ? 34.403 58.113 53.488 1.00 12.20 46 GLU B N 1
ATOM 2724 C CA . GLU B 1 52 ? 34.040 59.303 54.253 1.00 13.05 46 GLU B CA 1
ATOM 2725 C C . GLU B 1 52 ? 32.528 59.531 54.086 1.00 13.33 46 GLU B C 1
ATOM 2726 O O . GLU B 1 52 ? 32.052 59.824 52.995 1.00 14.04 46 GLU B O 1
ATOM 2732 N N . ALA B 1 53 ? 31.820 59.387 55.200 1.00 13.71 47 ALA B N 1
ATOM 2733 C CA . ALA B 1 53 ? 30.375 59.144 55.217 1.00 14.95 47 ALA B CA 1
ATOM 2734 C C . ALA B 1 53 ? 29.607 60.444 55.342 1.00 15.02 47 ALA B C 1
ATOM 2735 O O . ALA B 1 53 ? 28.402 60.511 55.051 1.00 16.20 47 ALA B O 1
ATOM 2737 N N . GLY B 1 54 ? 30.308 61.505 55.721 1.00 14.18 48 GLY B N 1
ATOM 2738 C CA . GLY B 1 54 ? 29.637 62.754 55.948 1.00 15.25 48 GLY B CA 1
ATOM 2739 C C . GLY B 1 54 ? 30.384 63.576 56.985 1.00 15.90 48 GLY B C 1
ATOM 2740 O O . GLY B 1 54 ? 31.583 63.328 57.237 1.00 14.72 48 GLY B O 1
ATOM 2741 N N . PHE B 1 55 ? 29.676 64.567 57.544 1.00 15.24 49 PHE B N 1
ATOM 2742 C CA . PHE B 1 55 ? 30.253 65.560 58.457 1.00 15.79 49 PHE B CA 1
ATOM 2743 C C . PHE B 1 55 ? 29.300 65.541 59.683 1.00 15.47 49 PHE B C 1
ATOM 2744 O O . PHE B 1 55 ? 28.257 66.191 59.671 1.00 15.39 49 PHE B O 1
ATOM 2752 N N . ALA B 1 56 ? 29.621 64.733 60.692 1.00 13.75 50 ALA B N 1
ATOM 2753 C CA . ALA B 1 56 ? 28.633 64.378 61.714 1.00 14.80 50 ALA B CA 1
ATOM 2754 C C . ALA B 1 56 ? 28.044 65.609 62.422 1.00 14.44 50 ALA B C 1
ATOM 2755 O O . ALA B 1 56 ? 26.861 65.664 62.696 1.00 15.98 50 ALA B O 1
ATOM 2757 N N . ALA B 1 57 ? 28.871 66.627 62.662 1.00 14.35 51 ALA B N 1
ATOM 2758 C CA . ALA B 1 57 ? 28.458 67.805 63.446 1.00 13.92 51 ALA B CA 1
ATOM 2759 C C . ALA B 1 57 ? 27.592 68.822 62.642 1.00 14.06 51 ALA B C 1
ATOM 2760 O O . ALA B 1 57 ? 27.147 69.812 63.183 1.00 13.92 51 ALA B O 1
ATOM 2762 N N . ALA B 1 58 ? 27.405 68.610 61.342 1.00 13.71 52 ALA B N 1
ATOM 2763 C CA . ALA B 1 58 ? 26.757 69.626 60.504 1.00 14.43 52 ALA B CA 1
ATOM 2764 C C . ALA B 1 58 ? 25.251 69.792 60.809 1.00 15.49 52 ALA B C 1
ATOM 2765 O O . ALA B 1 58 ? 24.711 70.911 60.750 1.00 14.82 52 ALA B O 1
ATOM 2767 N N . SER B 1 59 ? 24.566 68.673 61.116 1.00 15.73 53 SER B N 1
ATOM 2768 C CA . SER B 1 59 ? 23.114 68.692 61.450 1.00 16.69 53 SER B CA 1
ATOM 2769 C C . SER B 1 59 ? 22.739 67.342 62.042 1.00 16.89 53 SER B C 1
ATOM 2770 O O . SER B 1 59 ? 23.530 66.389 61.942 1.00 15.31 53 SER B O 1
ATOM 2773 N N . PRO B 1 60 ? 21.519 67.236 62.603 1.00 17.79 54 PRO B N 1
ATOM 2774 C CA . PRO B 1 60 ? 21.116 65.923 63.143 1.00 17.95 54 PRO B CA 1
ATOM 2775 C C . PRO B 1 60 ? 21.007 64.898 62.031 1.00 17.64 54 PRO B C 1
ATOM 2776 O O . PRO B 1 60 ? 21.348 63.758 62.264 1.00 17.14 54 PRO B O 1
ATOM 2780 N N . GLY B 1 61 ? 20.597 65.319 60.830 1.00 18.24 55 GLY B N 1
ATOM 2781 C CA . GLY B 1 61 ? 20.495 64.410 59.679 1.00 17.57 55 GLY B CA 1
ATOM 2782 C C . GLY B 1 61 ? 21.850 63.891 59.228 1.00 17.69 55 GLY B C 1
ATOM 2783 O O . GLY B 1 61 ? 21.996 62.705 58.881 1.00 17.78 55 GLY B O 1
ATOM 2784 N N . ASP B 1 62 ? 22.848 64.766 59.206 1.00 16.62 56 ASP B N 1
ATOM 2785 C CA . ASP B 1 62 ? 24.194 64.349 58.853 1.00 17.32 56 ASP B CA 1
ATOM 2786 C C . ASP B 1 62 ? 24.784 63.360 59.889 1.00 16.26 56 ASP B C 1
ATOM 2787 O O . ASP B 1 62 ? 25.406 62.347 59.541 1.00 16.91 56 ASP B O 1
ATOM 2792 N N . PHE B 1 63 ? 24.573 63.649 61.157 1.00 15.38 57 PHE B N 1
ATOM 2793 C CA . PHE B 1 63 ? 25.050 62.786 62.214 1.00 15.83 57 PHE B CA 1
ATOM 2794 C C . PHE B 1 63 ? 24.419 61.421 62.036 1.00 16.35 57 PHE B C 1
ATOM 2795 O O . PHE B 1 63 ? 25.107 60.401 62.035 1.00 15.02 57 PHE B O 1
ATOM 2803 N N . GLU B 1 64 ? 23.099 61.411 61.865 1.00 17.49 58 GLU B N 1
ATOM 2804 C CA . GLU B 1 64 ? 22.358 60.147 61.694 1.00 18.01 58 GLU B CA 1
ATOM 2805 C C . GLU B 1 64 ? 22.818 59.316 60.477 1.00 16.65 58 GLU B C 1
ATOM 2806 O O . GLU B 1 64 ? 22.978 58.105 60.597 1.00 16.62 58 GLU B O 1
ATOM 2812 N N . ALA B 1 65 ? 23.056 59.956 59.329 1.00 14.87 59 ALA B N 1
ATOM 2813 C CA . ALA B 1 65 ? 23.639 59.254 58.157 1.00 15.21 59 ALA B CA 1
ATOM 2814 C C . ALA B 1 65 ? 25.062 58.685 58.411 1.00 13.92 59 ALA B C 1
ATOM 2815 O O . ALA B 1 65 ? 25.324 57.521 58.146 1.00 13.01 59 ALA B O 1
ATOM 2817 N N . VAL B 1 66 ? 25.943 59.483 59.004 1.00 14.38 60 VAL B N 1
ATOM 2818 C CA . VAL B 1 66 ? 27.283 58.980 59.321 1.00 14.55 60 VAL B CA 1
ATOM 2819 C C . VAL B 1 66 ? 27.176 57.781 60.269 1.00 14.83 60 VAL B C 1
ATOM 2820 O O . VAL B 1 66 ? 27.820 56.751 60.066 1.00 14.02 60 VAL B O 1
ATOM 2824 N N . ASN B 1 67 ? 26.344 57.948 61.296 1.00 14.66 61 ASN B N 1
ATOM 2825 C CA . ASN B 1 67 ? 26.154 56.901 62.303 1.00 15.52 61 ASN B CA 1
ATOM 2826 C C . ASN B 1 67 ? 25.585 55.631 61.664 1.00 14.90 61 ASN B C 1
ATOM 2827 O O . ASN B 1 67 ? 26.041 54.529 62.002 1.00 15.37 61 ASN B O 1
ATOM 2832 N N . ALA B 1 68 ? 24.595 55.772 60.779 1.00 14.12 62 ALA B N 1
ATOM 2833 C CA . ALA B 1 68 ? 24.025 54.602 60.104 1.00 15.20 62 ALA B CA 1
ATOM 2834 C C . ALA B 1 68 ? 25.070 53.900 59.205 1.00 15.15 62 ALA B C 1
ATOM 2835 O O . ALA B 1 68 ? 25.123 52.662 59.132 1.00 14.20 62 ALA B O 1
ATOM 2837 N N . ILE B 1 69 ? 25.922 54.684 58.550 1.00 15.47 63 ILE B N 1
ATOM 2838 C CA . ILE B 1 69 ? 26.963 54.076 57.709 1.00 15.63 63 ILE B CA 1
ATOM 2839 C C . ILE B 1 69 ? 27.999 53.350 58.604 1.00 15.27 63 ILE B C 1
ATOM 2840 O O . ILE B 1 69 ? 28.480 52.278 58.252 1.00 14.31 63 ILE B O 1
ATOM 2845 N N . ALA B 1 70 ? 28.301 53.940 59.770 1.00 15.19 64 ALA B N 1
ATOM 2846 C CA . ALA B 1 70 ? 29.186 53.320 60.750 1.00 14.85 64 ALA B CA 1
ATOM 2847 C C . ALA B 1 70 ? 28.598 52.003 61.324 1.00 15.44 64 ALA B C 1
ATOM 2848 O O . ALA B 1 70 ? 29.350 51.125 61.797 1.00 15.69 64 ALA B O 1
ATOM 2850 N N . LYS B 1 71 ? 27.273 51.855 61.244 1.00 14.30 65 LYS B N 1
ATOM 2851 C CA . LYS B 1 71 ? 26.580 50.638 61.660 1.00 14.73 65 LYS B CA 1
ATOM 2852 C C . LYS B 1 71 ? 26.367 49.620 60.529 1.00 15.03 65 LYS B C 1
ATOM 2853 O O . LYS B 1 71 ? 25.849 48.531 60.767 1.00 14.56 65 LYS B O 1
ATOM 2859 N N . THR B 1 72 ? 26.786 49.971 59.314 1.00 13.95 66 THR B N 1
ATOM 2860 C CA . THR B 1 72 ? 26.548 49.138 58.115 1.00 16.20 66 THR B CA 1
ATOM 2861 C C . THR B 1 72 ? 27.829 48.490 57.605 1.00 16.18 66 THR B C 1
ATOM 2862 O O . THR B 1 72 ? 27.806 47.354 57.122 1.00 16.50 66 THR B O 1
ATOM 2866 N N . ILE B 1 73 ? 28.945 49.222 57.724 1.00 15.55 67 ILE B N 1
ATOM 2867 C CA . ILE B 1 73 ? 30.174 48.874 57.037 1.00 15.71 67 ILE B CA 1
ATOM 2868 C C . ILE B 1 73 ? 31.127 48.071 57.912 1.00 15.98 67 ILE B C 1
ATOM 2869 O O . ILE B 1 73 ? 31.248 48.305 59.132 1.00 15.34 67 ILE B O 1
ATOM 2874 N N . THR B 1 74 ? 31.811 47.123 57.289 1.00 16.85 68 THR B N 1
ATOM 2875 C CA . THR B 1 74 ? 32.755 46.227 57.988 1.00 18.63 68 THR B CA 1
ATOM 2876 C C . THR B 1 74 ? 34.176 46.347 57.460 1.00 19.21 68 THR B C 1
ATOM 2877 O O . THR B 1 74 ? 35.102 46.558 58.232 1.00 18.75 68 THR B O 1
ATOM 2881 N N . LYS B 1 75 ? 34.359 46.219 56.145 1.00 18.34 69 LYS B N 1
ATOM 2882 C CA . LYS B 1 75 ? 35.704 46.014 55.604 1.00 22.12 69 LYS B CA 1
ATOM 2883 C C . LYS B 1 75 ? 36.415 47.335 55.218 1.00 20.67 69 LYS B C 1
ATOM 2884 O O . LYS B 1 75 ? 37.622 47.348 55.046 1.00 22.93 69 LYS B O 1
ATOM 2890 N N . SER B 1 76 ? 35.667 48.405 54.997 1.00 17.42 70 SER B N 1
ATOM 2891 C CA . SER B 1 76 ? 36.272 49.713 54.769 1.00 14.94 70 SER B CA 1
ATOM 2892 C C . SER B 1 76 ? 36.244 50.525 56.099 1.00 14.77 70 SER B C 1
ATOM 2893 O O . SER B 1 76 ? 35.429 50.259 56.983 1.00 13.94 70 SER B O 1
ATOM 2896 N N . THR B 1 77 ? 37.145 51.485 56.214 1.00 13.60 71 THR B N 1
ATOM 2897 C CA . THR B 1 77 ? 37.190 52.383 57.364 1.00 14.84 71 THR B CA 1
ATOM 2898 C C . THR B 1 77 ? 36.094 53.430 57.157 1.00 14.64 71 THR B C 1
ATOM 2899 O O . THR B 1 77 ? 35.978 53.994 56.064 1.00 14.30 71 THR B O 1
ATOM 2903 N N . VAL B 1 78 ? 35.285 53.675 58.181 1.00 13.74 72 VAL B N 1
ATOM 2904 C CA . VAL B 1 78 ? 34.267 54.733 58.072 1.00 13.46 72 VAL B CA 1
ATOM 2905 C C . VAL B 1 78 ? 34.858 56.008 58.668 1.00 13.42 72 VAL B C 1
ATOM 2906 O O . VAL B 1 78 ? 35.359 55.991 59.790 1.00 13.68 72 VAL B O 1
ATOM 2910 N N . CYS B 1 79 ? 34.843 57.090 57.890 1.00 13.04 73 CYS B N 1
ATOM 2911 C CA . CYS B 1 79 ? 35.384 58.384 58.308 1.00 12.89 73 CYS B CA 1
ATOM 2912 C C . CYS B 1 79 ? 34.285 59.434 58.433 1.00 13.21 73 CYS B C 1
ATOM 2913 O O . CYS B 1 79 ? 33.326 59.445 57.641 1.00 14.60 73 CYS B O 1
ATOM 2916 N N . SER B 1 80 ? 34.438 60.346 59.393 1.00 12.65 74 SER B N 1
ATOM 2917 C CA . SER B 1 80 ? 33.626 61.556 59.428 1.00 13.47 74 SER B CA 1
ATOM 2918 C C . SER B 1 80 ? 34.549 62.794 59.393 1.00 13.49 74 SER B C 1
ATOM 2919 O O . SER B 1 80 ? 35.624 62.800 60.037 1.00 12.42 74 SER B O 1
ATOM 2922 N N . LEU B 1 81 ? 34.117 63.825 58.659 1.00 12.71 75 LEU B N 1
ATOM 2923 C CA . LEU B 1 81 ? 34.771 65.133 58.704 1.00 12.84 75 LEU B CA 1
ATOM 2924 C C . LEU B 1 81 ? 34.465 65.812 60.048 1.00 12.72 75 LEU B C 1
ATOM 2925 O O . LEU B 1 81 ? 33.451 65.507 60.691 1.00 12.81 75 LEU B O 1
ATOM 2930 N N . SER B 1 82 ? 35.345 66.704 60.462 1.00 13.52 76 SER B N 1
ATOM 2931 C CA . SER B 1 82 ? 35.112 67.561 61.643 1.00 13.94 76 SER B CA 1
ATOM 2932 C C . SER B 1 82 ? 35.911 68.850 61.480 1.00 14.67 76 SER B C 1
ATOM 2933 O O . SER B 1 82 ? 37.070 68.809 61.066 1.00 13.97 76 SER B O 1
ATOM 2936 N N . ARG B 1 83 ? 35.338 70.004 61.817 1.00 16.27 77 ARG B N 1
ATOM 2937 C CA . ARG B 1 83 ? 36.185 71.174 62.053 1.00 17.21 77 ARG B CA 1
ATOM 2938 C C . ARG B 1 83 ? 37.179 70.955 63.203 1.00 16.54 77 ARG B C 1
ATOM 2939 O O . ARG B 1 83 ? 37.031 70.011 63.985 1.00 15.51 77 ARG B O 1
ATOM 2947 N N . ALA B 1 84 ? 38.194 71.814 63.303 1.00 15.34 78 ALA B N 1
ATOM 2948 C CA . ALA B 1 84 ? 39.241 71.581 64.302 1.00 15.27 78 ALA B CA 1
ATOM 2949 C C . ALA B 1 84 ? 38.780 72.201 65.630 1.00 15.80 78 ALA B C 1
ATOM 2950 O O . ALA B 1 84 ? 39.336 73.210 66.081 1.00 15.75 78 ALA B O 1
ATOM 2952 N N . ILE B 1 85 ? 37.734 71.612 66.203 1.00 14.91 79 ILE B N 1
ATOM 2953 C CA . ILE B 1 85 ? 37.081 72.171 67.377 1.00 17.59 79 ILE B CA 1
ATOM 2954 C C . ILE B 1 85 ? 36.633 70.978 68.208 1.00 16.68 79 ILE B C 1
ATOM 2955 O O . ILE B 1 85 ? 36.002 70.068 67.668 1.00 15.59 79 ILE B O 1
ATOM 2960 N N . GLU B 1 86 ? 36.919 70.992 69.513 1.00 16.78 80 GLU B N 1
ATOM 2961 C CA . GLU B 1 86 ? 36.599 69.859 70.365 1.00 16.10 80 GLU B CA 1
ATOM 2962 C C . GLU B 1 86 ? 35.178 69.347 70.174 1.00 16.22 80 GLU B C 1
ATOM 2963 O O . GLU B 1 86 ? 34.975 68.129 70.058 1.00 15.23 80 GLU B O 1
ATOM 2969 N N . ARG B 1 87 ? 34.178 70.233 70.204 1.00 15.88 81 ARG B N 1
ATOM 2970 C CA . ARG B 1 87 ? 32.822 69.710 70.192 1.00 16.92 81 ARG B CA 1
ATOM 2971 C C . ARG B 1 87 ? 32.554 68.952 68.867 1.00 16.54 81 ARG B C 1
ATOM 2972 O O . ARG B 1 87 ? 31.843 67.944 68.854 1.00 16.51 81 ARG B O 1
ATOM 2980 N N . ASP B 1 88 ? 33.111 69.441 67.756 1.00 15.58 82 ASP B N 1
ATOM 2981 C CA . ASP B 1 88 ? 32.860 68.765 66.465 1.00 15.20 82 ASP B CA 1
ATOM 2982 C C . ASP B 1 88 ? 33.594 67.416 66.436 1.00 14.65 82 ASP B C 1
ATOM 2983 O O . ASP B 1 88 ? 33.130 66.424 65.813 1.00 15.16 82 ASP B O 1
ATOM 2988 N N . ILE B 1 89 ? 34.790 67.378 67.014 1.00 13.77 83 ILE B N 1
ATOM 2989 C CA . ILE B 1 89 ? 35.546 66.137 67.036 1.00 14.29 83 ILE B CA 1
ATOM 2990 C C . ILE B 1 89 ? 34.797 65.045 67.774 1.00 14.62 83 ILE B C 1
ATOM 2991 O O . ILE B 1 89 ? 34.795 63.905 67.355 1.00 15.60 83 ILE B O 1
ATOM 2996 N N . ARG B 1 90 ? 34.205 65.396 68.906 1.00 16.53 84 ARG B N 1
ATOM 2997 C CA . ARG B 1 90 ? 33.450 64.440 69.709 1.00 16.31 84 ARG B CA 1
ATOM 2998 C C . ARG B 1 90 ? 32.161 64.001 68.996 1.00 17.11 84 ARG B C 1
ATOM 2999 O O . ARG B 1 90 ? 31.739 62.844 69.107 1.00 17.26 84 ARG B O 1
ATOM 3007 N N . GLN B 1 91 ? 31.546 64.908 68.247 1.00 16.51 85 GLN B N 1
ATOM 3008 C CA . GLN B 1 91 ? 30.431 64.523 67.389 1.00 17.87 85 GLN B CA 1
ATOM 3009 C C . GLN B 1 91 ? 30.871 63.451 66.399 1.00 16.20 85 GLN B C 1
ATOM 3010 O O . GLN B 1 91 ? 30.165 62.465 66.190 1.00 17.26 85 GLN B O 1
ATOM 3016 N N . ALA B 1 92 ? 32.005 63.691 65.751 1.00 15.10 86 ALA B N 1
ATOM 3017 C CA . ALA B 1 92 ? 32.563 62.771 64.776 1.00 14.93 86 ALA B CA 1
ATOM 3018 C C . ALA B 1 92 ? 32.827 61.421 65.431 1.00 15.18 86 ALA B C 1
ATOM 3019 O O . ALA B 1 92 ? 32.522 60.371 64.870 1.00 15.20 86 ALA B O 1
ATOM 3021 N N . GLY B 1 93 ? 33.450 61.470 66.611 1.00 14.78 87 GLY B N 1
ATOM 3022 C CA . GLY B 1 93 ? 33.856 60.251 67.297 1.00 15.80 87 GLY B CA 1
ATOM 3023 C C . GLY B 1 93 ? 32.657 59.423 67.726 1.00 16.50 87 GLY B C 1
ATOM 3024 O O . GLY B 1 93 ? 32.665 58.184 67.557 1.00 16.74 87 GLY B O 1
ATOM 3025 N N . GLU B 1 94 ? 31.633 60.087 68.270 1.00 16.77 88 GLU B N 1
ATOM 3026 C CA . GLU B 1 94 ? 30.379 59.395 68.625 1.00 18.07 88 GLU B CA 1
ATOM 3027 C C . GLU B 1 94 ? 29.685 58.794 67.378 1.00 16.87 88 GLU B C 1
ATOM 3028 O O . GLU B 1 94 ? 29.182 57.650 67.403 1.00 16.34 88 GLU B O 1
ATOM 3034 N N . ALA B 1 95 ? 29.686 59.526 66.274 1.00 15.57 89 ALA B N 1
ATOM 3035 C CA . ALA B 1 95 ? 28.967 59.009 65.090 1.00 14.89 89 ALA B CA 1
ATOM 3036 C C . ALA B 1 95 ? 29.630 57.756 64.545 1.00 14.83 89 ALA B C 1
ATOM 3037 O O . ALA B 1 95 ? 28.946 56.801 64.139 1.00 14.33 89 ALA B O 1
ATOM 3039 N N . VAL B 1 96 ? 30.967 57.740 64.506 1.00 14.50 90 VAL B N 1
ATOM 3040 C CA . VAL B 1 96 ? 31.626 56.597 63.910 1.00 14.28 90 VAL B CA 1
ATOM 3041 C C . VAL B 1 96 ? 31.922 55.455 64.889 1.00 14.80 90 VAL B C 1
ATOM 3042 O O . VAL B 1 96 ? 32.463 54.434 64.481 1.00 14.24 90 VAL B O 1
ATOM 3046 N N . ALA B 1 97 ? 31.599 55.633 66.175 1.00 14.80 91 ALA B N 1
ATOM 3047 C CA . ALA B 1 97 ? 31.978 54.639 67.203 1.00 15.89 91 ALA B CA 1
ATOM 3048 C C . ALA B 1 97 ? 31.602 53.168 66.859 1.00 16.32 91 ALA B C 1
ATOM 3049 O O . ALA B 1 97 ? 32.424 52.263 67.067 1.00 17.20 91 ALA B O 1
ATOM 3051 N N . PRO B 1 98 ? 30.413 52.924 66.270 1.00 16.32 92 PRO B N 1
ATOM 3052 C CA . PRO B 1 98 ? 30.045 51.520 66.010 1.00 16.66 92 PRO B CA 1
ATOM 3053 C C . PRO B 1 98 ? 30.779 50.838 64.829 1.00 16.77 92 PRO B C 1
ATOM 3054 O O . PRO B 1 98 ? 30.629 49.620 64.633 1.00 17.10 92 PRO B O 1
ATOM 3058 N N . ALA B 1 99 ? 31.540 51.593 64.034 1.00 16.27 93 ALA B N 1
ATOM 3059 C CA . ALA B 1 99 ? 32.349 50.966 62.972 1.00 17.35 93 ALA B CA 1
ATOM 3060 C C . ALA B 1 99 ? 33.611 50.217 63.529 1.00 17.48 93 ALA B C 1
ATOM 3061 O O . ALA B 1 99 ? 34.324 50.756 64.366 1.00 16.04 93 ALA B O 1
ATOM 3063 N N . PRO B 1 100 ? 33.883 49.002 63.044 1.00 17.44 94 PRO B N 1
ATOM 3064 C CA . PRO B 1 100 ? 35.103 48.298 63.504 1.00 18.16 94 PRO B CA 1
ATOM 3065 C C . PRO B 1 100 ? 36.399 48.991 63.038 1.00 19.05 94 PRO B C 1
ATOM 3066 O O . PRO B 1 100 ? 37.430 48.918 63.735 1.00 18.02 94 PRO B O 1
ATOM 3070 N N . LYS B 1 101 ? 36.339 49.706 61.909 1.00 18.02 95 LYS B N 1
ATOM 3071 C CA . LYS B 1 101 ? 37.456 50.532 61.469 1.00 18.57 95 LYS B CA 1
ATOM 3072 C C . LYS B 1 101 ? 36.937 51.938 61.244 1.00 17.19 95 LYS B C 1
ATOM 3073 O O . LYS B 1 101 ? 35.977 52.131 60.467 1.00 16.25 95 LYS B O 1
ATOM 3079 N N . LYS B 1 102 ? 37.545 52.906 61.941 1.00 16.63 96 LYS B N 1
ATOM 3080 C CA . LYS B 1 102 ? 37.021 54.268 62.034 1.00 15.88 96 LYS B CA 1
ATOM 3081 C C . LYS B 1 102 ? 38.140 55.310 62.003 1.00 15.10 96 LYS B C 1
ATOM 3082 O O . LYS B 1 102 ? 39.250 55.087 62.504 1.00 15.32 96 LYS B O 1
ATOM 3088 N N . ARG B 1 103 ? 37.847 56.432 61.359 1.00 14.25 97 ARG B N 1
ATOM 3089 C CA . ARG B 1 103 ? 38.771 57.538 61.179 1.00 13.71 97 ARG B CA 1
ATOM 3090 C C . ARG B 1 103 ? 38.017 58.817 61.467 1.00 13.52 97 ARG B C 1
ATOM 3091 O O . ARG B 1 103 ? 36.823 58.958 61.100 1.00 13.35 97 ARG B O 1
ATOM 3099 N N . ILE B 1 104 ? 38.720 59.790 62.052 1.00 12.99 98 ILE B N 1
ATOM 3100 C CA . ILE B 1 104 ? 38.192 61.142 62.106 1.00 12.83 98 ILE B CA 1
ATOM 3101 C C . ILE B 1 104 ? 39.100 61.999 61.284 1.00 12.95 98 ILE B C 1
ATOM 3102 O O . ILE B 1 104 ? 40.359 61.890 61.407 1.00 12.50 98 ILE B O 1
ATOM 3107 N N . HIS B 1 105 ? 38.489 62.779 60.380 1.00 12.55 99 HIS B N 1
ATOM 3108 C CA . HIS B 1 105 ? 39.232 63.672 59.495 1.00 12.61 99 HIS B CA 1
ATOM 3109 C C . HIS B 1 105 ? 38.943 65.091 59.919 1.00 13.20 99 HIS B C 1
ATOM 3110 O O . HIS B 1 105 ? 37.805 65.570 59.757 1.00 14.13 99 HIS B O 1
ATOM 3117 N N . THR B 1 106 ? 39.949 65.775 60.470 1.00 13.57 100 THR B N 1
ATOM 3118 C CA . THR B 1 106 ? 39.829 67.196 60.804 1.00 14.20 100 THR B CA 1
ATOM 3119 C C . THR B 1 106 ? 40.692 68.117 59.916 1.00 13.91 100 THR B C 1
ATOM 3120 O O . THR B 1 106 ? 41.593 67.664 59.235 1.00 13.85 100 THR B O 1
ATOM 3124 N N . PHE B 1 107 ? 40.425 69.419 59.929 1.00 14.09 101 PHE B N 1
ATOM 3125 C CA . PHE B 1 107 ? 41.108 70.315 58.983 1.00 14.59 101 PHE B CA 1
ATOM 3126 C C . PHE B 1 107 ? 41.091 71.722 59.545 1.00 14.75 101 PHE B C 1
ATOM 3127 O O . PHE B 1 107 ? 40.273 72.018 60.402 1.00 16.19 101 PHE B O 1
ATOM 3135 N N . ILE B 1 108 ? 41.942 72.593 59.017 1.00 14.49 102 ILE B N 1
ATOM 3136 C CA . ILE B 1 108 ? 41.822 74.022 59.291 1.00 14.56 102 ILE B CA 1
ATOM 3137 C C . ILE B 1 108 ? 42.508 74.714 58.139 1.00 14.95 102 ILE B C 1
ATOM 3138 O O . ILE B 1 108 ? 43.440 74.138 57.547 1.00 15.85 102 ILE B O 1
ATOM 3143 N N . ALA B 1 109 ? 42.050 75.910 57.769 1.00 15.38 103 ALA B N 1
ATOM 3144 C CA . ALA B 1 109 ? 42.714 76.668 56.698 1.00 16.41 103 ALA B CA 1
ATOM 3145 C C . ALA B 1 109 ? 44.115 77.132 57.156 1.00 16.74 103 ALA B C 1
ATOM 3146 O O . ALA B 1 109 ? 44.307 77.468 58.330 1.00 16.02 103 ALA B O 1
ATOM 3148 N N . THR B 1 110 ? 45.099 77.060 56.266 1.00 16.21 104 THR B N 1
ATOM 3149 C CA . THR B 1 110 ? 46.517 77.300 56.631 1.00 16.19 104 THR B CA 1
ATOM 3150 C C . THR B 1 110 ? 47.155 78.406 55.754 1.00 17.82 104 THR B C 1
ATOM 3151 O O . THR B 1 110 ? 48.357 78.700 55.840 1.00 17.21 104 THR B O 1
ATOM 3155 N N . SER B 1 111 ? 46.365 79.019 54.882 1.00 18.68 105 SER B N 1
ATOM 3156 C CA . SER B 1 111 ? 46.926 80.103 54.071 1.00 20.68 105 SER B CA 1
ATOM 3157 C C . SER B 1 111 ? 46.820 81.455 54.779 1.00 21.43 105 SER B C 1
ATOM 3158 O O . SER B 1 111 ? 45.868 81.674 55.519 1.00 20.59 105 SER B O 1
ATOM 3161 N N . PRO B 1 112 ? 47.764 82.392 54.502 1.00 24.99 106 PRO B N 1
ATOM 3162 C CA . PRO B 1 112 ? 47.811 83.683 55.223 1.00 25.01 106 PRO B CA 1
ATOM 3163 C C . PRO B 1 112 ? 46.486 84.461 55.191 1.00 26.10 106 PRO B C 1
ATOM 3164 O O . PRO B 1 112 ? 46.024 84.929 56.233 1.00 24.80 106 PRO B O 1
ATOM 3168 N N . ILE B 1 1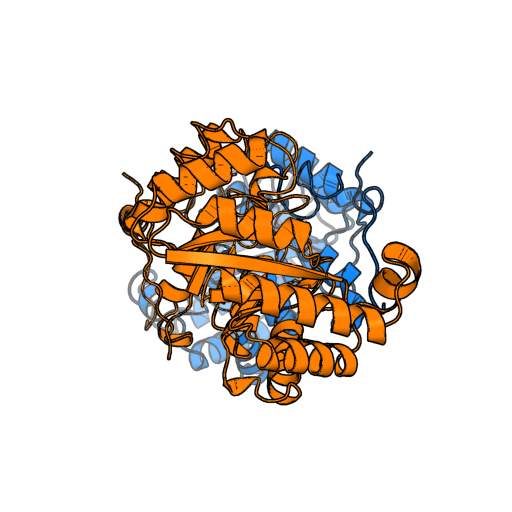13 ? 45.861 84.592 54.031 1.00 27.04 107 ILE B N 1
ATOM 3169 C CA . ILE B 1 113 ? 44.642 85.391 53.974 1.00 30.70 107 ILE B CA 1
ATOM 3170 C C . ILE B 1 113 ? 43.465 84.738 54.694 1.00 30.88 107 ILE B C 1
ATOM 3171 O O . ILE B 1 113 ? 42.754 85.414 55.452 1.00 31.76 107 ILE B O 1
ATOM 3176 N N . HIS B 1 114 ? 43.247 83.443 54.452 1.00 29.07 108 HIS B N 1
ATOM 3177 C CA . HIS B 1 114 ? 42.186 82.700 55.132 1.00 29.48 108 HIS B CA 1
ATOM 3178 C C . HIS B 1 114 ? 42.371 82.734 56.643 1.00 26.68 108 HIS B C 1
ATOM 3179 O O . HIS B 1 114 ? 41.408 82.882 57.392 1.00 26.52 108 HIS B O 1
ATOM 3186 N N . MET B 1 115 ? 43.598 82.527 57.107 1.00 22.41 109 MET B N 1
ATOM 3187 C CA . MET B 1 115 ? 43.853 82.602 58.541 1.00 22.91 109 MET B CA 1
ATOM 3188 C C . MET B 1 115 ? 43.516 83.999 59.081 1.00 24.60 109 MET B C 1
ATOM 3189 O O . MET B 1 115 ? 42.735 84.116 60.040 1.00 22.62 109 MET B O 1
ATOM 3194 N N . GLU B 1 116 ? 44.106 85.040 58.468 1.00 24.31 110 GLU B N 1
ATOM 3195 C CA . GLU B 1 116 ? 43.977 86.405 59.020 1.00 28.72 110 GLU B CA 1
ATOM 3196 C C . GLU B 1 116 ? 42.545 86.911 58.856 1.00 30.85 110 GLU B C 1
ATOM 3197 O O . GLU B 1 116 ? 41.954 87.356 59.835 1.00 34.97 110 GLU B O 1
ATOM 3203 N N . TYR B 1 117 ? 41.972 86.794 57.652 1.00 31.39 111 TYR B N 1
ATOM 3204 C CA . TYR B 1 117 ? 40.723 87.523 57.335 1.00 35.35 111 TYR B CA 1
ATOM 3205 C C . TYR B 1 117 ? 39.457 86.665 57.300 1.00 37.92 111 TYR B C 1
ATOM 3206 O O . TYR B 1 117 ? 38.361 87.196 57.415 1.00 42.38 111 TYR B O 1
ATOM 3215 N N . LYS B 1 118 ? 39.594 85.348 57.172 1.00 36.36 112 LYS B N 1
ATOM 3216 C CA . LYS B 1 118 ? 38.432 84.464 57.249 1.00 36.16 112 LYS B CA 1
ATOM 3217 C C . LYS B 1 118 ? 38.244 83.831 58.641 1.00 33.45 112 LYS B C 1
ATOM 3218 O O . LYS B 1 118 ? 37.246 84.077 59.305 1.00 31.73 112 LYS B O 1
ATOM 3224 N N . LEU B 1 119 ? 39.216 83.043 59.100 1.00 29.50 113 LEU B N 1
ATOM 3225 C CA . LEU B 1 119 ? 39.220 82.542 60.481 1.00 26.03 113 LEU B CA 1
ATOM 3226 C C . LEU B 1 119 ? 39.428 83.602 61.539 1.00 26.48 113 LEU B C 1
ATOM 3227 O O . LEU B 1 119 ? 39.017 83.421 62.678 1.00 23.01 113 LEU B O 1
ATOM 3232 N N . LYS B 1 120 ? 40.138 84.669 61.174 1.00 27.35 114 LYS B N 1
ATOM 3233 C CA . LYS B 1 120 ? 40.583 85.697 62.132 1.00 27.49 114 LYS B CA 1
ATOM 3234 C C . LYS B 1 120 ? 41.336 85.107 63.318 1.00 25.15 114 LYS B C 1
ATOM 3235 O O . LYS B 1 120 ? 41.029 85.347 64.483 1.00 23.77 114 LYS B O 1
ATOM 3241 N N . MET B 1 121 ? 42.341 84.313 62.985 1.00 22.95 115 MET B N 1
ATOM 3242 C CA . MET B 1 121 ? 43.232 83.716 63.971 1.00 22.18 115 MET B CA 1
ATOM 3243 C C . MET B 1 121 ? 44.634 83.942 63.441 1.00 20.63 115 MET B C 1
ATOM 3244 O O . MET B 1 121 ? 44.851 84.004 62.226 1.00 20.02 115 MET B O 1
ATOM 3249 N N . LYS B 1 122 ? 45.575 84.078 64.363 1.00 19.36 116 LYS B N 1
ATOM 3250 C CA . LYS B 1 122 ? 46.993 84.057 64.027 1.00 17.37 116 LYS B CA 1
ATOM 3251 C C . LYS B 1 122 ? 47.493 82.638 63.877 1.00 16.30 116 LYS B C 1
ATOM 3252 O O . LYS B 1 122 ? 46.919 81.682 64.471 1.00 15.60 116 LYS B O 1
ATOM 3258 N N . PRO B 1 123 ? 48.577 82.473 63.096 1.00 16.13 117 PRO B N 1
ATOM 3259 C CA . PRO B 1 123 ? 49.221 81.169 62.873 1.00 14.79 117 PRO B CA 1
ATOM 3260 C C . PRO B 1 123 ? 49.447 80.390 64.166 1.00 15.18 117 PRO B C 1
ATOM 3261 O O . PRO B 1 123 ? 49.262 79.181 64.208 1.00 13.50 117 PRO B O 1
ATOM 3265 N N . LYS B 1 124 ? 49.820 81.083 65.238 1.00 15.88 118 LYS B N 1
ATOM 3266 C CA . LYS B 1 124 ? 50.043 80.376 66.507 1.00 16.32 118 LYS B CA 1
ATOM 3267 C C . LYS B 1 124 ? 48.749 79.674 66.989 1.00 15.47 118 LYS B C 1
ATOM 3268 O O . LYS B 1 124 ? 48.797 78.540 67.476 1.00 15.31 118 LYS B O 1
ATOM 3274 N N . GLN B 1 125 ? 47.626 80.391 66.900 1.00 15.06 119 GLN B N 1
ATOM 3275 C CA . GLN B 1 125 ? 46.335 79.900 67.265 1.00 15.04 119 GLN B CA 1
ATOM 3276 C C . GLN B 1 125 ? 45.865 78.777 66.332 1.00 13.99 119 GLN B C 1
ATOM 3277 O O . GLN B 1 125 ? 45.236 77.842 66.767 1.00 13.02 119 GLN B O 1
ATOM 3283 N N . VAL B 1 126 ? 46.134 78.911 65.039 1.00 13.31 120 VAL B N 1
ATOM 3284 C CA . VAL B 1 126 ? 45.762 77.871 64.110 1.00 13.92 120 VAL B CA 1
ATOM 3285 C C . VAL B 1 126 ? 46.480 76.532 64.431 1.00 13.83 120 VAL B C 1
ATOM 3286 O O . VAL B 1 126 ? 45.840 75.463 64.491 1.00 15.84 120 VAL B O 1
ATOM 3290 N N . ILE B 1 127 ? 47.781 76.572 64.655 1.00 13.85 121 ILE B N 1
ATOM 3291 C CA . ILE B 1 127 ? 48.501 75.353 65.097 1.00 14.75 121 ILE B CA 1
ATOM 3292 C C . ILE B 1 127 ? 47.940 74.804 66.421 1.00 15.42 121 ILE B C 1
ATOM 3293 O O . ILE B 1 127 ? 47.745 73.584 66.553 1.00 16.07 121 ILE B O 1
ATOM 3298 N N . GLU B 1 128 ? 47.703 75.678 67.396 1.00 15.81 122 GLU B N 1
ATOM 3299 C CA . GLU B 1 128 ? 47.203 75.206 68.710 1.00 17.83 122 GLU B CA 1
ATOM 3300 C C . GLU B 1 128 ? 45.838 74.539 68.553 1.00 17.43 122 GLU B C 1
ATOM 3301 O O . GLU B 1 128 ? 45.587 73.486 69.142 1.00 17.21 122 GLU B O 1
ATOM 3307 N N . ALA B 1 129 ? 44.966 75.106 67.719 1.00 17.15 123 ALA B N 1
ATOM 3308 C CA . ALA B 1 129 ? 43.630 74.498 67.540 1.00 17.07 123 ALA B CA 1
ATOM 3309 C C . ALA B 1 129 ? 43.690 73.117 66.875 1.00 17.07 123 ALA B C 1
ATOM 3310 O O . ALA B 1 129 ? 42.959 72.180 67.281 1.00 17.89 123 ALA B O 1
ATOM 3312 N N . ALA B 1 130 ? 44.535 73.004 65.840 1.00 16.25 124 ALA B N 1
ATOM 3313 C CA . ALA B 1 130 ? 44.787 71.735 65.116 1.00 14.87 124 ALA B CA 1
ATOM 3314 C C . ALA B 1 130 ? 45.328 70.631 66.034 1.00 15.24 124 ALA B C 1
ATOM 3315 O O . ALA B 1 130 ? 44.858 69.499 65.986 1.00 14.01 124 ALA B O 1
ATOM 3317 N N . VAL B 1 131 ? 46.330 70.959 66.854 1.00 15.52 125 VAL B N 1
ATOM 3318 C CA . VAL B 1 131 ? 46.905 70.003 67.802 1.00 15.51 125 VAL B CA 1
ATOM 3319 C C . VAL B 1 131 ? 45.828 69.567 68.778 1.00 15.16 125 VAL B C 1
ATOM 3320 O O . VAL B 1 131 ? 45.692 68.383 69.077 1.00 15.36 125 VAL B O 1
ATOM 3324 N N . LYS B 1 132 ? 45.048 70.514 69.291 1.00 16.40 126 LYS B N 1
ATOM 3325 C CA . LYS B 1 132 ? 44.051 70.157 70.276 1.00 16.59 126 LYS B CA 1
ATOM 3326 C C . LYS B 1 132 ? 42.999 69.204 69.647 1.00 15.92 126 LYS B C 1
ATOM 3327 O O . LYS B 1 132 ? 42.626 68.193 70.271 1.00 15.42 126 LYS B O 1
ATOM 3333 N N . ALA B 1 133 ? 42.558 69.514 68.428 1.00 14.69 127 ALA B N 1
ATOM 3334 C CA . ALA B 1 133 ? 41.523 68.710 67.734 1.00 15.21 127 ALA B CA 1
ATOM 3335 C C . ALA B 1 133 ? 42.020 67.280 67.510 1.00 15.15 127 ALA B C 1
ATOM 3336 O O . ALA B 1 133 ? 41.323 66.297 67.781 1.00 16.31 127 ALA B O 1
ATOM 3338 N N . VAL B 1 134 ? 43.259 67.175 67.054 1.00 14.39 128 VAL B N 1
ATOM 3339 C CA . VAL B 1 134 ? 43.918 65.874 66.858 1.00 14.01 128 VAL B CA 1
ATOM 3340 C C . VAL B 1 134 ? 44.037 65.053 68.142 1.00 14.01 128 VAL B C 1
ATOM 3341 O O . VAL B 1 134 ? 43.739 63.856 68.151 1.00 13.65 128 VAL B O 1
ATOM 3345 N N . LYS B 1 135 ? 44.505 65.679 69.224 1.00 15.11 129 LYS B N 1
ATOM 3346 C CA . LYS B 1 135 ? 44.575 64.983 70.498 1.00 16.35 129 LYS B CA 1
ATOM 3347 C C . LYS B 1 135 ? 43.200 64.476 70.982 1.00 15.91 129 LYS B C 1
ATOM 3348 O O . LYS B 1 135 ? 43.101 63.372 71.484 1.00 17.38 129 LYS B O 1
ATOM 3354 N N . ILE B 1 136 ? 42.150 65.277 70.848 1.00 14.92 130 ILE B N 1
ATOM 3355 C CA . ILE B 1 136 ? 40.811 64.830 71.212 1.00 15.33 130 ILE B CA 1
ATOM 3356 C C . ILE B 1 136 ? 40.364 63.691 70.303 1.00 15.13 130 ILE B C 1
ATOM 3357 O O . ILE B 1 136 ? 39.775 62.703 70.752 1.00 15.36 130 ILE B O 1
ATOM 3362 N N . ALA B 1 137 ? 40.650 63.816 68.995 1.00 13.65 131 ALA B N 1
ATOM 3363 C CA . ALA B 1 137 ? 40.263 62.790 68.055 1.00 13.97 131 ALA B CA 1
ATOM 3364 C C . ALA B 1 137 ? 40.865 61.414 68.441 1.00 14.24 131 ALA B C 1
ATOM 3365 O O . ALA B 1 137 ? 40.230 60.366 68.296 1.00 14.11 131 ALA B O 1
ATOM 3367 N N . ARG B 1 138 ? 42.088 61.430 68.940 1.00 15.69 132 ARG B N 1
ATOM 3368 C CA . ARG B 1 138 ? 42.782 60.190 69.343 1.00 16.95 132 ARG B CA 1
ATOM 3369 C C . ARG B 1 138 ? 42.122 59.508 70.555 1.00 18.21 132 ARG B C 1
ATOM 3370 O O . ARG B 1 138 ? 42.460 58.365 70.902 1.00 20.12 132 ARG B O 1
ATOM 3378 N N . GLU B 1 139 ? 41.209 60.201 71.238 1.00 19.26 133 GLU B N 1
ATOM 3379 C CA . GLU B 1 139 ? 40.491 59.546 72.349 1.00 19.18 133 GLU B CA 1
ATOM 3380 C C . GLU B 1 139 ? 39.518 58.545 71.737 1.00 18.92 133 GLU B C 1
ATOM 3381 O O . GLU B 1 139 ? 39.038 57.654 72.421 1.00 18.73 133 GLU B O 1
ATOM 3387 N N . TYR B 1 140 ? 39.216 58.715 70.450 1.00 17.21 134 TYR B N 1
ATOM 3388 C CA . TYR B 1 140 ? 38.145 57.946 69.800 1.00 18.34 134 TYR B CA 1
ATOM 3389 C C . TYR B 1 140 ? 38.686 56.914 68.804 1.00 18.94 134 TYR B C 1
ATOM 3390 O O . TYR B 1 140 ? 38.024 55.898 68.507 1.00 19.36 134 TYR B O 1
ATOM 3399 N N . THR B 1 141 ? 39.869 57.177 68.272 1.00 17.64 135 THR B N 1
ATOM 3400 C CA . THR B 1 141 ? 40.427 56.267 67.263 1.00 16.41 135 THR B CA 1
ATOM 3401 C C . THR B 1 141 ? 41.922 56.491 67.132 1.00 16.92 135 THR B C 1
ATOM 3402 O O . THR B 1 141 ? 42.395 57.606 67.334 1.00 18.30 135 THR B O 1
ATOM 3406 N N . ASP B 1 142 ? 42.659 55.442 66.782 1.00 18.52 136 ASP B N 1
ATOM 3407 C CA . ASP B 1 142 ? 44.079 55.543 66.455 1.00 20.87 136 ASP B CA 1
ATOM 3408 C C . ASP B 1 142 ? 44.284 56.114 65.054 1.00 20.08 136 ASP B C 1
ATOM 3409 O O . ASP B 1 142 ? 45.432 56.340 64.650 1.00 20.12 136 ASP B O 1
ATOM 3414 N N . ASP B 1 143 ? 43.184 56.335 64.322 1.00 17.62 137 ASP B N 1
ATOM 3415 C CA . ASP B 1 143 ? 43.273 56.687 62.897 1.00 17.15 137 ASP B CA 1
ATOM 3416 C C . ASP B 1 143 ? 42.705 58.077 62.649 1.00 15.29 137 ASP B C 1
ATOM 3417 O O . ASP B 1 143 ? 41.476 58.252 62.606 1.00 13.95 137 ASP B O 1
ATOM 3422 N N . VAL B 1 144 ? 43.60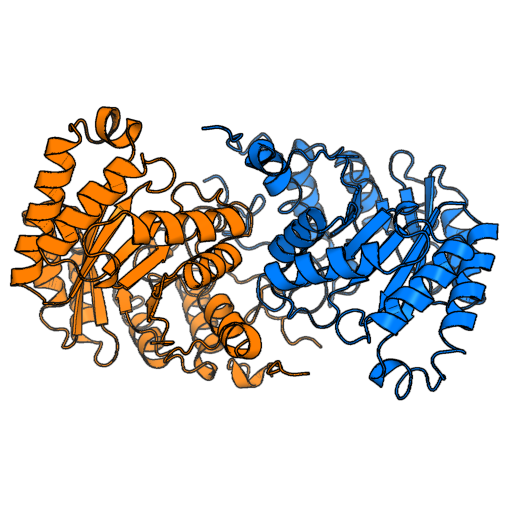4 59.061 62.489 1.00 14.02 138 VAL B N 1
ATOM 3423 C CA . VAL B 1 144 ? 43.234 60.469 62.455 1.00 13.64 138 VAL B CA 1
ATOM 3424 C C . VAL B 1 144 ? 43.923 61.134 61.266 1.00 13.17 138 VAL B C 1
ATOM 3425 O O . VAL B 1 144 ? 45.161 61.067 61.149 1.00 12.96 138 VAL B O 1
ATOM 3429 N N . GLU B 1 145 ? 43.109 61.766 60.408 1.00 12.35 139 GLU B N 1
ATOM 3430 C CA . GLU B 1 145 ? 43.589 62.514 59.252 1.00 13.16 139 GLU B CA 1
ATOM 3431 C C . GLU B 1 145 ? 43.484 64.019 59.547 1.00 13.06 139 GLU B C 1
ATOM 3432 O O . GLU B 1 145 ? 42.498 64.476 60.151 1.00 13.44 139 GLU B O 1
ATOM 3438 N N . PHE B 1 146 ? 44.511 64.776 59.159 1.00 12.99 140 PHE B N 1
ATOM 3439 C CA . PHE B 1 146 ? 44.467 66.215 59.205 1.00 14.19 140 PHE B CA 1
ATOM 3440 C C . PHE B 1 146 ? 44.646 66.800 57.802 1.00 14.01 140 PHE B C 1
ATOM 3441 O O . PHE B 1 146 ? 45.614 66.458 57.104 1.00 14.16 140 PHE B O 1
ATOM 3449 N N . SER B 1 147 ? 43.757 67.715 57.417 1.00 13.40 141 SER B N 1
ATOM 3450 C CA . SER B 1 147 ? 43.923 68.469 56.174 1.00 14.07 141 SER B CA 1
ATOM 3451 C C . SER B 1 147 ? 44.341 69.908 56.406 1.00 13.93 141 SER B C 1
ATOM 3452 O O . SER B 1 147 ? 43.752 70.596 57.225 1.00 12.68 141 SER B O 1
ATOM 3455 N N . CYS B 1 148 ? 45.310 70.357 55.612 1.00 14.91 142 CYS B N 1
ATOM 3456 C CA . CYS B 1 148 ? 45.649 71.780 55.459 1.00 16.18 142 CYS B CA 1
ATOM 3457 C C . CYS B 1 148 ? 44.803 72.438 54.385 1.00 16.59 142 CYS B C 1
ATOM 3458 O O . CYS B 1 148 ? 45.121 72.389 53.212 1.00 16.49 142 CYS B O 1
ATOM 3461 N N . GLU B 1 149 ? 43.694 73.035 54.773 1.00 18.47 143 GLU B N 1
ATOM 3462 C CA . GLU B 1 149 ? 42.798 73.574 53.765 1.00 20.81 143 GLU B CA 1
ATOM 3463 C C . GLU B 1 149 ? 43.483 74.796 53.126 1.00 20.31 143 GLU B C 1
ATOM 3464 O O . GLU B 1 149 ? 44.156 75.575 53.813 1.00 19.58 143 GLU B O 1
ATOM 3470 N N . ASP B 1 150 ? 43.369 74.904 51.799 1.00 17.82 144 ASP B N 1
ATOM 3471 C CA . ASP B 1 150 ? 44.126 75.895 51.035 1.00 18.14 144 ASP B CA 1
ATOM 3472 C C . ASP B 1 150 ? 45.649 75.706 51.145 1.00 17.13 144 ASP B C 1
ATOM 3473 O O . ASP B 1 150 ? 46.402 76.685 51.051 1.00 18.25 144 ASP B O 1
ATOM 3478 N N . ALA B 1 151 ? 46.108 74.454 51.298 1.00 16.33 145 ALA B N 1
ATOM 3479 C CA . ALA B 1 151 ? 47.553 74.182 51.341 1.00 17.74 145 ALA B CA 1
ATOM 3480 C C . ALA B 1 151 ? 48.376 74.874 50.257 1.00 20.46 145 ALA B C 1
ATOM 3481 O O . ALA B 1 151 ? 49.470 75.371 50.526 1.00 19.34 145 ALA B O 1
ATOM 3483 N N . LEU B 1 152 ? 47.888 74.881 49.020 1.00 20.91 146 LEU B N 1
ATOM 3484 C CA . LEU B 1 152 ? 48.757 75.310 47.937 1.00 23.27 146 LEU B CA 1
ATOM 3485 C C . LEU B 1 152 ? 48.884 76.820 47.833 1.00 23.02 146 LEU B C 1
ATOM 3486 O O . LEU B 1 152 ? 49.690 77.311 47.070 1.00 24.77 146 LEU B O 1
ATOM 3491 N N . ARG B 1 153 ? 48.091 77.561 48.585 1.00 21.91 147 ARG B N 1
ATOM 3492 C CA . ARG B 1 153 ? 48.326 78.998 48.709 1.00 22.32 147 ARG B CA 1
ATOM 3493 C C . ARG B 1 153 ? 48.882 79.331 50.096 1.00 22.89 147 ARG B C 1
ATOM 3494 O O . ARG B 1 153 ? 48.806 80.464 50.544 1.00 23.17 147 ARG B O 1
ATOM 3502 N N . SER B 1 154 ? 49.421 78.321 50.779 1.00 20.74 148 SER B N 1
ATOM 3503 C CA . SER B 1 154 ? 49.998 78.512 52.110 1.00 21.15 148 SER B CA 1
ATOM 3504 C C . SER B 1 154 ? 51.534 78.662 52.026 1.00 22.02 148 SER B C 1
ATOM 3505 O O . SER B 1 154 ? 52.164 78.249 51.045 1.00 20.99 148 SER B O 1
ATOM 3508 N N . GLU B 1 155 ? 52.128 79.259 53.053 1.00 21.78 149 GLU B N 1
ATOM 3509 C CA . GLU B 1 155 ? 53.576 79.313 53.171 1.00 23.86 149 GLU B CA 1
ATOM 3510 C C . GLU B 1 155 ? 54.098 77.937 53.519 1.00 24.47 149 GLU B C 1
ATOM 3511 O O . GLU B 1 155 ? 53.673 77.348 54.508 1.00 22.35 149 GLU B O 1
ATOM 3517 N N . ILE B 1 156 ? 55.051 77.452 52.734 1.00 24.77 150 ILE B N 1
ATOM 3518 C CA . ILE B 1 156 ? 55.605 76.113 52.897 1.00 25.70 150 ILE B CA 1
ATOM 3519 C C . ILE B 1 156 ? 56.184 75.866 54.305 1.00 23.05 150 ILE B C 1
ATOM 3520 O O . ILE B 1 156 ? 55.966 74.792 54.888 1.00 20.70 150 ILE B O 1
ATOM 3525 N N . ASP B 1 157 ? 56.874 76.869 54.854 1.00 23.16 151 ASP B N 1
ATOM 3526 C CA . ASP B 1 157 ? 57.402 76.803 56.210 1.00 23.99 151 ASP B CA 1
ATOM 3527 C C . ASP B 1 157 ? 56.318 76.628 57.272 1.00 22.09 151 ASP B C 1
ATOM 3528 O O . ASP B 1 157 ? 56.521 75.950 58.288 1.00 21.52 151 ASP B O 1
ATOM 3533 N N . PHE B 1 158 ? 55.193 77.299 57.060 1.00 19.44 152 PHE B N 1
ATOM 3534 C CA . PHE B 1 158 ? 54.106 77.193 57.997 1.00 16.66 152 PHE B CA 1
ATOM 3535 C C . PHE B 1 158 ? 53.477 75.811 57.862 1.00 15.78 152 PHE B C 1
ATOM 3536 O O . PHE B 1 158 ? 53.191 75.167 58.849 1.00 14.12 152 PHE B O 1
ATOM 3544 N N . LEU B 1 159 ? 53.292 75.338 56.629 1.00 14.90 153 LEU B N 1
ATOM 3545 C CA . LEU B 1 159 ? 52.804 73.958 56.431 1.00 14.75 153 LEU B CA 1
ATOM 3546 C C . LEU B 1 159 ? 53.667 72.919 57.150 1.00 15.34 153 LEU B C 1
ATOM 3547 O O . LEU B 1 159 ? 53.129 71.988 57.751 1.00 15.58 153 LEU B O 1
ATOM 3552 N N . ALA B 1 160 ? 54.996 73.066 57.098 1.00 14.79 154 ALA B N 1
ATOM 3553 C CA . ALA B 1 160 ? 55.880 72.061 57.636 1.00 14.95 154 ALA B CA 1
ATOM 3554 C C . ALA B 1 160 ? 55.722 72.082 59.137 1.00 15.94 154 ALA B C 1
ATOM 3555 O O . ALA B 1 160 ? 55.702 71.038 59.806 1.00 16.76 154 ALA B O 1
ATOM 3557 N N . GLU B 1 161 ? 55.590 73.285 59.678 1.00 16.13 155 GLU B N 1
ATOM 3558 C CA . GLU B 1 161 ? 55.446 73.439 61.088 1.00 18.06 155 GLU B CA 1
ATOM 3559 C C . GLU B 1 161 ? 54.104 72.886 61.600 1.00 16.39 155 GLU B C 1
ATOM 3560 O O . GLU B 1 161 ? 54.081 72.078 62.503 1.00 16.98 155 GLU B O 1
ATOM 3566 N N . ILE B 1 162 ? 52.978 73.267 61.014 1.00 15.17 156 ILE B N 1
ATOM 3567 C CA . ILE B 1 162 ? 51.707 72.697 61.502 1.00 14.28 156 ILE B CA 1
ATOM 3568 C C . ILE B 1 162 ? 51.593 71.150 61.298 1.00 13.85 156 ILE B C 1
ATOM 3569 O O . ILE B 1 162 ? 51.077 70.415 62.187 1.00 13.43 156 ILE B O 1
ATOM 3574 N N . CYS B 1 163 ? 52.040 70.663 60.123 1.00 14.93 157 CYS B N 1
ATOM 3575 C CA . CYS B 1 163 ? 52.039 69.219 59.838 1.00 14.35 157 CYS B CA 1
ATOM 3576 C C . CYS B 1 163 ? 52.894 68.481 60.887 1.00 15.09 157 CYS B C 1
ATOM 3577 O O . CYS B 1 163 ? 52.473 67.451 61.425 1.00 15.34 157 CYS B O 1
ATOM 3580 N N . GLY B 1 164 ? 54.062 69.058 61.202 1.00 14.82 158 GLY B N 1
ATOM 3581 C CA . GLY B 1 164 ? 54.940 68.520 62.219 1.00 15.66 158 GLY B CA 1
ATOM 3582 C C . GLY B 1 164 ? 54.238 68.453 63.560 1.00 15.22 158 GLY B C 1
ATOM 3583 O O . GLY B 1 164 ? 54.349 67.460 64.284 1.00 15.39 158 GLY B O 1
ATOM 3584 N N . ALA B 1 165 ? 53.504 69.506 63.887 1.00 15.03 159 ALA B N 1
ATOM 3585 C CA . ALA B 1 165 ? 52.835 69.586 65.172 1.00 14.80 159 ALA B CA 1
ATOM 3586 C C . ALA B 1 165 ? 51.709 68.558 65.238 1.00 14.93 159 ALA B C 1
ATOM 3587 O O . ALA B 1 165 ? 51.540 67.922 66.273 1.00 14.70 159 ALA B O 1
ATOM 3589 N N . VAL B 1 166 ? 50.957 68.373 64.144 1.00 14.47 160 VAL B N 1
ATOM 3590 C CA . VAL B 1 166 ? 49.826 67.437 64.207 1.00 14.37 160 VAL B CA 1
ATOM 3591 C C . VAL B 1 166 ? 50.311 65.983 64.129 1.00 14.63 160 VAL B C 1
ATOM 3592 O O . VAL B 1 166 ? 49.693 65.089 64.746 1.00 15.00 160 VAL B O 1
ATOM 3596 N N . ILE B 1 167 ? 51.450 65.747 63.467 1.00 13.98 161 ILE B N 1
ATOM 3597 C CA . ILE B 1 167 ? 52.024 64.412 63.515 1.00 13.82 161 ILE B CA 1
ATOM 3598 C C . ILE B 1 167 ? 52.411 64.088 64.977 1.00 15.15 161 ILE B C 1
ATOM 3599 O O . ILE B 1 167 ? 52.096 63.014 65.503 1.00 14.60 161 ILE B O 1
ATOM 3604 N N . GLU B 1 168 ? 53.060 65.033 65.635 1.00 15.51 162 GLU B N 1
ATOM 3605 C CA . GLU B 1 168 ? 53.462 64.821 67.014 1.00 19.18 162 GLU B CA 1
ATOM 3606 C C . GLU B 1 168 ? 52.212 64.561 67.898 1.00 18.43 162 GLU B C 1
ATOM 3607 O O . GLU B 1 168 ? 52.253 63.738 68.803 1.00 22.50 162 GLU B O 1
ATOM 3613 N N . ALA B 1 169 ? 51.113 65.257 67.613 1.00 17.49 163 ALA B N 1
ATOM 3614 C CA . ALA B 1 169 ? 49.865 65.159 68.367 1.00 17.90 163 ALA B CA 1
ATOM 3615 C C . ALA B 1 169 ? 49.125 63.843 68.094 1.00 17.68 163 ALA B C 1
ATOM 3616 O O . ALA B 1 169 ? 48.251 63.426 68.858 1.00 17.61 163 ALA B O 1
ATOM 3618 N N . GLY B 1 170 ? 49.471 63.171 67.025 1.00 16.96 164 GLY B N 1
ATOM 3619 C CA . GLY B 1 170 ? 48.828 61.881 66.782 1.00 16.64 164 GLY B CA 1
ATOM 3620 C C . GLY B 1 170 ? 48.152 61.664 65.447 1.00 15.81 164 GLY B C 1
ATOM 3621 O O . GLY B 1 170 ? 47.545 60.598 65.230 1.00 16.39 164 GLY B O 1
ATOM 3622 N N . ALA B 1 171 ? 48.264 62.622 64.534 1.00 15.10 165 ALA B N 1
ATOM 3623 C CA . ALA B 1 171 ? 47.720 62.408 63.166 1.00 15.08 165 ALA B CA 1
ATOM 3624 C C . ALA B 1 171 ? 48.569 61.441 62.359 1.00 14.90 165 ALA B C 1
ATOM 3625 O O . ALA B 1 171 ? 49.809 61.542 62.359 1.00 15.62 165 ALA B O 1
ATOM 3627 N N . THR B 1 172 ? 47.918 60.516 61.665 1.00 14.03 166 THR B N 1
ATOM 3628 C CA . THR B 1 172 ? 48.674 59.520 60.925 1.00 14.79 166 THR B CA 1
ATOM 3629 C C . THR B 1 172 ? 48.526 59.661 59.410 1.00 13.61 166 THR B C 1
ATOM 3630 O O . THR B 1 172 ? 49.220 58.986 58.665 1.00 13.48 166 THR B O 1
ATOM 3634 N N . THR B 1 173 ? 47.601 60.503 58.966 1.00 13.20 167 THR B N 1
ATOM 3635 C CA . THR B 1 173 ? 47.485 60.824 57.539 1.00 13.13 167 THR B CA 1
ATOM 3636 C C . THR B 1 173 ? 47.388 62.351 57.388 1.00 13.51 167 THR B C 1
ATOM 3637 O O . THR B 1 173 ? 46.593 62.999 58.068 1.00 13.31 167 THR B O 1
ATOM 3641 N N . ILE B 1 174 ? 48.181 62.926 56.480 1.00 13.54 168 ILE B N 1
ATOM 3642 C CA . ILE B 1 174 ? 48.187 64.385 56.327 1.00 13.90 168 ILE B CA 1
ATOM 3643 C C . ILE B 1 174 ? 47.719 64.642 54.920 1.00 13.87 168 ILE B C 1
ATOM 3644 O O . ILE B 1 174 ? 48.344 64.157 53.988 1.00 14.78 168 ILE B O 1
ATOM 3649 N N . ASN B 1 175 ? 46.629 65.384 54.762 1.00 13.60 169 ASN B N 1
ATOM 3650 C CA . ASN B 1 175 ? 46.069 65.561 53.439 1.00 14.15 169 ASN B CA 1
ATOM 3651 C C . ASN B 1 175 ? 46.282 66.990 52.941 1.00 15.02 169 ASN B C 1
ATOM 3652 O O . ASN B 1 175 ? 46.106 67.966 53.702 1.00 16.15 169 ASN B O 1
ATOM 3657 N N . ILE B 1 176 ? 46.662 67.102 51.672 1.00 15.14 170 ILE B N 1
ATOM 3658 C CA . ILE B 1 176 ? 46.966 68.355 51.027 1.00 17.25 170 ILE B CA 1
ATOM 3659 C C . ILE B 1 176 ? 46.016 68.556 49.846 1.00 18.55 170 ILE B C 1
ATOM 3660 O O . ILE B 1 176 ? 46.192 67.915 48.787 1.00 21.02 170 ILE B O 1
ATOM 3665 N N . PRO B 1 177 ? 44.995 69.422 50.007 1.00 18.20 171 PRO B N 1
ATOM 3666 C CA . PRO B 1 177 ? 44.098 69.649 48.875 1.00 17.32 171 PRO B CA 1
ATOM 3667 C C . PRO B 1 177 ? 44.597 70.720 47.911 1.00 18.33 171 PRO B C 1
ATOM 3668 O O . PRO B 1 177 ? 45.263 71.691 48.347 1.00 19.11 171 PRO B O 1
ATOM 3672 N N . ASP B 1 178 ? 44.273 70.544 46.613 1.00 15.65 172 ASP B N 1
ATOM 3673 C CA . ASP B 1 178 ? 44.351 71.643 45.672 1.00 16.69 172 ASP B CA 1
ATOM 3674 C C . ASP B 1 178 ? 43.040 72.439 45.709 1.00 17.45 172 ASP B C 1
ATOM 3675 O O . ASP B 1 178 ? 42.150 72.255 44.844 1.00 17.67 172 ASP B O 1
ATOM 3680 N N . THR B 1 179 ? 42.907 73.308 46.709 1.00 17.66 173 THR B N 1
ATOM 3681 C CA . THR B 1 179 ? 41.614 73.905 47.035 1.00 19.24 173 THR B CA 1
ATOM 3682 C C . THR B 1 179 ? 41.061 74.671 45.832 1.00 19.64 173 THR B C 1
ATOM 3683 O O . THR B 1 179 ? 39.911 74.483 45.425 1.00 19.47 173 THR B O 1
ATOM 3687 N N . VAL B 1 180 ? 41.907 75.481 45.221 1.00 19.64 174 VAL B N 1
ATOM 3688 C CA . VAL B 1 180 ? 41.485 76.281 44.079 1.00 19.36 174 VAL B CA 1
ATOM 3689 C C . VAL B 1 180 ? 41.328 75.452 42.812 1.00 21.01 174 VAL B C 1
ATOM 3690 O O . VAL B 1 180 ? 40.486 75.763 41.945 1.00 21.40 174 VAL B O 1
ATOM 3694 N N . GLY B 1 181 ? 42.166 74.424 42.681 1.00 19.71 175 GLY B N 1
ATOM 3695 C CA . GLY B 1 181 ? 42.095 73.537 41.524 1.00 19.61 175 GLY B CA 1
ATOM 3696 C C . GLY B 1 181 ? 42.935 73.912 40.316 1.00 20.08 175 GLY B C 1
ATOM 3697 O O . GLY B 1 181 ? 42.700 73.401 39.207 1.00 18.95 175 GLY B O 1
ATOM 3698 N N . TYR B 1 182 ? 43.935 74.782 40.513 1.00 19.61 176 TYR B N 1
ATOM 3699 C CA . TYR B 1 182 ? 44.750 75.238 39.375 1.00 19.48 176 TYR B CA 1
ATOM 3700 C C . TYR B 1 182 ? 46.154 74.644 39.324 1.00 18.61 176 TYR B C 1
ATOM 3701 O O . TYR B 1 182 ? 46.993 75.149 38.581 1.00 16.86 176 TYR B O 1
ATOM 3710 N N . SER B 1 183 ? 46.444 73.612 40.122 1.00 17.55 177 SER B N 1
ATOM 3711 C CA . SER B 1 183 ? 47.822 73.095 40.120 1.00 17.71 177 SER B CA 1
ATOM 3712 C C . SER B 1 183 ? 48.112 72.295 38.831 1.00 16.65 177 SER B C 1
ATOM 3713 O O . SER B 1 183 ? 47.210 71.858 38.142 1.00 17.00 177 SER B O 1
ATOM 3716 N N . ILE B 1 184 ? 49.386 72.142 38.515 1.00 17.93 178 ILE B N 1
ATOM 3717 C CA . ILE B 1 184 ? 49.860 71.457 37.294 1.00 19.40 178 ILE B CA 1
ATOM 3718 C C . ILE B 1 184 ? 50.714 70.289 37.805 1.00 18.89 178 ILE B C 1
ATOM 3719 O O . ILE B 1 184 ? 51.396 70.446 38.809 1.00 19.25 178 ILE B O 1
ATOM 3724 N N . PRO B 1 185 ? 50.639 69.102 37.155 1.00 19.04 179 PRO B N 1
ATOM 3725 C CA . PRO B 1 185 ? 51.240 67.898 37.737 1.00 17.75 179 PRO B CA 1
ATOM 3726 C C . PRO B 1 185 ? 52.711 68.042 38.182 1.00 17.47 179 PRO B C 1
ATOM 3727 O O . PRO B 1 185 ? 53.052 67.645 39.296 1.00 15.40 179 PRO B O 1
ATOM 3731 N N . TYR B 1 186 ? 53.589 68.609 37.364 1.00 17.69 180 TYR B N 1
ATOM 3732 C CA . TYR B 1 186 ? 54.992 68.615 37.811 1.00 20.45 180 TYR B CA 1
ATOM 3733 C C . TYR B 1 186 ? 55.182 69.499 39.060 1.00 19.52 180 TYR B C 1
ATOM 3734 O O . TYR B 1 186 ? 56.006 69.197 39.927 1.00 19.07 180 TYR B O 1
ATOM 3743 N N . LYS B 1 187 ? 54.356 70.538 39.201 1.00 20.37 181 LYS B N 1
ATOM 3744 C CA . LYS B 1 187 ? 54.399 71.359 40.425 1.00 18.56 181 LYS B CA 1
ATOM 3745 C C . LYS B 1 187 ? 53.842 70.659 41.651 1.00 18.43 181 LYS B C 1
ATOM 3746 O O . LYS B 1 187 ? 54.332 70.868 42.775 1.00 16.28 181 LYS B O 1
ATOM 3752 N N . THR B 1 188 ? 52.776 69.876 41.448 1.00 16.15 182 THR B N 1
ATOM 3753 C CA . THR B 1 188 ? 52.187 69.068 42.513 1.00 15.84 182 THR B CA 1
ATOM 3754 C C . THR B 1 188 ? 53.218 68.073 43.016 1.00 15.94 182 THR B C 1
ATOM 3755 O O . THR B 1 188 ? 53.389 67.912 44.224 1.00 15.24 182 THR B O 1
ATOM 3759 N N . GLU B 1 189 ? 53.922 67.424 42.093 1.00 15.80 183 GLU B N 1
ATOM 3760 C CA . GLU B 1 189 ? 54.909 66.431 42.484 1.00 17.10 183 GLU B CA 1
ATOM 3761 C C . GLU B 1 189 ? 56.028 67.067 43.344 1.00 16.87 183 GLU B C 1
ATOM 3762 O O . GLU B 1 189 ? 56.451 66.491 44.368 1.00 17.75 183 GLU B O 1
ATOM 3768 N N . GLU B 1 190 ? 56.521 68.212 42.895 1.00 17.06 184 GLU B N 1
ATOM 3769 C CA . GLU B 1 190 ? 57.566 68.965 43.598 1.00 19.16 184 GLU B CA 1
ATOM 3770 C C . GLU B 1 190 ? 57.062 69.436 44.966 1.00 17.84 184 GLU B C 1
ATOM 3771 O O . GLU B 1 190 ? 57.786 69.383 45.937 1.00 17.78 184 GLU B O 1
ATOM 3777 N N . PHE B 1 191 ? 55.815 69.883 45.031 1.00 16.14 185 PHE B N 1
ATOM 3778 C CA . PHE B 1 191 ? 55.289 70.393 46.257 1.00 17.77 185 PHE B CA 1
ATOM 3779 C C . PHE B 1 191 ? 55.221 69.294 47.330 1.00 17.51 185 PHE B C 1
ATOM 3780 O O . PHE B 1 191 ? 55.616 69.519 48.490 1.00 16.81 185 PHE B O 1
ATOM 3788 N N . PHE B 1 192 ? 54.713 68.112 46.944 1.00 16.64 186 PHE B N 1
ATOM 3789 C CA . PHE B 1 192 ? 54.729 66.983 47.862 1.00 16.72 186 PHE B CA 1
ATOM 3790 C C . PHE B 1 192 ? 56.128 66.609 48.320 1.00 17.22 186 PHE B C 1
ATOM 3791 O O . PHE B 1 192 ? 56.354 66.427 49.532 1.00 18.02 186 PHE B O 1
ATOM 3799 N N . ARG B 1 193 ? 57.066 66.516 47.377 1.00 17.82 187 ARG B N 1
ATOM 3800 C CA . ARG B 1 193 ? 58.413 66.028 47.717 1.00 19.42 187 ARG B CA 1
ATOM 3801 C C . ARG B 1 193 ? 59.014 67.000 48.709 1.00 19.33 187 ARG B C 1
ATOM 3802 O O . ARG B 1 193 ? 59.575 66.572 49.722 1.00 19.85 187 ARG B O 1
ATOM 3810 N N . GLU B 1 194 ? 58.822 68.303 48.463 1.00 18.75 188 GLU B N 1
ATOM 3811 C CA . GLU B 1 194 ? 59.452 69.339 49.296 1.00 19.67 188 GLU B CA 1
ATOM 3812 C C . GLU B 1 194 ? 58.806 69.410 50.689 1.00 18.36 188 GLU B C 1
ATOM 3813 O O . GLU B 1 194 ? 59.496 69.508 51.714 1.00 18.93 188 GLU B O 1
ATOM 3819 N N . LEU B 1 195 ? 57.478 69.333 50.744 1.00 16.75 189 LEU B N 1
ATOM 3820 C CA . LEU B 1 195 ? 56.792 69.438 52.032 1.00 16.47 189 LEU B CA 1
ATOM 3821 C C . LEU B 1 195 ? 57.107 68.223 52.928 1.00 16.67 189 LEU B C 1
ATOM 3822 O O . LEU B 1 195 ? 57.337 68.368 54.142 1.00 17.35 189 LEU B O 1
ATOM 3827 N N . ILE B 1 196 ? 57.095 67.033 52.326 1.00 16.26 190 ILE B N 1
ATOM 3828 C CA . ILE B 1 196 ? 57.384 65.819 53.059 1.00 16.45 190 ILE B CA 1
ATOM 3829 C C . ILE B 1 196 ? 58.789 65.963 53.643 1.00 17.50 190 ILE B C 1
ATOM 3830 O O . ILE B 1 196 ? 59.009 65.652 54.816 1.00 18.33 190 ILE B O 1
ATOM 3835 N N . ALA B 1 197 ? 59.738 66.417 52.825 1.00 17.29 191 ALA B N 1
ATOM 3836 C CA . ALA B 1 197 ? 61.123 66.583 53.287 1.00 18.78 191 ALA B CA 1
ATOM 3837 C C . ALA B 1 197 ? 61.283 67.612 54.415 1.00 17.93 191 ALA B C 1
ATOM 3838 O O . ALA B 1 197 ? 62.106 67.418 55.308 1.00 18.00 191 ALA B O 1
ATOM 3840 N N . LYS B 1 198 ? 60.493 68.685 54.388 1.00 17.33 192 LYS B N 1
ATOM 3841 C CA . LYS B 1 198 ? 60.637 69.778 55.371 1.00 19.44 192 LYS B CA 1
ATOM 3842 C C . LYS B 1 198 ? 59.939 69.488 56.707 1.00 17.65 192 LYS B C 1
ATOM 3843 O O . LYS B 1 198 ? 60.298 70.055 57.717 1.00 18.45 192 LYS B O 1
ATOM 3849 N N . THR B 1 199 ? 58.934 68.619 56.689 1.00 17.07 193 THR B N 1
ATOM 3850 C CA . THR B 1 199 ? 58.065 68.368 57.840 1.00 16.76 193 THR B CA 1
ATOM 3851 C C . THR B 1 199 ? 58.761 67.420 58.826 1.00 17.20 193 THR B C 1
ATOM 3852 O O . THR B 1 199 ? 59.158 66.302 58.458 1.00 16.71 193 THR B O 1
ATOM 3856 N N . PRO B 1 200 ? 58.929 67.861 60.080 1.00 18.49 194 PRO B N 1
ATOM 3857 C CA . PRO B 1 200 ? 59.453 66.951 61.119 1.00 19.56 194 PRO B CA 1
ATOM 3858 C C . PRO B 1 200 ? 58.668 65.647 61.230 1.00 18.21 194 PRO B C 1
ATOM 3859 O O . PRO B 1 200 ? 57.425 65.642 61.436 1.00 16.34 194 PRO B O 1
ATOM 3863 N N . ASN B 1 201 ? 59.404 64.549 61.099 1.00 19.68 195 ASN B N 1
ATOM 3864 C CA . ASN B 1 201 ? 58.807 63.199 61.090 1.00 19.70 195 ASN B CA 1
ATOM 3865 C C . ASN B 1 201 ? 57.788 62.952 59.951 1.00 19.58 195 ASN B C 1
ATOM 3866 O O . ASN B 1 201 ? 56.901 62.097 60.054 1.00 19.57 195 ASN B O 1
ATOM 3871 N N . GLY B 1 202 ? 57.951 63.670 58.843 1.00 19.03 196 GLY B N 1
ATOM 3872 C CA . GLY B 1 202 ? 57.066 63.525 57.675 1.00 20.00 196 GLY B CA 1
ATOM 3873 C C . GLY B 1 202 ? 57.145 62.133 57.069 1.00 21.36 196 GLY B C 1
ATOM 3874 O O . GLY B 1 202 ? 56.178 61.639 56.473 1.00 24.75 196 GLY B O 1
ATOM 3875 N N . GLY B 1 203 ? 58.293 61.485 57.239 1.00 21.70 197 GLY B N 1
ATOM 3876 C CA . GLY B 1 203 ? 58.495 60.136 56.707 1.00 22.00 197 GLY B CA 1
ATOM 3877 C C . GLY B 1 203 ? 57.718 59.092 57.485 1.00 22.75 197 GLY B C 1
ATOM 3878 O O . GLY B 1 203 ? 57.642 57.951 57.068 1.00 23.52 197 GLY B O 1
ATOM 3879 N N . LYS B 1 204 ? 57.099 59.480 58.594 1.00 20.40 198 LYS B N 1
ATOM 3880 C CA . LYS B 1 204 ? 56.538 58.502 59.494 1.00 21.92 198 LYS B CA 1
ATOM 3881 C C . LYS B 1 204 ? 55.049 58.357 59.284 1.00 21.89 198 LYS B C 1
ATOM 3882 O O . LYS B 1 204 ? 54.422 57.552 59.942 1.00 22.83 198 LYS B O 1
ATOM 3888 N N . VAL B 1 205 ? 54.469 59.176 58.415 1.00 18.68 199 VAL B N 1
ATOM 3889 C CA . VAL B 1 205 ? 53.023 59.139 58.211 1.00 17.50 199 VAL B CA 1
ATOM 3890 C C . VAL B 1 205 ? 52.688 59.022 56.753 1.00 16.71 199 VAL B C 1
ATOM 3891 O O . VAL B 1 205 ? 53.557 59.165 55.907 1.00 16.33 199 VAL B O 1
ATOM 3895 N N . VAL B 1 206 ? 51.400 58.802 56.476 1.00 16.61 200 VAL B N 1
ATOM 3896 C CA . VAL B 1 206 ? 50.871 58.778 55.131 1.00 15.02 200 VAL B CA 1
ATOM 3897 C C . VAL B 1 206 ? 50.449 60.185 54.651 1.00 14.57 200 VAL B C 1
ATOM 3898 O O . VAL B 1 206 ? 49.739 60.943 55.356 1.00 13.48 200 VAL B O 1
ATOM 3902 N N . TRP B 1 207 ? 50.873 60.498 53.433 1.00 13.48 201 TRP B N 1
ATOM 3903 C CA . TRP B 1 207 ? 50.555 61.764 52.793 1.00 14.11 201 TRP B CA 1
ATOM 3904 C C . TRP B 1 207 ? 49.453 61.540 51.790 1.00 14.09 201 TRP B C 1
ATOM 3905 O O . TRP B 1 207 ? 49.452 60.529 51.048 1.00 13.76 201 TRP B O 1
ATOM 3916 N N . SER B 1 208 ? 48.500 62.475 51.772 1.00 13.73 202 SER B N 1
ATOM 3917 C CA . SER B 1 208 ? 47.303 62.341 50.956 1.00 12.96 202 SER B CA 1
ATOM 3918 C C . SER B 1 208 ? 47.154 63.553 50.038 1.00 12.82 202 SER B C 1
ATOM 3919 O O . SER B 1 208 ? 47.445 64.681 50.446 1.00 13.17 202 SER B O 1
ATOM 3922 N N . ALA B 1 209 ? 46.648 63.310 48.838 1.00 12.62 203 ALA B N 1
ATOM 3923 C CA . ALA B 1 209 ? 46.289 64.356 47.896 1.00 13.13 203 ALA B CA 1
ATOM 3924 C C . ALA B 1 209 ? 44.785 64.413 47.699 1.00 13.71 203 ALA B C 1
ATOM 3925 O O . ALA B 1 209 ? 44.106 63.385 47.683 1.00 14.72 203 ALA B O 1
ATOM 3927 N N . HIS B 1 210 ? 44.244 65.626 47.577 1.00 14.03 204 HIS B N 1
ATOM 3928 C CA . HIS B 1 210 ? 42.826 65.810 47.250 1.00 13.63 204 HIS B CA 1
ATOM 3929 C C . HIS B 1 210 ? 42.748 66.847 46.154 1.00 13.95 204 HIS B C 1
ATOM 3930 O O . HIS B 1 210 ? 42.757 68.085 46.409 1.00 13.49 204 HIS B O 1
ATOM 3937 N N . CYS B 1 211 ? 42.701 66.368 44.913 1.00 14.36 205 CYS B N 1
ATOM 3938 C CA . CYS B 1 211 ? 42.867 67.246 43.771 1.00 14.18 205 CYS B CA 1
ATOM 3939 C C . CYS B 1 211 ? 41.527 67.632 43.146 1.00 14.57 205 CYS B C 1
ATOM 3940 O O . CYS B 1 211 ? 40.537 66.930 43.299 1.00 14.60 205 CYS B O 1
ATOM 3943 N N . HIS B 1 212 ? 41.505 68.764 42.439 1.00 15.19 206 HIS B N 1
ATOM 3944 C CA . HIS B 1 212 ? 40.269 69.262 41.818 1.00 15.21 206 HIS B CA 1
ATOM 3945 C C . HIS B 1 212 ? 40.407 69.426 40.338 1.00 14.74 206 HIS B C 1
ATOM 3946 O O . HIS B 1 212 ? 41.531 69.636 39.843 1.00 14.71 206 HIS B O 1
ATOM 3953 N N . ASN B 1 213 ? 39.287 69.286 39.620 1.00 14.34 207 ASN B N 1
ATOM 3954 C CA . ASN B 1 213 ? 39.321 69.106 38.159 1.00 15.66 207 ASN B CA 1
ATOM 3955 C C . ASN B 1 213 ? 39.047 70.377 37.347 1.00 16.01 207 ASN B C 1
ATOM 3956 O O . ASN B 1 213 ? 38.779 70.285 36.133 1.00 16.38 207 ASN B O 1
ATOM 3961 N N . ASP B 1 214 ? 39.225 71.546 37.982 1.00 16.15 208 ASP B N 1
ATOM 3962 C CA . ASP B 1 214 ? 38.962 72.851 37.358 1.00 16.75 208 ASP B CA 1
ATOM 3963 C C . ASP B 1 214 ? 39.672 73.130 36.040 1.00 16.69 208 ASP B C 1
ATOM 3964 O O . ASP B 1 214 ? 39.122 73.857 35.207 1.00 17.11 208 ASP B O 1
ATOM 3969 N N . LEU B 1 215 ? 40.867 72.561 35.835 1.00 16.58 209 LEU B N 1
ATOM 3970 C CA . LEU B 1 215 ? 41.550 72.640 34.534 1.00 16.56 209 LEU B CA 1
ATOM 3971 C C . LEU B 1 215 ? 41.658 71.275 33.834 1.00 16.53 209 LEU B C 1
ATOM 3972 O O . LEU B 1 215 ? 42.485 71.106 32.931 1.00 19.25 209 LEU B O 1
ATOM 3977 N N . GLY B 1 216 ? 40.834 70.309 34.237 1.00 15.63 210 GLY B N 1
ATOM 3978 C CA . GLY B 1 216 ? 40.911 68.970 33.698 1.00 16.38 210 GLY B CA 1
ATOM 3979 C C . GLY B 1 216 ? 42.117 68.144 34.156 1.00 17.42 210 GLY B C 1
ATOM 3980 O O . GLY B 1 216 ? 42.466 67.155 33.500 1.00 20.06 210 GLY B O 1
ATOM 3981 N N . LEU B 1 217 ? 42.737 68.515 35.279 1.00 15.91 211 LEU B N 1
ATOM 3982 C CA . LEU B 1 217 ? 43.994 67.848 35.713 1.00 14.90 211 LEU B CA 1
ATOM 3983 C C . LEU B 1 217 ? 43.924 67.070 37.020 1.00 14.76 211 LEU B C 1
ATOM 3984 O O . LEU B 1 217 ? 44.982 66.686 37.559 1.00 14.46 211 LEU B O 1
ATOM 3989 N N . ALA B 1 218 ? 42.719 66.851 37.562 1.00 13.98 212 ALA B N 1
ATOM 3990 C CA . ALA B 1 218 ? 42.625 66.282 38.937 1.00 13.66 212 ALA B CA 1
ATOM 3991 C C . ALA B 1 218 ? 43.344 64.948 39.014 1.00 13.24 212 ALA B C 1
ATOM 3992 O O . ALA B 1 218 ? 44.069 64.659 39.976 1.00 12.96 212 ALA B O 1
ATOM 3994 N N . VAL B 1 219 ? 43.125 64.103 38.013 1.00 13.59 213 VAL B N 1
ATOM 3995 C CA . VAL B 1 219 ? 43.735 62.758 38.017 1.00 13.15 213 VAL B CA 1
ATOM 3996 C C . VAL B 1 219 ? 45.258 62.797 37.838 1.00 13.85 213 VAL B C 1
ATOM 3997 O O . VAL B 1 219 ? 46.006 62.170 38.622 1.00 12.83 213 VAL B O 1
ATOM 4001 N N . ALA B 1 220 ? 45.720 63.471 36.772 1.00 13.46 214 ALA B N 1
ATOM 4002 C CA . ALA B 1 220 ? 47.165 63.752 36.582 1.00 13.72 214 ALA B CA 1
ATOM 4003 C C . ALA B 1 220 ? 47.850 64.302 37.859 1.00 14.04 214 ALA B C 1
ATOM 4004 O O . ALA B 1 220 ? 48.936 63.857 38.221 1.00 14.40 214 ALA B O 1
ATOM 4006 N N . ASN B 1 221 ? 47.214 65.265 38.528 1.00 14.04 215 ASN B N 1
ATOM 4007 C CA . ASN B 1 221 ? 47.793 65.838 39.744 1.00 14.15 215 ASN B CA 1
ATOM 4008 C C . ASN B 1 221 ? 47.834 64.820 40.875 1.00 14.25 215 ASN B C 1
ATOM 4009 O O . ASN B 1 221 ? 48.739 64.851 41.739 1.00 15.82 215 ASN B O 1
ATOM 4014 N N . SER B 1 222 ? 46.826 63.950 40.913 1.00 13.92 216 SER B N 1
ATOM 4015 C CA . SER B 1 222 ? 46.805 62.876 41.910 1.00 13.46 216 SER B CA 1
ATOM 4016 C C . SER B 1 222 ? 47.966 61.917 41.731 1.00 13.35 216 SER B C 1
ATOM 4017 O O . SER B 1 222 ? 48.623 61.516 42.697 1.00 12.11 216 SER B O 1
ATOM 4020 N N . LEU B 1 223 ? 48.213 61.525 40.482 1.00 13.26 217 LEU B N 1
ATOM 4021 C CA . LEU B 1 223 ? 49.294 60.630 40.175 1.00 13.84 217 LEU B CA 1
ATOM 4022 C C . LEU B 1 223 ? 50.646 61.284 40.453 1.00 13.99 217 LEU B C 1
ATOM 4023 O O . LEU B 1 223 ? 51.576 60.612 40.886 1.00 16.17 217 LEU B O 1
ATOM 4028 N N . ALA B 1 224 ? 50.771 62.577 40.145 1.00 14.30 218 ALA B N 1
ATOM 4029 C CA . ALA B 1 224 ? 51.990 63.327 40.429 1.00 14.05 218 ALA B CA 1
ATOM 4030 C C . ALA B 1 224 ? 52.238 63.356 41.959 1.00 14.30 218 ALA B C 1
ATOM 4031 O O . ALA B 1 224 ? 53.380 63.187 42.427 1.00 14.51 218 ALA B O 1
ATOM 4033 N N . ALA B 1 225 ? 51.172 63.542 42.731 1.00 13.32 219 ALA B N 1
ATOM 4034 C CA . ALA B 1 225 ? 51.311 63.532 44.187 1.00 13.79 219 ALA B CA 1
ATOM 4035 C C . ALA B 1 225 ? 51.924 62.175 44.630 1.00 13.90 219 ALA B C 1
ATOM 4036 O O . ALA B 1 225 ? 52.849 62.139 45.448 1.00 14.12 219 ALA B O 1
ATOM 4038 N N . LEU B 1 226 ? 51.432 61.073 44.061 1.00 14.43 220 LEU B N 1
ATOM 4039 C CA . LEU B 1 226 ? 51.970 59.719 44.332 1.00 14.87 220 LEU B CA 1
ATOM 4040 C C . LEU B 1 226 ? 53.476 59.645 44.038 1.00 16.23 220 LEU B C 1
ATOM 4041 O O . LEU B 1 226 ? 54.262 59.163 44.883 1.00 15.16 220 LEU B O 1
ATOM 4046 N N . LYS B 1 227 ? 53.891 60.148 42.872 1.00 16.42 221 LYS B N 1
ATOM 4047 C CA . LYS B 1 227 ? 55.308 60.126 42.485 1.00 17.83 221 LYS B CA 1
ATOM 4048 C C . LYS B 1 227 ? 56.101 60.974 43.456 1.00 18.15 221 LYS B C 1
ATOM 4049 O O . LYS B 1 227 ? 57.256 60.676 43.734 1.00 19.20 221 LYS B O 1
ATOM 4055 N N . GLY B 1 228 ? 55.487 62.033 43.974 1.00 16.78 222 GLY B N 1
ATOM 4056 C CA . GLY B 1 228 ? 56.165 62.896 44.959 1.00 16.27 222 GLY B CA 1
ATOM 4057 C C . GLY B 1 228 ? 56.207 62.301 46.371 1.00 16.16 222 GLY B C 1
ATOM 4058 O O . GLY B 1 228 ? 56.851 62.855 47.258 1.00 16.64 222 GLY B O 1
ATOM 4059 N N . GLY B 1 229 ? 55.547 61.164 46.591 1.00 15.71 223 GLY B N 1
ATOM 4060 C CA . GLY B 1 229 ? 55.633 60.527 47.923 1.00 15.50 223 GLY B CA 1
ATOM 4061 C C . GLY B 1 229 ? 54.314 60.341 48.650 1.00 14.87 223 GLY B C 1
ATOM 4062 O O . GLY B 1 229 ? 54.281 59.680 49.690 1.00 14.31 223 GLY B O 1
ATOM 4063 N N . ALA B 1 230 ? 53.210 60.900 48.134 1.00 14.90 224 ALA B N 1
ATOM 4064 C CA . ALA B 1 230 ? 51.867 60.602 48.716 1.00 14.01 224 ALA B CA 1
ATOM 4065 C C . ALA B 1 230 ? 51.522 59.120 48.516 1.00 14.65 224 ALA B C 1
ATOM 4066 O O . ALA B 1 230 ? 51.926 58.521 47.527 1.00 13.52 224 ALA B O 1
ATOM 4068 N N . ARG B 1 231 ? 50.744 58.536 49.433 1.00 13.85 225 ARG B N 1
ATOM 4069 C CA . ARG B 1 231 ? 50.288 57.180 49.270 1.00 15.90 225 ARG B CA 1
ATOM 4070 C C . ARG B 1 231 ? 48.783 57.037 49.559 1.00 16.41 225 ARG B C 1
ATOM 4071 O O . ARG B 1 231 ? 48.272 55.910 49.643 1.00 16.22 225 ARG B O 1
ATOM 4079 N N . GLN B 1 232 ? 48.096 58.162 49.726 1.00 15.07 226 GLN B N 1
ATOM 4080 C CA . GLN B 1 232 ? 46.628 58.141 49.733 1.00 14.18 226 GLN B CA 1
ATOM 4081 C C . GLN B 1 232 ? 46.137 59.129 48.672 1.00 13.98 226 GLN B C 1
ATOM 4082 O O . GLN B 1 232 ? 46.715 60.207 48.523 1.00 15.29 226 GLN B O 1
ATOM 4088 N N . VAL B 1 233 ? 45.092 58.764 47.929 1.00 13.39 227 VAL B N 1
ATOM 4089 C CA . VAL B 1 233 ? 44.384 59.685 47.023 1.00 13.35 227 VAL B CA 1
ATOM 4090 C C . VAL B 1 233 ? 42.915 59.799 47.430 1.00 13.25 227 VAL B C 1
ATOM 4091 O O . VAL B 1 233 ? 42.221 58.773 47.580 1.00 13.04 227 VAL B O 1
ATOM 4095 N N . GLU B 1 234 ? 42.464 61.041 47.639 1.00 13.04 228 GLU B N 1
ATOM 4096 C CA . GLU B 1 234 ? 41.066 61.286 47.893 1.00 13.26 228 GLU B CA 1
ATOM 4097 C C . GLU B 1 234 ? 40.350 61.511 46.581 1.00 12.71 228 GLU B C 1
ATOM 4098 O O . GLU B 1 234 ? 40.852 62.237 45.724 1.00 13.11 228 GLU B O 1
ATOM 4104 N N . CYS B 1 235 ? 39.188 60.885 46.413 1.00 13.07 229 CYS B N 1
ATOM 4105 C CA . CYS B 1 235 ? 38.574 60.867 45.060 1.00 13.80 229 CYS B CA 1
ATOM 4106 C C . CYS B 1 235 ? 37.144 60.427 45.209 1.00 14.21 229 CYS B C 1
ATOM 4107 O O . CYS B 1 235 ? 36.710 60.093 46.337 1.00 13.59 229 CYS B O 1
ATOM 4110 N N . THR B 1 236 ? 36.380 60.458 44.117 1.00 13.54 230 THR B N 1
ATOM 4111 C CA . THR B 1 236 ? 34.947 60.188 44.217 1.00 14.71 230 THR B CA 1
ATOM 4112 C C . THR B 1 236 ? 34.523 59.397 42.986 1.00 14.95 230 THR B C 1
ATOM 4113 O O . THR B 1 236 ? 35.176 59.479 41.933 1.00 14.28 230 THR B O 1
ATOM 4117 N N . VAL B 1 237 ? 33.436 58.636 43.110 1.00 15.25 231 VAL B N 1
ATOM 4118 C CA . VAL B 1 237 ? 32.905 57.943 41.932 1.00 15.13 231 VAL B CA 1
ATOM 4119 C C . VAL B 1 237 ? 32.476 59.016 40.910 1.00 15.62 231 VAL B C 1
ATOM 4120 O O . VAL B 1 237 ? 31.786 59.998 41.242 1.00 15.75 231 VAL B O 1
ATOM 4124 N N . ASN B 1 238 ? 32.891 58.825 39.666 1.00 15.77 232 ASN B N 1
ATOM 4125 C CA . ASN B 1 238 ? 32.589 59.732 38.558 1.00 16.19 232 ASN B CA 1
ATOM 4126 C C . ASN B 1 238 ? 33.169 61.115 38.756 1.00 16.66 232 ASN B C 1
ATOM 4127 O O . ASN B 1 238 ? 32.768 62.031 38.057 1.00 18.33 232 ASN B O 1
ATOM 4132 N N . GLY B 1 239 ? 34.077 61.279 39.723 1.00 15.89 233 GLY B N 1
ATOM 4133 C CA . GLY B 1 239 ? 34.610 62.606 40.035 1.00 15.83 233 GLY B CA 1
ATOM 4134 C C . GLY B 1 239 ? 33.563 63.573 40.546 1.00 17.28 233 GLY B C 1
ATOM 4135 O O . GLY B 1 239 ? 33.788 64.796 40.550 1.00 16.27 233 GLY B O 1
ATOM 4136 N N . LEU B 1 240 ? 32.427 63.030 41.007 1.00 17.19 234 LEU B N 1
ATOM 4137 C CA . LEU B 1 240 ? 31.363 63.849 41.620 1.00 17.11 234 LEU B CA 1
ATOM 4138 C C . LEU B 1 240 ? 31.943 64.836 42.679 1.00 17.56 234 LEU B C 1
ATOM 4139 O O . LEU B 1 240 ? 32.784 64.443 43.484 1.00 16.19 234 LEU B O 1
ATOM 4144 N N . GLY B 1 241 ? 31.461 66.079 42.693 1.00 18.46 235 GLY B N 1
ATOM 4145 C CA . GLY B 1 241 ? 32.009 67.138 43.536 1.00 18.78 235 GLY B CA 1
ATOM 4146 C C . GLY B 1 241 ? 31.573 68.508 43.015 1.00 20.69 235 GLY B C 1
ATOM 4147 O O . GLY B 1 241 ? 31.122 68.632 41.878 1.00 20.46 235 GLY B O 1
ATOM 4148 N N . GLU B 1 242 ? 31.679 69.531 43.864 1.00 20.75 236 GLU B N 1
ATOM 4149 C CA . GLU B 1 242 ? 31.347 70.901 43.450 1.00 22.86 236 GLU B CA 1
ATOM 4150 C C . GLU B 1 242 ? 32.203 71.364 42.260 1.00 21.19 236 GLU B C 1
ATOM 4151 O O . GLU B 1 242 ? 33.289 70.834 42.022 1.00 21.11 236 GLU B O 1
ATOM 4157 N N . ARG B 1 243 ? 31.717 72.383 41.569 1.00 21.35 237 ARG B N 1
ATOM 4158 C CA . ARG B 1 243 ? 32.472 73.023 40.505 1.00 23.48 237 ARG B CA 1
ATOM 4159 C C . ARG B 1 243 ? 32.763 71.971 39.446 1.00 23.59 237 ARG B C 1
ATOM 4160 O O . ARG B 1 243 ? 31.835 71.297 38.961 1.00 23.98 237 ARG B O 1
ATOM 4168 N N . ALA B 1 244 ? 34.029 71.806 39.072 1.00 23.11 238 ALA B N 1
ATOM 4169 C CA . ALA B 1 244 ? 34.315 70.839 38.001 1.00 23.55 238 ALA B CA 1
ATOM 4170 C C . ALA B 1 244 ? 34.502 69.424 38.577 1.00 23.20 238 ALA B C 1
ATOM 4171 O O . ALA B 1 244 ? 34.610 68.445 37.836 1.00 25.70 238 ALA B O 1
ATOM 4173 N N . GLY B 1 245 ? 34.508 69.313 39.903 1.00 20.94 239 GLY B N 1
ATOM 4174 C CA . GLY B 1 245 ? 34.516 67.986 40.541 1.00 18.40 239 GLY B CA 1
ATOM 4175 C C . GLY B 1 245 ? 35.884 67.632 41.089 1.00 16.20 239 GLY B C 1
ATOM 4176 O O . GLY B 1 245 ? 36.822 68.464 41.075 1.00 14.73 239 GLY B O 1
ATOM 4177 N N . ASN B 1 246 ? 35.967 66.402 41.591 1.00 15.84 240 ASN B N 1
ATOM 4178 C CA . ASN B 1 246 ? 37.143 65.802 42.206 1.00 15.04 240 ASN B CA 1
ATOM 4179 C C . ASN B 1 246 ? 37.850 64.855 41.234 1.00 14.50 240 ASN B C 1
ATOM 4180 O O . ASN B 1 246 ? 37.400 64.682 40.104 1.00 15.04 240 ASN B O 1
ATOM 4185 N N . ALA B 1 247 ? 38.975 64.277 41.664 1.00 13.85 241 ALA B N 1
ATOM 4186 C CA . ALA B 1 247 ? 39.583 63.182 40.922 1.00 14.28 241 ALA B CA 1
ATOM 4187 C C . ALA B 1 247 ? 38.608 62.004 40.916 1.00 13.95 241 ALA B C 1
ATOM 4188 O O . ALA B 1 247 ? 37.983 61.695 41.943 1.00 14.07 241 ALA B O 1
ATOM 4190 N N A SER B 1 248 ? 38.460 61.332 39.784 0.50 13.42 242 SER B N 1
ATOM 4191 N N B SER B 1 248 ? 38.471 61.373 39.759 0.50 14.29 242 SER B N 1
ATOM 4192 C CA A SER B 1 248 ? 37.525 60.206 39.744 0.50 13.59 242 SER B CA 1
ATOM 4193 C CA B SER B 1 248 ? 37.657 60.175 39.629 0.50 15.16 242 SER B CA 1
ATOM 4194 C C A SER B 1 248 ? 38.193 58.866 40.029 0.50 13.98 242 SER B C 1
ATOM 4195 C C B SER B 1 248 ? 38.381 58.984 40.221 0.50 14.94 242 SER B C 1
ATOM 4196 O O A SER B 1 248 ? 39.107 58.426 39.314 0.50 14.28 242 SER B O 1
ATOM 4197 O O B SER B 1 248 ? 39.559 58.768 39.901 0.50 15.26 242 SER B O 1
ATOM 4202 N N . VAL B 1 249 ? 37.694 58.206 41.060 1.00 14.43 243 VAL B N 1
ATOM 4203 C CA . VAL B 1 249 ? 38.289 57.002 41.590 1.00 14.77 243 VAL B CA 1
ATOM 4204 C C . VAL B 1 249 ? 38.517 55.992 40.471 1.00 15.82 243 VAL B C 1
ATOM 4205 O O . VAL B 1 249 ? 39.518 55.289 40.489 1.00 16.21 243 VAL B O 1
ATOM 4209 N N . GLU B 1 250 ? 37.623 55.934 39.478 1.00 15.20 244 GLU B N 1
ATOM 4210 C CA . GLU B 1 250 ? 37.793 54.877 38.461 1.00 17.37 244 GLU B CA 1
ATOM 4211 C C . GLU B 1 250 ? 39.010 55.132 37.600 1.00 16.08 244 GLU B C 1
ATOM 4212 O O . GLU B 1 250 ? 39.712 54.165 37.202 1.00 16.11 244 GLU B O 1
ATOM 4218 N N . GLU B 1 251 ? 39.254 56.418 37.299 1.00 14.64 245 GLU B N 1
ATOM 4219 C CA . GLU B 1 251 ? 40.412 56.808 36.508 1.00 14.68 245 GLU B CA 1
ATOM 4220 C C . GLU B 1 251 ? 41.728 56.614 37.263 1.00 14.70 245 GLU B C 1
ATOM 4221 O O . GLU B 1 251 ? 42.670 56.100 36.703 1.00 13.28 245 GLU B O 1
ATOM 4227 N N . ILE B 1 252 ? 41.779 57.029 38.537 1.00 14.95 246 ILE B N 1
ATOM 4228 C CA . ILE B 1 252 ? 42.953 56.795 39.340 1.00 16.25 246 ILE B CA 1
ATOM 4229 C C . ILE B 1 252 ? 43.323 55.301 39.394 1.00 16.02 246 ILE B C 1
ATOM 4230 O O . ILE B 1 252 ? 44.476 54.915 39.166 1.00 15.19 246 ILE B O 1
ATOM 4235 N N . VAL B 1 253 ? 42.350 54.480 39.751 1.00 15.68 247 VAL B N 1
ATOM 4236 C CA . VAL B 1 253 ? 42.592 53.054 39.981 1.00 16.09 247 VAL B CA 1
ATOM 4237 C C . VAL B 1 253 ? 43.046 52.416 38.669 1.00 16.74 247 VAL B C 1
ATOM 4238 O O . VAL B 1 253 ? 43.968 51.580 38.645 1.00 16.81 247 VAL B O 1
ATOM 4242 N N . MET B 1 254 ? 42.364 52.768 37.582 1.00 15.51 248 MET B N 1
ATOM 4243 C CA . MET B 1 254 ? 42.683 52.138 36.305 1.00 15.95 248 MET B CA 1
ATOM 4244 C C . MET B 1 254 ? 43.993 52.663 35.672 1.00 16.25 248 MET B C 1
ATOM 4245 O O . MET B 1 254 ? 44.691 51.873 35.031 1.00 16.27 248 MET B O 1
ATOM 4250 N N . ALA B 1 255 ? 44.325 53.956 35.833 1.00 14.64 249 ALA B N 1
ATOM 4251 C CA . ALA B 1 255 ? 45.668 54.437 35.433 1.00 14.69 249 ALA B CA 1
ATOM 4252 C C . ALA B 1 255 ? 46.758 53.617 36.155 1.00 15.31 249 ALA B C 1
ATOM 4253 O O . ALA B 1 255 ? 47.743 53.182 35.544 1.00 15.10 249 ALA B O 1
ATOM 4255 N N . LEU B 1 256 ? 46.585 53.399 37.458 1.00 14.64 250 LEU B N 1
ATOM 4256 C CA . LEU B 1 256 ? 47.543 52.608 38.226 1.00 15.78 250 LEU B CA 1
ATOM 4257 C C . LEU B 1 256 ? 47.560 51.112 37.797 1.00 16.86 250 LEU B C 1
ATOM 4258 O O . LEU B 1 256 ? 48.630 50.491 37.715 1.00 17.04 250 LEU B O 1
ATOM 4263 N N . LYS B 1 257 ? 46.392 50.530 37.581 1.00 16.90 251 LYS B N 1
ATOM 4264 C CA . LYS B 1 257 ? 46.330 49.148 37.103 1.00 19.75 251 LYS B CA 1
ATOM 4265 C C . LYS B 1 257 ? 46.972 49.008 35.700 1.00 19.80 251 LYS B C 1
ATOM 4266 O O . LYS B 1 257 ? 47.840 48.159 35.460 1.00 17.92 251 LYS B O 1
ATOM 4272 N N . VAL B 1 258 ? 46.521 49.830 34.762 1.00 19.27 252 VAL B N 1
ATOM 4273 C CA . VAL B 1 258 ? 46.956 49.687 33.371 1.00 18.16 252 VAL B CA 1
ATOM 4274 C C . VAL B 1 258 ? 48.458 49.971 33.216 1.00 19.52 252 VAL B C 1
ATOM 4275 O O . VAL B 1 258 ? 49.165 49.268 32.461 1.00 19.25 252 VAL B O 1
ATOM 4279 N N . ARG B 1 259 ? 48.942 51.007 33.914 1.00 18.41 253 ARG B N 1
ATOM 4280 C CA . ARG B 1 259 ? 50.369 51.384 33.848 1.00 18.62 253 ARG B CA 1
ATOM 4281 C C . ARG B 1 259 ? 51.143 50.959 35.113 1.00 18.38 253 ARG B C 1
ATOM 4282 O O . ARG B 1 259 ? 52.019 51.698 35.595 1.00 17.56 253 ARG B O 1
ATOM 4290 N N . HIS B 1 260 ? 50.843 49.763 35.624 1.00 18.34 254 HIS B N 1
ATOM 4291 C CA . HIS B 1 260 ? 51.562 49.216 36.805 1.00 20.26 254 HIS B CA 1
ATOM 4292 C C . HIS B 1 260 ? 53.033 49.139 36.478 1.00 20.18 254 HIS B C 1
ATOM 4293 O O . HIS B 1 260 ? 53.891 49.316 37.346 1.00 19.75 254 HIS B O 1
ATOM 4300 N N . ASP B 1 261 ? 53.321 48.934 35.193 1.00 19.33 255 ASP B N 1
ATOM 4301 C CA . ASP B 1 261 ? 54.674 48.916 34.689 1.00 21.38 255 ASP B CA 1
ATOM 4302 C C . ASP B 1 261 ? 55.427 50.203 34.976 1.00 21.66 255 ASP B C 1
ATOM 4303 O O . ASP B 1 261 ? 56.625 50.152 35.171 1.00 24.62 255 ASP B O 1
ATOM 4308 N N . LEU B 1 262 ? 54.758 51.356 34.996 1.00 21.24 256 LEU B N 1
ATOM 4309 C CA . LEU B 1 262 ? 55.456 52.609 35.308 1.00 20.81 256 LEU B CA 1
ATOM 4310 C C . LEU B 1 262 ? 55.360 53.008 36.762 1.00 21.61 256 LEU B C 1
ATOM 4311 O O . LEU B 1 262 ? 56.275 53.662 37.265 1.00 23.58 256 LEU B O 1
ATOM 4316 N N . PHE B 1 263 ? 54.251 52.668 37.420 1.00 20.25 257 PHE B N 1
ATOM 4317 C CA . PHE B 1 263 ? 54.043 53.086 38.811 1.00 20.39 257 PHE B CA 1
ATOM 4318 C C . PHE B 1 263 ? 54.418 52.045 39.848 1.00 19.88 257 PHE B C 1
ATOM 4319 O O . PHE B 1 263 ? 54.874 52.412 40.939 1.00 20.67 257 PHE B O 1
ATOM 4327 N N . GLY B 1 264 ? 54.173 50.773 39.557 1.00 19.16 258 GLY B N 1
ATOM 4328 C CA . GLY B 1 264 ? 54.435 49.718 40.555 1.00 22.43 258 GLY B CA 1
ATOM 4329 C C . GLY B 1 264 ? 53.631 49.841 41.845 1.00 20.63 258 GLY B C 1
ATOM 4330 O O . GLY B 1 264 ? 54.084 49.410 42.915 1.00 22.43 258 GLY B O 1
ATOM 4331 N N . LEU B 1 265 ? 52.444 50.439 41.765 1.00 18.33 259 LEU B N 1
ATOM 4332 C CA . LEU B 1 265 ? 51.623 50.676 42.945 1.00 18.82 259 LEU B CA 1
ATOM 4333 C C . LEU B 1 265 ? 50.363 49.813 42.941 1.00 18.73 259 LEU B C 1
ATOM 4334 O O . LEU B 1 265 ? 49.871 49.473 41.880 1.00 18.75 259 LEU B O 1
ATOM 4339 N N . GLU B 1 266 ? 49.900 49.416 44.133 1.00 22.50 260 GLU B N 1
ATOM 4340 C CA . GLU B 1 266 ? 48.754 48.487 44.302 1.00 23.88 260 GLU B CA 1
ATOM 4341 C C . GLU B 1 266 ? 47.601 49.146 45.043 1.00 21.12 260 GLU B C 1
ATOM 4342 O O . GLU B 1 266 ? 47.851 50.010 45.880 1.00 20.69 260 GLU B O 1
ATOM 4348 N N . THR B 1 267 ? 46.361 48.732 44.741 1.00 19.79 261 THR B N 1
ATOM 4349 C CA . THR B 1 267 ? 45.175 49.110 45.511 1.00 19.16 261 THR B CA 1
ATOM 4350 C C . THR B 1 267 ? 44.426 47.837 45.920 1.00 20.88 261 THR B C 1
ATOM 4351 O O . THR B 1 267 ? 44.740 46.734 45.431 1.00 20.78 261 THR B O 1
ATOM 4355 N N . GLY B 1 268 ? 43.453 47.967 46.825 1.00 19.97 262 GLY B N 1
ATOM 4356 C CA . GLY B 1 268 ? 42.581 46.818 47.172 1.00 19.65 262 GLY B CA 1
ATOM 4357 C C . GLY B 1 268 ? 41.286 46.784 46.371 1.00 18.44 262 GLY B C 1
ATOM 4358 O O . GLY B 1 268 ? 40.342 46.090 46.761 1.00 17.35 262 GLY B O 1
ATOM 4359 N N . ILE B 1 269 ? 41.233 47.551 45.273 1.00 16.84 263 ILE B N 1
ATOM 4360 C CA . ILE B 1 269 ? 39.974 47.746 44.511 1.00 17.01 263 ILE B CA 1
ATOM 4361 C C . ILE B 1 269 ? 39.587 46.474 43.732 1.00 18.27 263 ILE B C 1
ATOM 4362 O O . ILE B 1 269 ? 40.426 45.816 43.138 1.00 18.06 263 ILE B O 1
ATOM 4367 N N . ASP B 1 270 ? 38.317 46.119 43.758 1.00 17.82 264 ASP B N 1
ATOM 4368 C CA . ASP B 1 270 ? 37.815 45.086 42.842 1.00 19.35 264 ASP B CA 1
ATOM 4369 C C . ASP B 1 270 ? 37.344 45.831 41.559 1.00 17.79 264 ASP B C 1
ATOM 4370 O O . ASP B 1 270 ? 36.273 46.469 41.534 1.00 17.20 264 ASP B O 1
ATOM 4375 N N . THR B 1 271 ? 38.151 45.821 40.514 1.00 17.53 265 THR B N 1
ATOM 4376 C CA . THR B 1 271 ? 37.829 46.692 39.356 1.00 17.73 265 THR B CA 1
ATOM 4377 C C . THR B 1 271 ? 36.500 46.266 38.700 1.00 18.06 265 THR B C 1
ATOM 4378 O O . THR B 1 271 ? 35.851 47.082 38.015 1.00 16.88 265 THR B O 1
ATOM 4382 N N . THR B 1 272 ? 36.076 45.024 38.927 1.00 17.50 266 THR B N 1
ATOM 4383 C CA . THR B 1 272 ? 34.776 44.600 38.328 1.00 19.55 266 THR B CA 1
ATOM 4384 C C . THR B 1 272 ? 33.567 45.372 38.921 1.00 19.08 266 THR B C 1
ATOM 4385 O O . THR B 1 272 ? 32.466 45.350 38.375 1.00 19.65 266 THR B O 1
ATOM 4389 N N . GLN B 1 273 ? 33.772 46.053 40.045 1.00 17.49 267 GLN B N 1
ATOM 4390 C CA . GLN B 1 273 ? 32.693 46.827 40.650 1.00 17.39 267 GLN B CA 1
ATOM 4391 C C . GLN B 1 273 ? 32.647 48.292 40.199 1.00 17.42 267 GLN B C 1
ATOM 4392 O O . GLN B 1 273 ? 31.766 49.069 40.641 1.00 19.30 267 GLN B O 1
ATOM 4398 N N . ILE B 1 274 ? 33.594 48.678 39.347 1.00 16.73 268 ILE B N 1
ATOM 4399 C CA . ILE B 1 274 ? 33.678 50.068 38.889 1.00 16.29 268 ILE B CA 1
ATOM 4400 C C . ILE B 1 274 ? 32.429 50.539 38.154 1.00 16.70 268 ILE B C 1
ATOM 4401 O O . ILE B 1 274 ? 31.841 51.556 38.528 1.00 15.32 268 ILE B O 1
ATOM 4406 N N . VAL B 1 275 ? 32.009 49.805 37.127 1.00 17.59 269 VAL B N 1
ATOM 4407 C CA . VAL B 1 275 ? 30.778 50.193 36.402 1.00 18.29 269 VAL B CA 1
ATOM 4408 C C . VAL B 1 275 ? 29.481 50.153 37.272 1.00 17.94 269 VAL B C 1
ATOM 4409 O O . VAL B 1 275 ? 28.746 51.134 37.293 1.00 18.48 269 VAL B O 1
ATOM 4413 N N . PRO B 1 276 ? 29.231 49.066 38.033 1.00 17.70 270 PRO B N 1
ATOM 4414 C CA . PRO B 1 276 ? 28.073 49.102 38.920 1.00 17.74 270 PRO B CA 1
ATOM 4415 C C . PRO B 1 276 ? 28.109 50.328 39.894 1.00 17.63 270 PRO B C 1
ATOM 4416 O O . PRO B 1 276 ? 27.073 50.994 40.119 1.00 16.24 270 PRO B O 1
ATOM 4420 N N . SER B 1 277 ? 29.298 50.654 40.403 1.00 16.19 271 SER B N 1
ATOM 4421 C CA . SER B 1 277 ? 29.423 51.796 41.314 1.00 15.98 271 SER B CA 1
ATOM 4422 C C . SER B 1 277 ? 29.067 53.109 40.597 1.00 16.33 271 SER B C 1
ATOM 4423 O O . SER B 1 277 ? 28.354 53.940 41.135 1.00 16.11 271 SER B O 1
ATOM 4426 N N . SER B 1 278 ? 29.573 53.284 39.371 1.00 16.87 272 SER B N 1
ATOM 4427 C CA . SER B 1 278 ? 29.322 54.482 38.597 1.00 15.59 272 SER B CA 1
ATOM 4428 C C . SER B 1 278 ? 27.817 54.651 38.289 1.00 16.74 272 SER B C 1
ATOM 4429 O O . SER B 1 278 ? 27.260 55.753 38.408 1.00 15.67 272 SER B O 1
ATOM 4432 N N . LYS B 1 279 ? 27.181 53.581 37.817 1.00 17.49 273 LYS B N 1
ATOM 4433 C CA . LYS B 1 279 ? 25.754 53.623 37.541 1.00 18.71 273 LYS B CA 1
ATOM 4434 C C . LYS B 1 279 ? 24.927 53.928 38.766 1.00 18.54 273 LYS B C 1
ATOM 4435 O O . LYS B 1 279 ? 24.000 54.741 38.706 1.00 18.81 273 LYS B O 1
ATOM 4441 N N . LEU B 1 280 ? 25.243 53.264 39.871 1.00 17.97 274 LEU B N 1
ATOM 4442 C CA . LEU B 1 280 ? 24.494 53.481 41.112 1.00 18.42 274 LEU B CA 1
ATOM 4443 C C . LEU B 1 280 ? 24.602 54.969 41.546 1.00 18.83 274 LEU B C 1
ATOM 4444 O O . LEU B 1 280 ? 23.567 55.643 41.796 1.00 18.39 274 LEU B O 1
ATOM 4449 N N . VAL B 1 281 ? 25.833 55.491 41.594 1.00 17.18 275 VAL B N 1
ATOM 4450 C CA . VAL B 1 281 ? 26.060 56.911 41.943 1.00 16.84 275 VAL B CA 1
ATOM 4451 C C . VAL B 1 281 ? 25.368 57.889 41.004 1.00 17.98 275 VAL B C 1
ATOM 4452 O O . VAL B 1 281 ? 24.687 58.818 41.442 1.00 17.74 275 VAL B O 1
ATOM 4456 N N . SER B 1 282 ? 25.487 57.649 39.698 1.00 19.96 276 SER B N 1
ATOM 4457 C CA . SER B 1 282 ? 24.835 58.507 38.718 1.00 20.47 276 SER B CA 1
ATOM 4458 C C . SER B 1 282 ? 23.298 58.467 38.836 1.00 22.31 276 SER B C 1
ATOM 4459 O O . SER B 1 282 ? 22.618 59.485 38.718 1.00 21.97 276 SER B O 1
ATOM 4462 N N . THR B 1 283 ? 22.744 57.278 39.039 1.00 21.87 277 THR B N 1
ATOM 4463 C CA . THR B 1 283 ? 21.298 57.144 39.268 1.00 24.19 277 THR B CA 1
ATOM 4464 C C . THR B 1 283 ? 20.874 57.945 40.514 1.00 23.08 277 THR B C 1
ATOM 4465 O O . THR B 1 283 ? 19.910 58.714 40.491 1.00 22.44 277 THR B O 1
ATOM 4469 N N . ILE B 1 284 ? 21.575 57.753 41.615 1.00 22.28 278 ILE B N 1
ATOM 4470 C CA . ILE B 1 284 ? 21.088 58.297 42.855 1.00 22.03 278 ILE B CA 1
ATOM 4471 C C . ILE B 1 284 ? 21.164 59.830 42.866 1.00 24.26 278 ILE B C 1
ATOM 4472 O O . ILE B 1 284 ? 20.230 60.488 43.345 1.00 25.27 278 ILE B O 1
ATOM 4477 N N . THR B 1 285 ? 22.240 60.392 42.308 1.00 23.34 279 THR B N 1
ATOM 4478 C CA . THR B 1 285 ? 22.535 61.814 42.480 1.00 25.06 279 THR B CA 1
ATOM 4479 C C . THR B 1 285 ? 21.942 62.652 41.360 1.00 27.13 279 THR B C 1
ATOM 4480 O O . THR B 1 285 ? 21.905 63.871 41.466 1.00 28.86 279 THR B O 1
ATOM 4484 N N . GLY B 1 286 ? 21.519 62.003 40.274 1.00 27.89 280 GLY B N 1
ATOM 4485 C CA . GLY B 1 286 ? 21.070 62.720 39.085 1.00 28.12 280 GLY B CA 1
ATOM 4486 C C . GLY B 1 286 ? 22.202 63.256 38.219 1.00 30.05 280 GLY B C 1
ATOM 4487 O O . GLY B 1 286 ? 21.951 63.906 37.209 1.00 30.73 280 GLY B O 1
ATOM 4488 N N . TYR B 1 287 ? 23.458 63.018 38.607 1.00 27.87 281 TYR B N 1
ATOM 4489 C CA . TYR B 1 287 ? 24.598 63.496 37.786 1.00 28.16 281 TYR B CA 1
ATOM 4490 C C . TYR B 1 287 ? 24.928 62.486 36.690 1.00 27.04 281 TYR B C 1
ATOM 4491 O O . TYR B 1 287 ? 25.482 61.412 36.977 1.00 25.02 281 TYR B O 1
ATOM 4500 N N . PRO B 1 288 ? 24.602 62.822 35.425 1.00 27.93 282 PRO B N 1
ATOM 4501 C CA . PRO B 1 28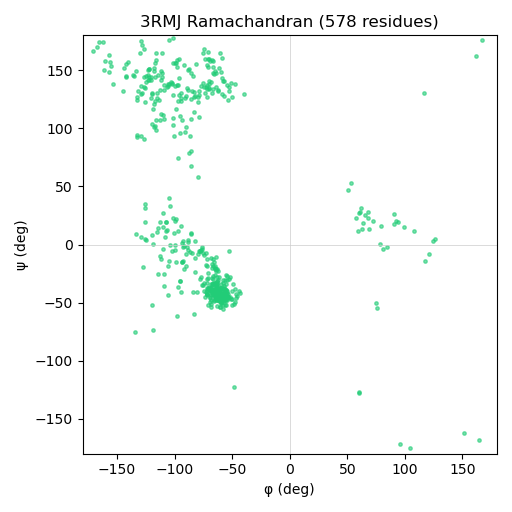8 ? 24.887 61.870 34.349 1.00 27.50 282 PRO B CA 1
ATOM 4502 C C . PRO B 1 288 ? 26.390 61.776 34.097 1.00 26.02 282 PRO B C 1
ATOM 4503 O O . PRO B 1 288 ? 27.154 62.607 34.571 1.00 24.51 282 PRO B O 1
ATOM 4507 N N . VAL B 1 289 ? 26.795 60.749 33.362 1.00 24.33 283 VAL B N 1
ATOM 4508 C CA . VAL B 1 289 ? 28.178 60.529 32.988 1.00 24.03 283 VAL B CA 1
ATOM 4509 C C . VAL B 1 289 ? 28.189 60.721 31.463 1.00 22.82 283 VAL B C 1
ATOM 4510 O O . VAL B 1 289 ? 27.401 60.114 30.765 1.00 21.76 283 VAL B O 1
ATOM 4514 N N . GLN B 1 290 ? 29.014 61.614 30.945 1.00 22.25 284 GLN B N 1
ATOM 4515 C CA . GLN B 1 290 ? 28.945 61.842 29.502 1.00 23.45 284 GLN B CA 1
ATOM 4516 C C . GLN B 1 290 ? 29.516 60.604 28.756 1.00 22.42 284 GLN B C 1
ATOM 4517 O O . GLN B 1 290 ? 30.204 59.775 29.365 1.00 21.56 284 GLN B O 1
ATOM 4523 N N . PRO B 1 291 ? 29.170 60.431 27.466 1.00 23.36 285 PRO B N 1
ATOM 4524 C CA . PRO B 1 291 ? 29.547 59.218 26.705 1.00 22.48 285 PRO B CA 1
ATOM 4525 C C . PRO B 1 291 ? 31.069 59.045 26.531 1.00 21.49 285 PRO B C 1
ATOM 4526 O O . PRO B 1 291 ? 31.570 57.925 26.478 1.00 19.64 285 PRO B O 1
ATOM 4530 N N . ASN B 1 292 ? 31.802 60.140 26.397 1.00 23.62 286 ASN B N 1
ATOM 4531 C CA . ASN B 1 292 ? 33.259 60.009 26.189 1.00 25.85 286 ASN B CA 1
ATOM 4532 C C . ASN B 1 292 ? 34.104 59.888 27.471 1.00 26.05 286 ASN B C 1
ATOM 4533 O O . ASN B 1 292 ? 35.342 59.916 27.434 1.00 32.67 286 ASN B O 1
ATOM 4538 N N . LYS B 1 293 ? 33.438 59.707 28.593 1.00 22.86 287 LYS B N 1
ATOM 4539 C CA . LYS B 1 293 ? 34.095 59.698 29.914 1.00 20.69 287 LYS B CA 1
ATOM 4540 C C . LYS B 1 293 ? 34.949 58.437 30.038 1.00 20.15 287 LYS B C 1
ATOM 4541 O O . LYS B 1 293 ? 34.486 57.341 29.686 1.00 18.88 287 LYS B O 1
ATOM 4547 N N . ALA B 1 294 ? 36.188 58.591 30.524 1.00 17.09 288 ALA B N 1
ATOM 4548 C CA . ALA B 1 294 ? 37.065 57.450 30.723 1.00 16.60 288 ALA B CA 1
ATOM 4549 C C . ALA B 1 294 ? 36.443 56.367 31.592 1.00 16.36 288 ALA B C 1
ATOM 4550 O O . ALA B 1 294 ? 35.815 56.652 32.622 1.00 15.95 288 ALA B O 1
ATOM 4552 N N . ILE B 1 295 ? 36.648 55.131 31.148 1.00 16.60 289 ILE B N 1
ATOM 4553 C CA . ILE B 1 295 ? 36.349 53.911 31.907 1.00 17.36 289 ILE B CA 1
ATOM 4554 C C . ILE B 1 295 ? 34.849 53.610 31.956 1.00 17.97 289 ILE B C 1
ATOM 4555 O O . ILE B 1 295 ? 34.427 52.485 31.681 1.00 18.97 289 ILE B O 1
ATOM 4560 N N . VAL B 1 296 ? 34.046 54.611 32.326 1.00 16.96 290 VAL B N 1
ATOM 4561 C CA . VAL B 1 296 ? 32.625 54.361 32.655 1.00 16.31 290 VAL B CA 1
ATOM 4562 C C . VAL B 1 296 ? 31.661 55.097 31.753 1.00 17.81 290 VAL B C 1
ATOM 4563 O O . VAL B 1 296 ? 30.432 54.958 31.909 1.00 17.81 290 VAL B O 1
ATOM 4567 N N . GLY B 1 297 ? 32.211 55.862 30.793 1.00 19.09 291 GLY B N 1
ATOM 4568 C CA . GLY B 1 297 ? 31.415 56.508 29.746 1.00 19.21 291 GLY B CA 1
ATOM 4569 C C . GLY B 1 297 ? 30.792 55.455 28.851 1.00 19.97 291 GLY B C 1
ATOM 4570 O O . GLY B 1 297 ? 31.386 54.415 28.630 1.00 20.19 291 GLY B O 1
ATOM 4571 N N . ALA B 1 298 ? 29.597 55.712 28.333 1.00 20.28 292 ALA B N 1
ATOM 4572 C CA . ALA B 1 298 ? 28.924 54.699 27.534 1.00 23.00 292 ALA B CA 1
ATOM 4573 C C . ALA B 1 298 ? 29.805 54.242 26.369 1.00 23.62 292 ALA B C 1
ATOM 4574 O O . ALA B 1 298 ? 29.668 53.109 25.921 1.00 24.02 292 ALA B O 1
ATOM 4576 N N . ASN B 1 299 ? 30.721 55.100 25.902 1.00 24.95 293 ASN B N 1
ATOM 4577 C CA . ASN B 1 299 ? 31.571 54.790 24.707 1.00 26.13 293 ASN B CA 1
ATOM 4578 C C . ASN B 1 299 ? 32.984 54.295 25.023 1.00 24.81 293 ASN B C 1
ATOM 4579 O O . ASN B 1 299 ? 33.763 54.025 24.126 1.00 24.70 293 ASN B O 1
ATOM 4584 N N . ALA B 1 300 ? 33.334 54.194 26.293 1.00 23.86 294 ALA B N 1
ATOM 4585 C CA . ALA B 1 300 ? 34.736 53.999 26.617 1.00 23.82 294 ALA B CA 1
ATOM 4586 C C . ALA B 1 300 ? 35.255 52.706 25.974 1.00 24.03 294 ALA B C 1
ATOM 4587 O O . ALA B 1 300 ? 36.418 52.605 25.587 1.00 23.65 294 ALA B O 1
ATOM 4589 N N . PHE B 1 301 ? 34.396 51.701 25.876 1.00 26.02 295 PHE B N 1
ATOM 4590 C CA . PHE B 1 301 ? 34.781 50.462 25.188 1.00 30.08 295 PHE B CA 1
ATOM 4591 C C . PHE B 1 301 ? 34.046 50.270 23.842 1.00 37.43 295 PHE B C 1
ATOM 4592 O O . PHE B 1 301 ? 33.901 49.159 23.351 1.00 40.04 295 PHE B O 1
ATOM 4600 N N . SER B 1 302 ? 33.653 51.384 23.228 1.00 39.78 296 SER B N 1
ATOM 4601 C CA . SER B 1 302 ? 33.023 51.375 21.908 1.00 48.47 296 SER B CA 1
ATOM 4602 C C . SER B 1 302 ? 33.796 50.532 20.907 1.00 52.13 296 SER B C 1
ATOM 4603 O O . SER B 1 302 ? 33.222 49.669 20.243 1.00 56.26 296 SER B O 1
ATOM 4606 N N . HIS B 1 303 ? 35.097 50.782 20.799 1.00 54.00 297 HIS B N 1
ATOM 4607 C CA . HIS B 1 303 ? 35.956 49.960 19.939 1.00 59.94 297 HIS B CA 1
ATOM 4608 C C . HIS B 1 303 ? 35.736 48.489 20.187 1.00 59.11 297 HIS B C 1
ATOM 4609 O O . HIS B 1 303 ? 36.262 47.648 19.465 1.00 60.52 297 HIS B O 1
ATOM 4616 N N . GLU B 1 317 ? 54.509 45.083 24.543 1.00 43.52 311 GLU B N 1
ATOM 4617 C CA . GLU B 1 317 ? 54.084 46.190 25.392 1.00 40.79 311 GLU B CA 1
ATOM 4618 C C . GLU B 1 317 ? 54.050 45.697 26.832 1.00 40.49 311 GLU B C 1
ATOM 4619 O O . GLU B 1 317 ? 53.648 44.561 27.087 1.00 41.22 311 GLU B O 1
ATOM 4625 N N A THR B 1 318 ? 54.461 46.558 27.760 0.50 38.48 312 THR B N 1
ATOM 4626 N N B THR B 1 318 ? 54.472 46.549 27.766 0.50 39.47 312 THR B N 1
ATOM 4627 C CA A THR B 1 318 ? 54.556 46.186 29.168 0.50 38.92 312 THR B CA 1
ATOM 4628 C CA B THR B 1 318 ? 54.552 46.165 29.176 0.50 40.60 312 THR B CA 1
ATOM 4629 C C A THR B 1 318 ? 53.334 46.619 29.967 0.50 38.26 312 THR B C 1
ATOM 4630 C C B THR B 1 318 ? 53.367 46.682 29.991 0.50 39.21 312 THR B C 1
ATOM 4631 O O A THR B 1 318 ? 53.210 46.284 31.141 0.50 41.22 312 THR B O 1
ATOM 4632 O O B THR B 1 318 ? 53.302 46.466 31.198 0.50 41.75 312 THR B O 1
ATOM 4639 N N . TYR B 1 319 ? 52.440 47.373 29.338 1.00 37.67 313 TYR B N 1
ATOM 4640 C CA . TYR B 1 319 ? 51.194 47.766 29.990 1.00 37.95 313 TYR B CA 1
ATOM 4641 C C . TYR B 1 319 ? 50.089 46.711 29.865 1.00 40.20 313 TYR B C 1
ATOM 4642 O O . TYR B 1 319 ? 50.102 45.865 28.967 1.00 40.94 313 TYR B O 1
ATOM 4651 N N . GLU B 1 320 ? 49.138 46.786 30.792 1.00 41.72 314 GLU B N 1
ATOM 4652 C CA . GLU B 1 320 ? 48.095 45.803 30.939 1.00 48.26 314 GLU B CA 1
ATOM 4653 C C . GLU B 1 320 ? 46.805 46.336 30.289 1.00 49.37 314 GLU B C 1
ATOM 4654 O O . GLU B 1 320 ? 46.045 47.051 30.949 1.00 43.49 314 GLU B O 1
ATOM 4660 N N . ILE B 1 321 ? 46.551 46.005 29.015 1.00 45.30 315 ILE B N 1
ATOM 4661 C CA . ILE B 1 321 ? 45.374 46.566 28.321 1.00 46.28 315 ILE B CA 1
ATOM 4662 C C . ILE B 1 321 ? 44.043 46.226 29.034 1.00 46.23 315 ILE B C 1
ATOM 4663 O O . ILE B 1 321 ? 43.914 45.150 29.627 1.00 44.83 315 ILE B O 1
ATOM 4668 N N . MET B 1 322 ? 43.082 47.153 29.049 1.00 38.78 316 MET B N 1
ATOM 4669 C CA . MET B 1 322 ? 41.868 46.877 29.815 1.00 34.42 316 MET B CA 1
ATOM 4670 C C . MET B 1 322 ? 40.698 46.452 28.948 1.00 32.45 316 MET B C 1
ATOM 4671 O O . MET B 1 322 ? 40.512 46.939 27.837 1.00 31.53 316 MET B O 1
ATOM 4676 N N . SER B 1 323 ? 39.962 45.463 29.445 1.00 29.98 317 SER B N 1
ATOM 4677 C CA . SER B 1 323 ? 38.815 44.920 28.730 1.00 30.68 317 SER B CA 1
ATOM 4678 C C . SER B 1 323 ? 37.591 45.526 29.383 1.00 29.21 317 SER B C 1
ATOM 4679 O O . SER B 1 323 ? 37.651 45.964 30.545 1.00 27.86 317 SER B O 1
ATOM 4682 N N . ALA B 1 324 ? 36.491 45.590 28.644 1.00 28.57 318 ALA B N 1
ATOM 4683 C CA . ALA B 1 324 ? 35.256 46.144 29.199 1.00 28.86 318 ALA B CA 1
ATOM 4684 C C . ALA B 1 324 ? 34.831 45.316 30.412 1.00 28.85 318 ALA B C 1
ATOM 4685 O O . ALA B 1 324 ? 34.355 45.855 31.415 1.00 26.66 318 ALA B O 1
ATOM 4687 N N . GLU B 1 325 ? 35.028 44.004 30.338 1.00 30.04 319 GLU B N 1
ATOM 4688 C CA . GLU B 1 325 ? 34.568 43.158 31.428 1.00 32.91 319 GLU B CA 1
ATOM 4689 C C . GLU B 1 325 ? 35.356 43.438 32.735 1.00 28.63 319 GLU B C 1
ATOM 4690 O O . GLU B 1 325 ? 34.813 43.352 33.851 1.00 26.71 319 GLU B O 1
ATOM 4696 N N . SER B 1 326 ? 36.639 43.769 32.589 1.00 26.46 320 SER B N 1
ATOM 4697 C CA . SER B 1 326 ? 37.501 43.970 33.767 1.00 24.80 320 SER B CA 1
ATOM 4698 C C . SER B 1 326 ? 37.064 45.146 34.670 1.00 22.73 320 SER B C 1
ATOM 4699 O O . SER B 1 326 ? 37.454 45.216 35.854 1.00 21.59 320 SER B O 1
ATOM 4702 N N . VAL B 1 327 ? 36.286 46.072 34.113 1.00 21.91 321 VAL B N 1
ATOM 4703 C CA . VAL B 1 327 ? 35.759 47.191 34.891 1.00 20.06 321 VAL B CA 1
ATOM 4704 C C . VAL B 1 327 ? 34.251 47.081 35.157 1.00 21.21 321 VAL B C 1
ATOM 4705 O O . VAL B 1 327 ? 33.641 47.998 35.714 1.00 20.73 321 VAL B O 1
ATOM 4709 N N . GLY B 1 328 ? 33.669 45.945 34.772 1.00 22.68 322 GLY B N 1
ATOM 4710 C CA . GLY B 1 328 ? 32.323 45.600 35.172 1.00 22.90 322 GLY B CA 1
ATOM 4711 C C . GLY B 1 328 ? 31.249 45.887 34.137 1.00 24.33 322 GLY B C 1
ATOM 4712 O O . GLY B 1 328 ? 30.062 45.857 34.457 1.00 25.02 322 GLY B O 1
ATOM 4713 N N . TRP B 1 329 ? 31.628 46.121 32.883 1.00 24.72 323 TRP B N 1
ATOM 4714 C CA . TRP B 1 329 ? 30.605 46.189 31.851 1.00 28.02 323 TRP B CA 1
ATOM 4715 C C . TRP B 1 329 ? 30.063 44.794 31.655 1.00 33.21 323 TRP B C 1
ATOM 4716 O O . TRP B 1 329 ? 30.851 43.831 31.580 1.00 32.48 323 TRP B O 1
ATOM 4727 N N . ALA B 1 330 ? 28.728 44.674 31.575 1.00 36.96 324 ALA B N 1
ATOM 4728 C CA . ALA B 1 330 ? 28.036 43.372 31.338 1.00 41.99 324 ALA B CA 1
ATOM 4729 C C . ALA B 1 330 ? 28.566 42.577 30.140 1.00 47.29 324 ALA B C 1
ATOM 4730 O O . ALA B 1 330 ? 28.575 43.067 29.009 1.00 47.26 324 ALA B O 1
#

Solvent-accessible surface area: 22544 Å² total; per-residue (Å²): 136,75,80,0,40,0,0,0,0,0,0,23,16,0,29,82,2,66,77,0,81,17,74,64,117,55,2,43,153,2,0,133,24,1,35,127,2,20,3,23,7,0,0,0,1,35,1,17,56,47,120,46,40,57,91,6,0,25,20,0,1,145,22,1,71,161,2,6,0,0,0,13,0,97,12,79,76,137,0,0,67,64,0,0,93,0,0,51,58,0,92,88,52,15,0,6,0,42,12,3,0,1,38,103,29,8,101,153,144,54,168,67,152,63,145,79,0,22,90,25,0,30,121,2,0,123,15,0,99,113,54,14,107,30,0,0,0,6,0,58,3,0,55,80,16,115,42,102,21,0,9,105,0,0,7,26,0,15,144,15,12,1,51,4,0,2,4,15,8,40,35,1,15,10,4,20,84,79,7,49,88,37,4,123,67,0,34,89,100,8,82,88,3,84,155,21,53,6,0,0,10,4,29,40,9,0,12,2,0,8,5,0,0,6,9,0,3,76,5,34,0,59,0,0,1,0,0,2,8,4,2,0,82,47,2,1,7,0,6,4,3,17,0,4,1,0,3,81,2,26,79,56,37,18,31,13,73,36,39,21,63,16,63,30,5,6,51,2,3,109,24,2,21,113,31,10,58,17,72,35,12,25,11,16,0,2,3,0,77,16,10,57,104,139,114,27,114,109,20,54,32,137,26,0,20,59,151,154,66,79,0,43,0,0,0,0,0,0,29,15,0,34,86,3,62,76,0,81,20,84,76,115,54,5,15,140,1,0,134,23,1,39,116,2,20,4,22,8,0,0,0,3,35,0,33,58,44,119,44,46,54,91,6,0,25,15,0,1,139,36,4,82,162,3,6,0,0,0,13,0,132,10,65,62,169,17,0,70,68,0,1,94,0,0,56,63,2,92,94,52,14,0,6,0,46,14,10,0,3,57,114,32,9,64,146,136,65,160,49,115,58,138,88,0,26,91,26,0,30,119,0,0,119,22,0,92,111,56,15,113,35,0,0,0,6,0,62,3,0,52,72,15,106,36,104,17,0,9,102,0,0,9,28,0,22,143,16,13,2,55,4,0,2,4,8,8,29,27,2,15,11,4,17,81,79,7,45,85,32,5,117,79,1,34,85,99,6,82,78,2,72,154,24,53,5,0,0,12,4,29,39,11,1,12,2,0,9,4,1,0,6,9,0,3,80,7,34,0,72,0,0,1,0,0,2,9,4,2,0,82,77,2,1,6,0,5,3,3,16,0,3,4,0,2,112,1,27,80,56,38,21,29,13,74,38,41,21,62,16,66,33,6,4,52,1,4,109,21,4,23,109,30,9,59,17,73,33,16,27,9,20,0,1,8,0,82,16,6,40,57,147,136,112,31,115,128,16,56,34,128,30,0,20,59,152